Protein AF-A0AAD2HGT4-F1 (afdb_monomer_lite)

Sequence (750 aa):
MACNDKQGVFEPITLPCGRTVPNRLVALYEHLAHLFGGPPNRHHLSLYSQWAAFEWGMVITGNVNISPHHLTLARDLVLPSQHDAAGAEAFRALAKVMRGNGNRLAIMQLNHAGRQSPNVLGGRTPFAPPLGPSSIRVGSEHPATTDSQRMPTKGMLASLINWLMFQVPREMSLDDIDKVVDEFVRGAKLAVDTGFDGVELHAAHGYLLAQFMSSKSNQRTDDYSAQELKLLHRIADGIRMSVPSDFVLGIKINSADYSTSETTLVFEHFRTIASWGLFDFIEISGGDYENPGSTLFTYQRHLSQCSPRTDFITSRLSSRQATFATFSQSAMQIVEGLPKPPLILLTGGLNSPNLLHSVLSSHHAHLLGIGRSAVLRPDIPEILRACSDWESNELFARDPDLQAGTLRRVFDLLPPIKLIGAGVKMAWYTIGMRRLVGLPQEPKCGLRGFPPVDYSAGAVRSVIVMWAWFEPELGAIAPNIHRFWLRVIAMIATGIMLAAAVSLPRPPGLHHHSSLNTFLFLEMLSVHSLIAACLFLRTFAAPTPEPWKNAPTKCDLTAVEMNLPANQTALLAPMRPPHFVALGLGFQNYTCNPSTSTYSSIGAVALLFDISCMDKAPASTSIQQSAFDAWSRAAPTITLQAVLASVGTNALLGSHYFVPSPTGTGISPEWDFSVPSHNTSAIVIGTKVGNIPAPNNSTANVDWLAVNGVQGSLASQVFRIDTVGGQPPTSCAAGSANISVKYTAKYFLY

Radius of gyration: 29.89 Å; chains: 1; bounding box: 78×67×79 Å

pLDDT: mean 72.38, std 22.73, range [25.17, 98.81]

Foldseek 3Di:
DDLPVQPQQQPWDAFLLGQIQRGQAEEDAAQAADQLAEAADLLLLLLLLLLLVARGREYEYHEAELDSQFDQARRHHYQDDPPCPVSLQSLLSNQPSNNHPDSHAYAYEYFGQAQNQWQPRRNHPRQDAGEAQDQDHQPDDDPPPPPVPDDPPPPPQLVVVSVNTGHRHDRDDPVNLVVVLVSLLVVLLSCQVSNGLAYEYELEQCGRNVLLLDPNNHPDPPCSHNQNSVSVVSNLVSNCVRDDSSRAYEYEYELQPHAPVCNVSRLVVLLVVQQVLSHREYEYDYAHLSCRDPPQPPPVPPPPPDDPPPPPVQVPDRSSVVSLQVSLVSSQVSQVPYPSRHFYEYDDPPQASVSVSCCVVVNSGSHYYDYLQCLQCSHLNVCSVVVPCNVPSPSSPDQAPLPDDPCVVLVVLRPDNSNLVVVLSVLLSNVSSSLSSPDDSDDDDDDPDDDHRPSVCHSVNSNCCSVLDDDVVVCVVCVPVSVVVVVVVVVVVVVVSVVSVVPDDDDPDDDDDDDPVVVVVVVVVVVVVVVVVVVVPPDDDDDDDDPPPDPDPDDPQLPPDDDDDPPDDFDDDDPGGFPFKWKWWWWFKWDQDQVPQFTDTQKIKTWIFGCSNVCPDPVNLCLFVQLLVLVVPDDPPDDSQNSVVVSPTNGTQFMWIWDQDPVDGGIWIKTDRCVVVVNRLLMFTWDWRGWDQQPVDNQFWPIWTKTAGPGGDNARIKTWHPKGGHHDPGGHHRPDDMDIIIMMTMMGGD

InterPro domains:
  IPR001155 NADH:flavin oxidoreductase/NADH oxidase, N-terminal [PF00724] (9-259)
  IPR013785 Aldolase-type TIM barrel [G3DSA:3.20.20.70] (8-398)
  IPR021851 Protein of unknown function DUF3455 [PF11937] (579-750)
  IPR051799 NADH-dependent flavin oxidoreductase [PTHR43656] (9-386)

Secondary structure (DSSP, 8-state):
--GGGGGGGTS-EE-TTSPEESSSEEE-----SPTT-BS--HHHHHHHHHHHTS--SEEE-S-EES-TTS-SSS--EEPPPTT-HHHHHHHHHHHHHHHTTTT-EEEEEEE--GGGS-TTTSSSSTTPPPEESSS--TTPPPTT---TT------HHHHHHHHHH-PPPEEPPHHHHHHHHHHHHHHHHHHHHHT-SEEEEEE-TTSHHHHHH-TTT----STTSTTT-HHHHHHHHHHHTTS-TTSEEEEEEESS-S-TTTHHHHHHHHHHHHHT---SEEEEE---SS-TT-S-SSGGGTSTTS-TTSHHHHTTS-HHHHHHHHHHHHHHHHHHTSSSPPEEEEES---SHHHHHHHHHTTS-SEEEE-HHHHH-TTHHHHHHH-TTTT-TTTT-PPP-TT--TTHHHHTTS---HHHHHHHHHHHHHHHHHHHHTS-SS--TT---PPPP-TT--HHHHHHHHHS---HHHHHH-HHHHHHHHHHHHHHHHHHHHHHHHTSPPPS------TTHHHHHHHHHHHHHHHHHHHTTS---S-PPPTTS--------TT----PPTT--S----SSPPSEEEEEEEEEEEEEETTTTEEEEEEEEEEEEE-TTTTTSGGGGGHHHHHHHHHHHS-TTS-HHHHHHTTT---EEEEEEEEE-TTSSSEEEEEE-HHHH--TT-EEEEEEEEEE--SS-TTTBPPEEEEEEEE-SS-SEEEEEEEEEBPPPS---TTPPPEEEEEEEEEEE-

Structure (mmCIF, N/CA/C/O backbone):
data_AF-A0AAD2HGT4-F1
#
_entry.id   AF-A0AAD2HGT4-F1
#
loop_
_atom_site.group_PDB
_atom_site.id
_atom_site.type_symbol
_atom_site.label_atom_id
_atom_site.label_alt_id
_atom_site.label_comp_id
_atom_site.label_asym_id
_atom_site.label_entity_id
_atom_site.label_seq_id
_atom_site.pdbx_PDB_ins_code
_atom_site.Cartn_x
_atom_site.Cartn_y
_atom_site.Cartn_z
_atom_site.occupancy
_atom_site.B_iso_or_equiv
_atom_site.auth_seq_id
_atom_site.auth_comp_id
_atom_site.auth_asym_id
_atom_site.auth_atom_id
_atom_site.pdbx_PDB_model_num
ATOM 1 N N . MET A 1 1 ? 5.251 -12.029 31.081 1.00 35.75 1 MET A N 1
ATOM 2 C CA . MET A 1 1 ? 3.782 -11.849 30.988 1.00 35.75 1 MET A CA 1
ATOM 3 C C . MET A 1 1 ? 3.301 -12.657 29.794 1.00 35.75 1 MET A C 1
ATOM 5 O O . MET A 1 1 ? 3.944 -12.603 28.756 1.00 35.75 1 MET A O 1
ATOM 9 N N . ALA A 1 2 ? 2.306 -13.517 30.002 1.00 41.50 2 ALA A N 1
ATOM 10 C CA . ALA A 1 2 ? 2.041 -14.703 29.186 1.00 41.50 2 ALA A CA 1
ATOM 11 C C . ALA A 1 2 ? 1.297 -14.407 27.869 1.00 41.50 2 ALA A C 1
ATOM 13 O O . ALA A 1 2 ? 0.527 -13.456 27.790 1.00 41.50 2 ALA A O 1
ATOM 14 N N . CYS A 1 3 ? 1.464 -15.283 26.870 1.00 52.44 3 CYS A N 1
ATOM 15 C CA . CYS A 1 3 ? 0.751 -15.296 25.579 1.00 52.44 3 CYS A CA 1
ATOM 16 C C . CYS A 1 3 ? -0.768 -15.087 25.636 1.00 52.44 3 CYS A C 1
ATOM 18 O O . CYS A 1 3 ? -1.367 -14.707 24.633 1.00 52.44 3 CYS A O 1
ATOM 20 N N . ASN A 1 4 ? -1.390 -15.351 26.785 1.00 46.84 4 ASN A N 1
ATOM 21 C CA . ASN A 1 4 ? -2.838 -15.315 26.954 1.00 46.84 4 ASN A CA 1
ATOM 22 C C . ASN A 1 4 ? -3.447 -13.910 26.833 1.00 46.84 4 ASN A C 1
ATOM 24 O O . ASN A 1 4 ? -4.605 -13.816 26.448 1.00 46.84 4 ASN A O 1
ATOM 28 N N . ASP A 1 5 ? -2.689 -12.833 27.066 1.00 48.47 5 ASP A N 1
ATOM 29 C CA . ASP A 1 5 ? -3.211 -11.454 26.997 1.00 48.47 5 ASP A CA 1
ATOM 30 C C . ASP A 1 5 ? -3.342 -10.898 25.562 1.00 48.47 5 ASP A C 1
ATOM 32 O O . ASP A 1 5 ? -3.615 -9.715 25.389 1.00 48.47 5 ASP A O 1
ATOM 36 N N . LYS A 1 6 ? -3.118 -11.712 24.515 1.00 58.00 6 LYS A N 1
ATOM 37 C CA . LYS A 1 6 ? -3.002 -11.242 23.116 1.00 58.00 6 LYS A CA 1
ATOM 38 C C . LYS A 1 6 ? -3.920 -11.968 22.107 1.00 58.00 6 LYS A C 1
ATOM 40 O O . LYS A 1 6 ? -3.625 -11.994 20.912 1.00 58.00 6 LYS A O 1
ATOM 45 N N . GLN A 1 7 ? -5.044 -12.529 22.574 1.00 58.97 7 GLN A N 1
ATOM 46 C CA . GLN A 1 7 ? -5.996 -13.369 21.812 1.00 58.97 7 GLN A CA 1
ATOM 47 C C . GLN A 1 7 ? -6.648 -12.693 20.583 1.00 58.97 7 GLN A C 1
ATOM 49 O O . GLN A 1 7 ? -6.924 -13.372 19.594 1.00 58.97 7 GLN A O 1
ATOM 54 N N . GLY A 1 8 ? -6.786 -11.362 20.566 1.00 77.19 8 GLY A N 1
ATOM 55 C CA . GLY A 1 8 ? -7.566 -10.647 19.543 1.00 77.19 8 GLY A CA 1
ATOM 56 C C . GLY A 1 8 ? -7.089 -10.774 18.087 1.00 77.19 8 GLY A C 1
ATOM 57 O O . GLY A 1 8 ? -7.880 -10.576 17.169 1.00 77.19 8 GLY A O 1
ATOM 58 N N . VAL A 1 9 ? -5.818 -11.118 17.830 1.00 87.25 9 VAL A N 1
ATOM 59 C CA . VAL A 1 9 ? -5.289 -11.245 16.452 1.00 87.25 9 VAL A CA 1
ATOM 60 C C . VAL A 1 9 ? -5.842 -12.479 15.732 1.00 87.25 9 VAL A C 1
ATOM 62 O O . VAL A 1 9 ? -6.076 -12.423 14.524 1.00 87.25 9 VAL A O 1
ATOM 65 N N . PHE A 1 10 ? -6.059 -13.584 16.449 1.00 90.69 10 PHE A N 1
ATOM 66 C CA . PHE A 1 10 ? -6.544 -14.847 15.874 1.00 90.69 10 PHE A CA 1
ATOM 67 C C . PHE A 1 10 ? -8.044 -15.065 16.048 1.00 90.69 10 PHE A C 1
ATOM 69 O O . PHE A 1 10 ? -8.566 -16.090 15.618 1.00 90.69 10 PHE A O 1
ATOM 76 N N . GLU A 1 11 ? -8.742 -14.098 16.634 1.00 91.44 11 GLU A N 1
ATOM 77 C CA . GLU A 1 11 ? -10.193 -14.136 16.713 1.00 91.44 11 GLU A CA 1
ATOM 78 C C . GLU A 1 11 ? -10.813 -13.923 15.327 1.00 91.44 11 GLU A C 1
ATOM 80 O O . GLU A 1 11 ? -10.464 -12.952 14.636 1.00 91.44 11 GLU A O 1
ATOM 85 N N . PRO A 1 12 ? -11.755 -14.790 14.920 1.00 94.75 12 PRO A N 1
ATOM 86 C CA . PRO A 1 12 ? -12.486 -14.594 13.684 1.00 94.75 12 PRO A CA 1
ATOM 87 C C . PRO A 1 12 ? -13.343 -13.327 13.759 1.00 94.75 12 PRO A C 1
ATOM 89 O O . PRO A 1 12 ? -13.769 -12.898 14.832 1.00 94.75 12 PRO A O 1
ATOM 92 N N . ILE A 1 13 ? -13.616 -12.727 12.604 1.00 95.69 13 ILE A N 1
ATOM 93 C CA . ILE A 1 13 ? -14.497 -11.563 12.491 1.00 95.69 13 ILE A CA 1
ATOM 94 C C . ILE A 1 13 ? -15.371 -11.674 11.247 1.00 95.69 13 ILE A C 1
ATOM 96 O O . ILE A 1 13 ? -14.907 -12.080 10.182 1.00 95.69 13 ILE A O 1
ATOM 100 N N . THR A 1 14 ? -16.650 -11.336 11.386 1.00 97.12 14 THR A N 1
ATOM 101 C CA . THR A 1 14 ? -17.634 -11.444 10.305 1.00 97.12 14 THR A CA 1
ATOM 102 C C . THR A 1 14 ? -17.794 -10.108 9.593 1.00 97.12 14 THR A C 1
ATOM 104 O O . THR A 1 14 ? -17.975 -9.071 10.226 1.00 97.12 14 THR A O 1
ATOM 107 N N . LEU A 1 15 ? -17.709 -10.147 8.266 1.00 97.44 15 LEU A N 1
ATOM 108 C CA . LEU A 1 15 ? -17.946 -9.017 7.378 1.00 97.44 15 LEU A CA 1
ATOM 109 C C . LEU A 1 15 ? -19.456 -8.743 7.242 1.00 97.44 15 LEU A C 1
ATOM 111 O O . LEU A 1 15 ? -20.258 -9.667 7.395 1.00 97.44 15 LEU A O 1
ATOM 115 N N . PRO A 1 16 ? -19.868 -7.517 6.878 1.00 96.56 16 PRO A N 1
ATOM 116 C CA . PRO A 1 16 ? -21.279 -7.167 6.692 1.00 96.56 16 PRO A CA 1
ATOM 117 C C . PRO A 1 16 ? -22.046 -8.008 5.657 1.00 96.56 16 PRO A C 1
ATOM 119 O O . PRO A 1 16 ? -23.269 -8.109 5.744 1.00 96.56 16 PRO A O 1
ATOM 122 N N . CYS A 1 17 ? -21.364 -8.612 4.682 1.00 96.25 17 CYS A N 1
ATOM 123 C CA . CYS A 1 17 ? -21.937 -9.564 3.725 1.00 96.25 17 CYS A CA 1
ATOM 124 C C . CYS A 1 17 ? -22.144 -10.983 4.293 1.00 96.25 17 CYS A C 1
ATOM 126 O O . CYS A 1 17 ? -22.703 -11.839 3.616 1.00 96.25 17 CYS A O 1
ATOM 128 N N . GLY A 1 18 ? -21.714 -11.250 5.531 1.00 96.25 18 GLY A N 1
ATOM 129 C CA . GLY A 1 18 ? -21.896 -12.528 6.227 1.00 96.25 18 GLY A CA 1
ATOM 130 C C . GLY A 1 18 ? -20.717 -13.499 6.124 1.00 96.25 18 GLY A C 1
ATOM 131 O O . GLY A 1 18 ? -20.712 -14.515 6.817 1.00 96.25 18 GLY A O 1
ATOM 132 N N . ARG A 1 19 ? -19.689 -13.201 5.316 1.00 96.12 19 ARG A N 1
ATOM 133 C CA . ARG A 1 19 ? -18.454 -14.006 5.268 1.00 96.12 19 ARG A CA 1
ATOM 134 C C . ARG A 1 19 ? -17.612 -13.772 6.519 1.00 96.12 19 ARG A C 1
ATOM 136 O O . ARG A 1 19 ? -17.468 -12.641 6.979 1.00 96.12 19 ARG A O 1
ATOM 143 N N . THR A 1 20 ? -17.004 -14.828 7.045 1.00 96.69 20 THR A N 1
ATOM 144 C CA . THR A 1 20 ? -16.132 -14.747 8.224 1.00 96.69 20 THR A CA 1
ATOM 145 C C . THR A 1 20 ? -14.668 -14.820 7.814 1.00 96.69 20 THR A C 1
ATOM 147 O O . THR A 1 20 ? -14.247 -15.768 7.157 1.00 96.69 20 THR A O 1
ATOM 150 N N . VAL A 1 21 ? -13.881 -13.837 8.248 1.00 96.69 21 VAL A N 1
ATOM 151 C CA . VAL A 1 21 ? -12.420 -13.877 8.186 1.00 96.69 21 VAL A CA 1
ATOM 152 C C . VAL A 1 21 ? -11.930 -14.685 9.395 1.00 96.69 21 VAL A C 1
ATOM 154 O O . VAL A 1 21 ? -12.266 -14.323 10.523 1.00 96.69 21 VAL A O 1
ATOM 157 N N . PRO A 1 22 ? -11.152 -15.769 9.223 1.00 94.44 22 PRO A N 1
ATOM 158 C CA . PRO A 1 22 ? -10.814 -16.677 10.322 1.00 94.44 22 PRO A CA 1
ATOM 159 C C . PRO A 1 22 ? -9.798 -16.102 11.321 1.00 94.44 22 PRO A C 1
ATOM 161 O O . PRO A 1 22 ? -9.601 -16.685 12.379 1.00 94.44 22 PRO A O 1
ATOM 164 N N . ASN A 1 23 ? -9.136 -14.990 10.991 1.00 93.88 23 ASN A N 1
ATOM 165 C CA . ASN A 1 23 ? -8.310 -14.189 11.897 1.00 93.88 23 ASN A CA 1
ATOM 166 C C . ASN A 1 23 ? -8.087 -12.786 11.314 1.00 93.88 23 ASN A C 1
ATOM 168 O O . ASN A 1 23 ? -8.443 -12.518 10.168 1.00 93.88 23 ASN A O 1
ATOM 172 N N . ARG A 1 24 ? -7.475 -11.881 12.082 1.00 94.50 24 ARG A N 1
ATOM 173 C CA . ARG A 1 24 ? -7.336 -10.465 11.712 1.00 94.50 24 ARG A CA 1
ATOM 174 C C . ARG A 1 24 ? -6.174 -10.163 10.758 1.00 94.50 24 ARG A C 1
ATOM 176 O O . ARG A 1 24 ? -5.982 -8.996 10.428 1.00 94.50 24 ARG A O 1
ATOM 183 N N . LEU A 1 25 ? -5.379 -11.151 10.333 1.00 94.19 25 LEU A N 1
ATOM 184 C CA . LEU A 1 25 ? -4.176 -10.930 9.519 1.00 94.19 25 LEU A CA 1
ATOM 185 C C . LEU A 1 25 ? -4.484 -10.969 8.019 1.00 94.19 25 LEU A C 1
ATOM 187 O O . LEU A 1 25 ? -5.065 -11.934 7.516 1.00 94.19 25 LEU A O 1
ATOM 191 N N . VAL A 1 26 ? -4.015 -9.950 7.296 1.00 95.25 26 VAL A N 1
ATOM 192 C CA . VAL A 1 26 ? -4.207 -9.803 5.849 1.00 95.25 26 VAL A CA 1
ATOM 193 C C . VAL A 1 26 ? -2.857 -9.649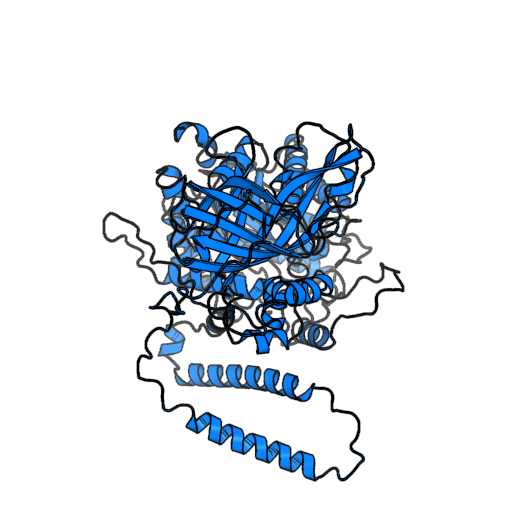 5.141 1.00 95.25 26 VAL A C 1
ATOM 195 O O . VAL A 1 26 ? -2.101 -8.742 5.482 1.00 95.25 26 VAL A O 1
ATOM 198 N N . ALA A 1 27 ? -2.545 -10.504 4.160 1.00 90.06 27 ALA A N 1
ATOM 199 C CA . ALA A 1 27 ? -1.324 -10.404 3.339 1.00 90.06 27 ALA A CA 1
ATOM 200 C C . ALA A 1 27 ? -1.596 -9.753 1.971 1.00 90.06 27 ALA A C 1
ATOM 202 O O . ALA A 1 27 ? -2.684 -9.926 1.415 1.00 90.06 27 ALA A O 1
ATOM 203 N N . LEU A 1 28 ? -0.612 -9.018 1.423 1.00 83.12 28 LEU A N 1
ATOM 204 C CA . LEU A 1 28 ? -0.769 -8.257 0.169 1.00 83.12 28 LEU A CA 1
ATOM 205 C C . LEU A 1 28 ? 0.533 -7.953 -0.616 1.00 83.12 28 LEU A C 1
ATOM 207 O O . LEU A 1 28 ? 1.614 -7.894 -0.024 1.00 83.12 28 LEU A O 1
ATOM 211 N N . TYR A 1 29 ? 0.316 -7.591 -1.901 1.00 67.50 29 TYR A N 1
ATOM 212 C CA . TYR A 1 29 ? 1.185 -7.046 -2.985 1.00 67.50 29 TYR A CA 1
ATOM 213 C C . TYR A 1 29 ? 1.703 -8.060 -4.025 1.00 67.50 29 TYR A C 1
ATOM 215 O O . TYR A 1 29 ? 2.059 -9.154 -3.628 1.00 67.50 29 TYR A O 1
ATOM 223 N N . GLU A 1 30 ? 1.765 -7.701 -5.331 1.00 69.38 30 GLU A N 1
ATOM 224 C CA . GLU A 1 30 ? 2.607 -8.427 -6.311 1.00 69.38 30 GLU A CA 1
ATOM 225 C C . GLU A 1 30 ? 2.924 -7.721 -7.662 1.00 69.38 30 GLU A C 1
ATOM 227 O O . GLU A 1 30 ? 2.150 -6.879 -8.113 1.00 69.38 30 GLU A O 1
ATOM 232 N N . HIS A 1 31 ? 4.044 -8.103 -8.321 1.00 81.38 31 HIS A N 1
ATOM 233 C CA . HIS A 1 31 ? 4.570 -7.615 -9.625 1.00 81.38 31 HIS A CA 1
ATOM 234 C C . HIS A 1 31 ? 5.276 -8.742 -10.436 1.00 81.38 31 HIS A C 1
ATOM 236 O O . HIS A 1 31 ? 6.480 -8.688 -10.721 1.00 81.38 31 HIS A O 1
ATOM 242 N N . LEU A 1 32 ? 4.543 -9.813 -10.782 1.00 85.81 32 LEU A N 1
ATOM 243 C CA . LEU A 1 32 ? 5.088 -11.037 -11.424 1.00 85.81 32 LEU A CA 1
ATOM 244 C C . LEU A 1 32 ? 4.506 -11.352 -12.801 1.00 85.81 32 LEU A C 1
ATOM 246 O O . LEU A 1 32 ? 4.821 -12.405 -13.370 1.00 85.81 32 LEU A O 1
ATOM 250 N N . ALA A 1 33 ? 3.664 -10.483 -13.362 1.00 86.56 33 ALA A N 1
ATOM 251 C CA . ALA A 1 33 ? 3.155 -10.719 -14.704 1.00 86.56 33 ALA A CA 1
ATOM 252 C C . ALA A 1 33 ? 4.264 -10.582 -15.755 1.00 86.56 33 ALA A C 1
ATOM 254 O O . ALA A 1 33 ? 5.391 -10.115 -15.503 1.00 86.56 33 ALA A O 1
ATOM 255 N N . HIS A 1 34 ? 3.936 -11.018 -16.966 1.00 81.12 34 HIS A N 1
ATOM 256 C CA . HIS A 1 34 ? 4.787 -10.782 -18.121 1.00 81.12 34 HIS A CA 1
ATOM 257 C C . HIS A 1 34 ? 4.970 -9.273 -18.335 1.00 81.12 34 HIS A C 1
ATOM 259 O O . HIS A 1 34 ? 4.211 -8.447 -17.823 1.00 81.12 34 HIS A O 1
ATOM 265 N N . LEU A 1 35 ? 6.032 -8.901 -19.050 1.00 79.94 35 LEU A N 1
ATOM 266 C CA . LEU A 1 35 ? 6.219 -7.506 -19.430 1.00 79.94 35 LEU A CA 1
ATOM 267 C C . LEU A 1 35 ? 5.050 -7.087 -20.334 1.00 79.94 35 LEU A C 1
ATOM 269 O O . LEU A 1 35 ? 4.741 -7.803 -21.280 1.00 79.94 35 LEU A O 1
ATOM 273 N N . PHE A 1 36 ? 4.453 -5.933 -20.039 1.00 81.12 36 PHE A N 1
ATOM 274 C CA . PHE A 1 36 ? 3.181 -5.439 -20.590 1.00 81.12 36 PHE A CA 1
ATOM 275 C C . PHE A 1 36 ? 1.915 -6.142 -20.073 1.00 81.12 36 PHE A C 1
ATOM 277 O O . PHE A 1 36 ? 0.846 -6.007 -20.661 1.00 81.12 36 PHE A O 1
ATOM 284 N N . GLY A 1 37 ? 2.019 -6.804 -18.922 1.00 85.69 37 GLY A N 1
ATOM 285 C CA . GLY A 1 37 ? 0.908 -7.391 -18.190 1.00 85.69 37 GLY A CA 1
ATOM 286 C C . GLY A 1 37 ? 0.442 -8.728 -18.758 1.00 85.69 37 GLY A C 1
ATOM 287 O O . GLY A 1 37 ? 0.963 -9.231 -19.752 1.00 85.69 37 GLY A O 1
ATOM 288 N N . GLY A 1 38 ? -0.526 -9.342 -18.082 1.00 89.31 38 GLY A N 1
ATOM 289 C CA . GLY A 1 38 ? -1.126 -10.601 -18.522 1.00 89.31 38 GLY A CA 1
ATOM 290 C C . GLY A 1 38 ? -1.942 -11.294 -17.430 1.00 89.31 38 GLY A C 1
ATOM 291 O O . GLY A 1 38 ? -2.068 -10.756 -16.328 1.00 89.31 38 GLY A O 1
ATOM 292 N N . PRO A 1 39 ? -2.499 -12.482 -17.718 1.00 91.50 39 PRO A N 1
ATOM 293 C CA . PRO A 1 39 ? -3.188 -13.284 -16.715 1.00 91.50 39 PRO A CA 1
ATOM 294 C C . PRO A 1 39 ? -2.203 -13.852 -15.671 1.00 91.50 39 PRO A C 1
ATOM 296 O O . PRO A 1 39 ? -0.981 -13.786 -15.858 1.00 91.50 39 PRO A O 1
ATOM 299 N N . PRO A 1 40 ? -2.709 -14.438 -14.569 1.00 92.25 40 PRO A N 1
ATOM 300 C CA . PRO A 1 40 ? -1.882 -15.154 -13.610 1.00 92.25 40 PRO A CA 1
ATOM 301 C C . PRO A 1 40 ? -1.036 -16.240 -14.278 1.00 92.25 40 PRO A C 1
ATOM 303 O O . PRO A 1 40 ? -1.458 -16.910 -15.215 1.00 92.25 40 PRO A O 1
ATOM 306 N N . ASN A 1 41 ? 0.172 -16.431 -13.762 1.00 86.12 41 ASN A N 1
ATOM 307 C CA . ASN A 1 41 ? 1.121 -17.437 -14.239 1.00 86.12 41 ASN A CA 1
ATOM 308 C C . ASN A 1 41 ? 1.650 -18.262 -13.056 1.00 86.12 41 ASN A C 1
ATOM 310 O O . ASN A 1 41 ? 1.343 -17.977 -11.894 1.00 86.12 41 ASN A O 1
ATOM 314 N N . ARG A 1 42 ? 2.496 -19.260 -13.333 1.00 84.19 42 ARG A N 1
ATOM 315 C CA . ARG A 1 42 ? 3.089 -20.131 -12.301 1.00 84.19 42 ARG A CA 1
ATOM 316 C C . ARG A 1 42 ? 3.768 -19.379 -11.151 1.00 84.19 42 ARG A C 1
ATOM 318 O O . ARG A 1 42 ? 3.796 -19.893 -10.041 1.00 84.19 42 ARG A O 1
ATOM 325 N N . HIS A 1 43 ? 4.319 -18.187 -11.396 1.00 84.81 43 HIS A N 1
ATOM 326 C CA . HIS A 1 43 ? 5.021 -17.416 -10.374 1.00 84.81 43 HIS A CA 1
ATOM 327 C C . HIS A 1 43 ? 4.032 -16.820 -9.376 1.00 84.81 43 HIS A C 1
ATOM 329 O O . HIS A 1 43 ? 4.289 -16.857 -8.178 1.00 84.81 43 HIS A O 1
ATOM 335 N N . HIS A 1 44 ? 2.866 -16.378 -9.850 1.00 89.81 44 HIS A N 1
ATOM 336 C CA . HIS A 1 44 ? 1.768 -15.996 -8.966 1.00 89.81 44 HIS A CA 1
ATOM 337 C C . HIS A 1 44 ? 1.316 -17.203 -8.147 1.00 89.81 44 HIS A C 1
ATOM 339 O O . HIS A 1 44 ? 1.307 -17.130 -6.924 1.00 89.81 44 HIS A O 1
ATOM 345 N N . LEU A 1 45 ? 1.021 -18.335 -8.798 1.00 88.69 45 LEU A N 1
ATOM 346 C CA . LEU A 1 45 ? 0.578 -19.542 -8.091 1.00 88.69 45 LEU A CA 1
ATOM 347 C C . LEU A 1 45 ? 1.586 -19.959 -7.011 1.00 88.69 45 LEU A C 1
ATOM 349 O O . LEU A 1 45 ? 1.206 -20.202 -5.875 1.00 88.69 45 LEU A O 1
ATOM 353 N N . SER A 1 46 ? 2.876 -19.959 -7.336 1.00 84.81 46 SER A N 1
ATOM 354 C CA . SER A 1 46 ? 3.936 -20.324 -6.398 1.00 84.81 46 SER A CA 1
ATOM 355 C C . SER A 1 46 ? 4.141 -19.326 -5.260 1.00 84.81 46 SER A C 1
ATOM 357 O O . SER A 1 46 ? 4.667 -19.716 -4.225 1.00 84.81 46 SER A O 1
ATOM 359 N N . LEU A 1 47 ? 3.826 -18.045 -5.442 1.00 87.31 47 LEU A N 1
ATOM 360 C CA . LEU A 1 47 ? 3.896 -17.068 -4.360 1.00 87.31 47 LEU A CA 1
ATOM 361 C C . LEU A 1 47 ? 2.677 -17.193 -3.449 1.00 87.31 47 LEU A C 1
ATOM 363 O O . LEU A 1 47 ? 2.813 -17.294 -2.231 1.00 87.31 47 LEU A O 1
ATOM 367 N N . TYR A 1 48 ? 1.483 -17.185 -4.040 1.00 89.56 48 TYR A N 1
ATOM 368 C CA . TYR A 1 48 ? 0.245 -17.252 -3.278 1.00 89.56 48 TYR A CA 1
ATOM 369 C C . TYR A 1 48 ? 0.115 -18.586 -2.545 1.00 89.56 48 TYR A C 1
ATOM 371 O O . TYR A 1 48 ? -0.470 -18.600 -1.469 1.00 89.56 48 TYR A O 1
ATOM 379 N N . SER A 1 49 ? 0.715 -19.675 -3.042 1.00 85.88 49 SER A N 1
ATOM 380 C CA . SER A 1 49 ? 0.813 -20.936 -2.301 1.00 85.88 49 SER A CA 1
ATOM 381 C C . SER A 1 49 ? 1.669 -20.807 -1.040 1.00 85.88 49 SER A C 1
ATOM 383 O O . SER A 1 49 ? 1.320 -21.392 -0.018 1.00 85.88 49 SER A O 1
ATOM 385 N N . GLN A 1 50 ? 2.730 -19.990 -1.064 1.00 84.38 50 GLN A N 1
ATOM 386 C CA . GLN A 1 50 ? 3.576 -19.751 0.108 1.00 84.38 50 GLN A CA 1
ATOM 387 C C . GLN A 1 50 ? 2.821 -19.002 1.194 1.00 84.38 50 GLN A C 1
ATOM 389 O O . GLN A 1 50 ? 2.933 -19.366 2.357 1.00 84.38 50 GLN A O 1
ATOM 394 N N . TRP A 1 51 ? 2.009 -18.004 0.843 1.00 86.69 51 TRP A N 1
ATOM 395 C CA . TRP A 1 51 ? 1.098 -17.394 1.815 1.00 86.69 51 TRP A CA 1
ATOM 396 C C . TRP A 1 51 ? -0.021 -18.355 2.214 1.00 86.69 51 TRP A C 1
ATOM 398 O O . TRP A 1 51 ? -0.347 -18.466 3.392 1.00 86.69 51 TRP A O 1
ATOM 408 N N . ALA A 1 52 ? -0.568 -19.121 1.271 1.00 86.12 52 ALA A N 1
ATOM 409 C CA . ALA A 1 52 ? -1.646 -20.059 1.552 1.00 86.12 52 ALA A CA 1
ATOM 410 C C . ALA A 1 52 ? -1.234 -21.245 2.440 1.00 86.12 52 ALA A C 1
ATOM 412 O O . ALA A 1 52 ? -2.102 -21.861 3.062 1.00 86.12 52 ALA A O 1
ATOM 413 N N . ALA A 1 53 ? 0.064 -21.536 2.543 1.00 83.94 53 ALA A N 1
ATOM 414 C CA . ALA A 1 53 ? 0.629 -22.535 3.447 1.00 83.94 53 ALA A CA 1
ATOM 415 C C . ALA A 1 53 ? 0.567 -22.132 4.933 1.00 83.94 53 ALA A C 1
ATOM 417 O O . ALA A 1 53 ? 0.885 -22.953 5.798 1.00 83.94 53 ALA A O 1
ATOM 418 N N . PHE A 1 54 ? 0.173 -20.889 5.233 1.00 86.38 54 PHE A N 1
ATOM 419 C CA . PHE A 1 54 ? 0.047 -20.355 6.587 1.00 86.38 54 PHE A CA 1
ATOM 420 C C . PHE A 1 54 ? -1.348 -19.796 6.851 1.00 86.38 54 PHE A C 1
ATOM 422 O O . PHE A 1 54 ? -2.149 -19.541 5.949 1.00 86.38 54 PHE A O 1
ATOM 429 N N . GLU A 1 55 ? -1.654 -19.589 8.124 1.00 87.50 55 GLU A N 1
ATOM 430 C CA . GLU A 1 55 ? -2.998 -19.266 8.598 1.00 87.50 55 GLU A CA 1
ATOM 431 C C . GLU A 1 55 ? -3.328 -17.774 8.479 1.00 87.50 55 GLU A C 1
ATOM 433 O O . GLU A 1 55 ? -3.774 -17.148 9.433 1.00 87.50 55 GLU A O 1
ATOM 438 N N . TRP A 1 56 ? -3.116 -17.184 7.304 1.00 92.56 56 TRP A N 1
ATOM 439 C CA . TRP A 1 56 ? -3.627 -15.849 6.987 1.00 92.56 56 TRP A CA 1
ATOM 440 C C . TRP A 1 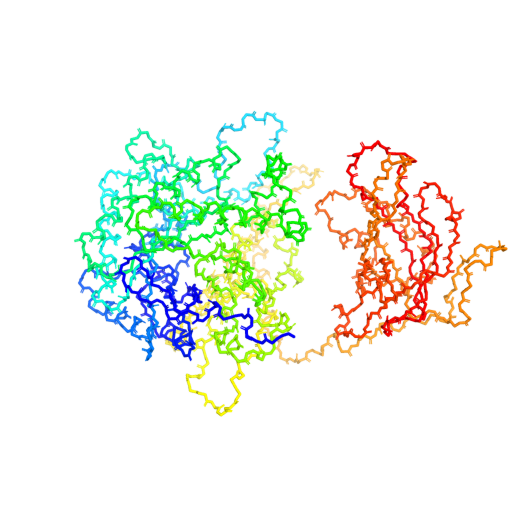56 ? -5.157 -15.850 6.958 1.00 92.56 56 TRP A C 1
ATOM 442 O O . TRP A 1 56 ? -5.758 -16.804 6.459 1.00 92.56 56 TRP A O 1
ATOM 452 N N . GLY A 1 57 ? -5.772 -14.783 7.468 1.00 95.06 57 GLY A N 1
ATOM 453 C CA . GLY A 1 57 ? -7.221 -14.599 7.476 1.00 95.06 57 GLY A CA 1
ATOM 454 C C . GLY A 1 57 ? -7.763 -14.225 6.103 1.00 95.06 57 GLY A C 1
ATOM 455 O O . GLY A 1 57 ? -8.746 -14.791 5.622 1.00 95.06 57 GLY A O 1
ATOM 456 N N . MET A 1 58 ? -7.064 -13.315 5.435 1.00 96.12 58 MET A N 1
ATOM 457 C CA . MET A 1 58 ? -7.390 -12.859 4.090 1.00 96.12 58 MET A CA 1
ATOM 458 C C . MET A 1 58 ? -6.107 -12.640 3.287 1.00 96.12 58 MET A C 1
ATOM 460 O O . MET A 1 58 ? -5.077 -12.245 3.835 1.00 96.12 58 MET A O 1
ATOM 464 N N . VAL A 1 59 ? -6.152 -12.905 1.985 1.00 95.31 59 VAL A N 1
ATOM 465 C CA . VAL A 1 59 ? -5.054 -12.590 1.062 1.00 95.31 59 VAL A CA 1
ATOM 466 C C . VAL A 1 59 ? -5.625 -11.777 -0.086 1.00 95.31 59 VAL A C 1
ATOM 468 O O . VAL A 1 59 ? -6.590 -12.193 -0.729 1.00 95.31 59 VAL A O 1
ATOM 471 N N . ILE A 1 60 ? -5.021 -10.616 -0.326 1.00 96.81 60 ILE A N 1
ATOM 472 C CA . ILE A 1 60 ? -5.416 -9.691 -1.385 1.00 96.81 60 ILE A CA 1
ATOM 473 C C . ILE A 1 60 ? -4.377 -9.758 -2.506 1.00 96.81 60 ILE A C 1
ATOM 475 O O . ILE A 1 60 ? -3.168 -9.789 -2.246 1.00 96.81 60 ILE A O 1
ATOM 479 N N . THR A 1 61 ? -4.825 -9.799 -3.762 1.00 96.12 61 THR A N 1
ATOM 480 C CA . THR A 1 61 ? -3.897 -9.770 -4.899 1.00 96.12 61 THR A CA 1
ATOM 481 C C . THR A 1 61 ? -3.107 -8.455 -4.971 1.00 96.12 61 THR A C 1
ATOM 483 O O . THR A 1 61 ? -3.483 -7.448 -4.374 1.00 96.12 61 THR A O 1
ATOM 486 N N . GLY A 1 62 ? -2.024 -8.430 -5.756 1.00 92.00 62 GLY A N 1
ATOM 487 C CA . GLY A 1 62 ? -1.522 -7.165 -6.305 1.00 92.00 62 GLY A CA 1
ATOM 488 C C . GLY A 1 62 ? -2.531 -6.518 -7.267 1.00 92.00 62 GLY A C 1
ATOM 489 O O . GLY A 1 62 ? -3.645 -7.020 -7.447 1.00 92.00 62 GLY A O 1
ATOM 490 N N . ASN A 1 63 ? -2.116 -5.434 -7.928 1.00 93.44 63 ASN A N 1
ATOM 491 C CA . ASN A 1 63 ? -2.950 -4.722 -8.899 1.00 93.44 63 ASN A CA 1
ATOM 492 C C . ASN A 1 63 ? -3.413 -5.657 -10.030 1.00 93.44 63 ASN A C 1
ATOM 494 O O . ASN A 1 63 ? -2.597 -6.112 -10.837 1.00 93.44 63 ASN A O 1
ATOM 498 N N . VAL A 1 64 ? -4.726 -5.876 -10.128 1.00 96.44 64 VAL A N 1
ATOM 499 C CA . VAL A 1 64 ? -5.379 -6.447 -11.310 1.00 96.44 64 VAL A CA 1
ATOM 500 C C . VAL A 1 64 ? -5.981 -5.302 -12.109 1.00 96.44 64 VAL A C 1
ATOM 502 O O . VAL A 1 64 ? -7.017 -4.745 -11.747 1.00 96.44 64 VAL A O 1
ATOM 505 N N . ASN A 1 65 ? -5.313 -4.910 -13.192 1.00 96.00 65 ASN A N 1
ATOM 506 C CA . ASN A 1 65 ? -5.809 -3.829 -14.026 1.00 96.00 65 ASN A CA 1
ATOM 507 C C . ASN A 1 65 ? -7.032 -4.271 -14.820 1.00 96.00 65 ASN A C 1
ATOM 509 O O . ASN A 1 65 ? -7.018 -5.291 -15.516 1.00 96.00 65 ASN A O 1
ATOM 513 N N . ILE A 1 66 ? -8.067 -3.439 -14.764 1.00 95.62 66 ILE A N 1
ATOM 514 C CA . ILE A 1 66 ? -9.314 -3.664 -15.496 1.00 95.62 66 ILE A CA 1
ATOM 515 C C . ILE A 1 66 ? -9.151 -3.528 -17.017 1.00 95.62 66 ILE A C 1
ATOM 517 O O . ILE A 1 66 ? -9.948 -4.076 -17.780 1.00 95.62 66 ILE A O 1
ATOM 521 N N . SER A 1 67 ? -8.080 -2.841 -17.432 1.00 90.88 67 SER A N 1
ATOM 522 C CA . SER A 1 67 ? -7.740 -2.528 -18.813 1.00 90.88 67 SER A CA 1
ATOM 523 C C . SER A 1 67 ? -6.255 -2.813 -19.086 1.00 90.88 67 SER A C 1
ATOM 525 O O . SER A 1 67 ? -5.402 -2.390 -18.294 1.00 90.88 67 SER A O 1
ATOM 527 N N . PRO A 1 68 ? -5.903 -3.446 -20.224 1.00 90.75 68 PRO A N 1
ATOM 528 C CA . PRO A 1 68 ? -4.507 -3.629 -20.635 1.00 90.75 68 PRO A CA 1
ATOM 529 C C . PRO A 1 68 ? -3.814 -2.305 -20.981 1.00 90.75 68 PRO A C 1
ATOM 531 O O . PRO A 1 68 ? -2.595 -2.255 -21.082 1.00 90.75 68 PRO A O 1
ATOM 534 N N . HIS A 1 69 ? -4.580 -1.230 -21.175 1.00 90.62 69 HIS A N 1
ATOM 535 C CA . HIS A 1 69 ? -4.093 0.060 -21.653 1.00 90.62 69 HIS A CA 1
ATOM 536 C C . HIS A 1 69 ? -3.784 1.051 -20.531 1.00 90.62 69 HIS A C 1
ATOM 538 O O . HIS A 1 69 ? -3.466 2.204 -20.804 1.00 90.62 69 HIS A O 1
ATOM 544 N N . HIS A 1 70 ? -3.911 0.661 -19.266 1.00 90.69 70 HIS A N 1
ATOM 545 C CA . HIS A 1 70 ? -3.664 1.566 -18.145 1.00 90.69 70 HIS A CA 1
ATOM 546 C C . HIS A 1 70 ? -2.918 0.866 -17.016 1.00 90.69 70 HIS A C 1
ATOM 548 O O . HIS A 1 70 ? -3.314 0.938 -15.853 1.00 90.69 70 HIS A O 1
ATOM 554 N N . LEU A 1 71 ? -1.811 0.212 -17.375 1.00 89.56 71 LEU A N 1
ATOM 555 C CA . LEU A 1 71 ? -0.933 -0.464 -16.422 1.00 89.56 71 LEU A CA 1
ATOM 556 C C . LEU A 1 71 ? -0.190 0.545 -15.540 1.00 89.56 71 LEU A C 1
ATOM 558 O O . LEU A 1 71 ? 0.103 1.667 -15.970 1.00 89.56 71 LEU A O 1
ATOM 562 N N . THR A 1 72 ? 0.153 0.115 -14.328 1.00 84.81 72 THR A N 1
ATOM 563 C CA . THR A 1 72 ? 0.931 0.870 -13.341 1.00 84.81 72 THR A CA 1
ATOM 564 C C . THR A 1 72 ? 2.429 0.728 -13.607 1.00 84.81 72 THR A C 1
ATOM 566 O O . THR A 1 72 ? 3.099 1.722 -13.879 1.00 84.81 72 THR A O 1
ATOM 569 N N . LEU A 1 73 ? 2.966 -0.500 -13.595 1.00 76.44 73 LEU A N 1
ATOM 570 C CA . LEU A 1 73 ? 4.405 -0.774 -13.713 1.00 76.44 73 LEU A CA 1
ATOM 571 C C . LEU A 1 73 ? 4.719 -1.943 -14.665 1.00 76.44 73 LEU A C 1
ATOM 573 O O . LEU A 1 73 ? 5.646 -2.711 -14.425 1.00 76.44 73 LEU A O 1
ATOM 577 N N . ALA A 1 74 ? 3.989 -2.073 -15.773 1.00 79.25 74 ALA A N 1
ATOM 578 C CA . ALA A 1 74 ? 4.204 -3.061 -16.844 1.00 79.25 74 ALA A CA 1
ATOM 579 C C . ALA A 1 74 ? 4.023 -4.547 -16.497 1.00 79.25 74 ALA A C 1
ATOM 581 O O . ALA A 1 74 ? 3.865 -5.321 -17.426 1.00 79.25 74 ALA A O 1
ATOM 582 N N . ARG A 1 75 ? 4.105 -4.986 -15.237 1.00 87.00 75 ARG A N 1
ATOM 583 C CA . ARG A 1 75 ? 4.011 -6.413 -14.850 1.00 87.00 75 ARG A CA 1
ATOM 584 C C . ARG A 1 75 ? 2.835 -6.681 -13.931 1.00 87.00 75 ARG A C 1
ATOM 586 O O . ARG A 1 75 ? 2.912 -7.483 -13.000 1.00 87.00 75 ARG A O 1
ATOM 593 N N . ASP A 1 76 ? 1.754 -5.989 -14.227 1.00 88.62 76 ASP A N 1
ATOM 594 C CA . ASP A 1 76 ? 0.520 -6.108 -13.483 1.00 88.62 76 ASP A CA 1
ATOM 595 C C . ASP A 1 76 ? -0.327 -7.234 -14.065 1.00 88.62 76 ASP A C 1
ATOM 597 O O . ASP A 1 76 ? -0.263 -7.527 -15.265 1.00 88.62 76 ASP A O 1
ATOM 601 N N . LEU A 1 77 ? -1.168 -7.825 -13.224 1.00 94.56 77 LEU A N 1
ATOM 602 C CA . LEU A 1 77 ? -2.223 -8.691 -13.718 1.00 94.56 77 LEU A CA 1
ATOM 603 C C . LEU A 1 77 ? -3.207 -7.859 -14.541 1.00 94.56 77 LEU A C 1
ATOM 605 O O . LEU A 1 77 ? -3.456 -6.690 -14.242 1.00 94.56 77 LEU A O 1
ATOM 609 N N . VAL A 1 78 ? -3.766 -8.458 -15.585 1.00 94.81 78 VAL A N 1
ATOM 610 C CA . VAL A 1 78 ? -4.759 -7.815 -16.447 1.00 94.81 78 VAL A CA 1
ATOM 611 C C . VAL A 1 78 ? -5.955 -8.735 -16.576 1.00 94.81 78 VAL A C 1
ATOM 613 O O . VAL A 1 78 ? -5.794 -9.943 -16.761 1.00 94.81 78 VAL A O 1
ATOM 616 N N . LEU A 1 79 ? -7.156 -8.166 -16.481 1.00 94.00 79 LEU A N 1
ATOM 617 C CA . LEU A 1 79 ? -8.372 -8.928 -16.719 1.00 94.00 79 LEU A CA 1
ATOM 618 C C . LEU A 1 79 ? -8.369 -9.516 -18.146 1.00 94.00 79 LEU A C 1
ATOM 620 O O . LEU A 1 79 ? -8.144 -8.768 -19.101 1.00 94.00 79 LEU A O 1
ATOM 624 N N . PRO A 1 80 ? -8.684 -10.812 -18.321 1.00 92.06 80 PRO A N 1
ATOM 625 C CA . PRO A 1 80 ? -8.842 -11.420 -19.635 1.00 92.06 80 PRO A CA 1
ATOM 626 C C . PRO A 1 80 ? -9.940 -10.715 -20.430 1.00 92.06 80 PRO A C 1
ATOM 628 O O . PRO A 1 80 ? -10.877 -10.147 -19.861 1.00 92.06 80 PRO A O 1
ATOM 631 N N . SER A 1 81 ? -9.851 -10.765 -21.758 1.00 87.38 81 SER A N 1
ATOM 632 C CA . SER A 1 81 ? -10.977 -10.366 -22.611 1.00 87.38 81 SER A CA 1
ATOM 633 C C . SER A 1 81 ? -12.176 -11.301 -22.385 1.00 87.38 81 SER A C 1
ATOM 635 O O . SER A 1 81 ? -12.001 -12.423 -21.916 1.00 87.38 81 SER A O 1
ATOM 637 N N . GLN A 1 82 ? -13.399 -10.875 -22.725 1.00 80.12 82 GLN A N 1
ATOM 638 C CA . GLN A 1 82 ? -14.615 -11.664 -22.447 1.00 80.12 82 GLN A CA 1
ATOM 639 C C . GLN A 1 82 ? -14.591 -13.091 -23.029 1.00 80.12 82 GLN A C 1
ATOM 641 O O . GLN A 1 82 ? -15.236 -13.981 -22.487 1.00 80.12 82 GLN A O 1
ATOM 646 N N . HIS A 1 83 ? -13.841 -13.317 -24.111 1.00 80.12 83 HIS A N 1
ATOM 647 C CA . HIS A 1 83 ? -13.748 -14.614 -24.790 1.00 80.12 83 HIS A CA 1
ATOM 648 C C . HIS A 1 83 ? -12.444 -15.373 -24.495 1.00 80.12 83 HIS A C 1
ATOM 650 O O . HIS A 1 83 ? -12.189 -16.416 -25.095 1.00 80.12 83 HIS A O 1
ATOM 656 N N . ASP A 1 84 ? -11.612 -14.877 -23.578 1.00 88.12 84 ASP A N 1
ATOM 657 C CA . ASP A 1 84 ? -10.351 -15.519 -23.212 1.00 88.12 84 ASP A CA 1
ATOM 658 C C . ASP A 1 84 ? -10.554 -16.540 -22.079 1.00 88.12 84 ASP A C 1
ATOM 660 O O . ASP A 1 84 ? -10.345 -16.271 -20.892 1.00 88.12 84 ASP A O 1
ATOM 664 N N . ALA A 1 85 ? -10.975 -17.744 -22.474 1.00 89.12 85 ALA A N 1
ATOM 665 C CA . ALA A 1 85 ? -11.192 -18.863 -21.559 1.00 89.12 85 ALA A CA 1
ATOM 666 C C . ALA A 1 85 ? -9.907 -19.293 -20.827 1.00 89.12 85 ALA A C 1
ATOM 668 O O . ALA A 1 85 ? -9.968 -19.692 -19.665 1.00 89.12 85 ALA A O 1
ATOM 669 N N . ALA A 1 86 ? -8.746 -19.191 -21.484 1.00 85.81 86 ALA A N 1
ATOM 670 C CA . ALA A 1 86 ? -7.463 -19.556 -20.889 1.00 85.81 86 ALA A CA 1
ATOM 671 C C . ALA A 1 86 ? -7.069 -18.575 -19.777 1.00 85.81 86 ALA A C 1
ATOM 673 O O . ALA A 1 86 ? -6.660 -18.996 -18.694 1.00 85.81 86 ALA A O 1
ATOM 674 N N . GLY A 1 87 ? -7.255 -17.273 -20.007 1.00 89.56 87 GLY A N 1
ATOM 675 C CA . GLY A 1 87 ? -7.063 -16.258 -18.981 1.00 89.56 87 GLY A CA 1
ATOM 676 C C . GLY A 1 87 ? -8.024 -16.436 -17.803 1.00 89.56 87 GLY A C 1
ATOM 677 O O . GLY A 1 87 ? -7.588 -16.394 -16.654 1.00 89.56 87 GLY A O 1
ATOM 678 N N . ALA A 1 88 ? -9.306 -16.723 -18.055 1.00 93.06 88 ALA A N 1
ATOM 679 C CA . ALA A 1 88 ? -10.263 -17.022 -16.986 1.00 93.06 88 ALA A CA 1
ATOM 680 C C . ALA A 1 88 ? -9.849 -18.254 -16.154 1.00 93.06 88 ALA A C 1
ATOM 682 O O . ALA A 1 88 ? -9.927 -18.225 -14.925 1.00 93.06 88 ALA A O 1
ATOM 683 N N . GLU A 1 89 ? -9.344 -19.314 -16.793 1.00 93.38 89 GLU A N 1
ATOM 684 C CA . GLU A 1 89 ? -8.835 -20.496 -16.086 1.00 93.38 89 GLU A CA 1
ATOM 685 C C . GLU A 1 89 ? -7.594 -20.181 -15.238 1.00 93.38 89 GLU A C 1
ATOM 687 O O . GLU A 1 89 ? -7.466 -20.667 -14.116 1.00 93.38 89 GLU A O 1
ATOM 692 N N . ALA A 1 90 ? -6.709 -19.299 -15.708 1.00 93.50 90 ALA A N 1
ATOM 693 C CA . ALA A 1 90 ? -5.568 -18.844 -14.918 1.00 93.50 90 ALA A CA 1
ATOM 694 C C . ALA A 1 90 ? -5.998 -18.097 -13.640 1.00 93.50 90 ALA A C 1
ATOM 696 O O . ALA A 1 90 ? -5.422 -18.311 -12.569 1.00 93.50 90 ALA A O 1
ATOM 697 N N . PHE A 1 91 ? -7.041 -17.265 -13.719 1.00 96.62 91 PHE A N 1
ATOM 698 C CA . PHE A 1 91 ? -7.644 -16.627 -12.542 1.00 96.62 91 PHE A CA 1
ATOM 699 C C . PHE A 1 91 ? -8.320 -17.642 -11.613 1.00 96.62 91 PHE A C 1
ATOM 701 O O . PHE A 1 91 ? -8.176 -17.532 -10.395 1.00 96.62 91 PHE A O 1
ATOM 708 N N . ARG A 1 92 ? -8.966 -18.678 -12.160 1.00 96.56 92 ARG A N 1
ATOM 709 C CA . ARG A 1 92 ? -9.543 -19.777 -11.370 1.00 96.56 92 ARG A CA 1
ATOM 710 C C . ARG A 1 92 ? -8.479 -20.558 -10.602 1.00 96.56 92 ARG A C 1
ATOM 712 O O . ARG A 1 92 ? -8.645 -20.840 -9.413 1.00 96.56 92 ARG A O 1
ATOM 719 N N . ALA A 1 93 ? -7.356 -20.858 -11.250 1.00 94.75 93 ALA A N 1
ATOM 720 C CA . ALA A 1 93 ? -6.210 -21.488 -10.605 1.00 94.75 93 ALA A CA 1
ATOM 721 C C . ALA A 1 93 ? -5.642 -20.608 -9.480 1.00 94.75 93 ALA A C 1
ATOM 723 O O . ALA A 1 93 ? -5.346 -21.111 -8.394 1.00 94.75 93 ALA A O 1
ATOM 724 N N . LEU A 1 94 ? -5.539 -19.295 -9.711 1.00 95.06 94 LEU A N 1
ATOM 725 C CA . LEU A 1 94 ? -5.068 -18.342 -8.710 1.00 95.06 94 LEU A CA 1
ATOM 726 C C . LEU A 1 94 ? -5.989 -18.290 -7.481 1.00 95.06 94 LEU A C 1
ATOM 728 O O . LEU A 1 94 ? -5.500 -18.447 -6.362 1.00 95.06 94 LEU A O 1
ATOM 732 N N . ALA A 1 95 ? -7.302 -18.144 -7.676 1.00 95.50 95 ALA A N 1
ATOM 733 C CA . ALA A 1 95 ? -8.281 -18.127 -6.588 1.00 95.50 95 ALA A CA 1
ATOM 734 C C . ALA A 1 95 ? -8.199 -19.398 -5.730 1.00 95.50 95 ALA A C 1
ATOM 736 O O . ALA A 1 95 ? -8.133 -19.337 -4.500 1.00 95.50 95 ALA A O 1
ATOM 737 N N . LYS A 1 96 ? -8.125 -20.564 -6.390 1.00 94.19 96 LYS A N 1
ATOM 738 C CA . LYS A 1 96 ? -7.985 -21.866 -5.729 1.00 94.19 96 LYS A CA 1
ATOM 739 C C . LYS A 1 96 ? -6.732 -21.928 -4.854 1.00 94.19 96 LYS A C 1
ATOM 741 O O . LYS A 1 96 ? -6.810 -22.384 -3.714 1.00 94.19 96 LYS A O 1
ATOM 746 N N . VAL A 1 97 ? -5.592 -21.463 -5.365 1.00 92.06 97 VAL A N 1
ATOM 747 C CA . VAL A 1 97 ? -4.334 -21.435 -4.607 1.00 92.06 97 VAL A CA 1
ATOM 748 C C . VAL A 1 97 ? -4.415 -20.472 -3.423 1.00 92.06 97 VAL A C 1
ATOM 750 O O . VAL A 1 97 ? -4.031 -20.850 -2.320 1.00 92.06 97 VAL A O 1
ATOM 753 N N . MET A 1 98 ? -4.944 -19.262 -3.621 1.00 93.12 98 MET A N 1
ATOM 754 C CA . MET A 1 98 ? -5.067 -18.255 -2.560 1.00 93.12 98 MET A CA 1
ATOM 755 C C . MET A 1 98 ? -5.940 -18.726 -1.395 1.00 93.12 98 MET A C 1
ATOM 757 O O . MET A 1 98 ? -5.614 -18.460 -0.236 1.00 93.12 98 MET A O 1
ATOM 761 N N . ARG A 1 99 ? -7.027 -19.450 -1.679 1.00 90.31 99 ARG A N 1
ATOM 762 C CA . ARG A 1 99 ? -7.876 -20.062 -0.646 1.00 90.31 99 ARG A CA 1
ATOM 763 C C . ARG A 1 99 ? -7.152 -21.192 0.091 1.00 90.31 99 ARG A C 1
ATOM 765 O O . ARG A 1 99 ? -7.229 -21.290 1.316 1.00 90.31 99 ARG A O 1
ATOM 772 N N . GLY A 1 100 ? -6.375 -22.004 -0.626 1.00 84.81 100 GLY A N 1
ATOM 773 C CA . GLY A 1 100 ? -5.742 -23.197 -0.062 1.00 84.81 100 GLY A CA 1
ATOM 774 C C . GLY A 1 100 ? -6.781 -24.167 0.519 1.00 84.81 100 GLY A C 1
ATOM 775 O O . GLY A 1 100 ? -7.918 -24.216 0.059 1.00 84.81 100 GLY A O 1
ATOM 776 N N . ASN A 1 101 ? -6.402 -24.930 1.548 1.00 75.75 101 ASN A N 1
ATOM 777 C CA . ASN A 1 101 ? -7.280 -25.927 2.185 1.00 75.75 101 ASN A CA 1
ATOM 778 C C . ASN A 1 101 ? -8.093 -25.379 3.379 1.00 75.75 101 ASN A C 1
ATOM 780 O O . ASN A 1 101 ? -8.762 -26.152 4.059 1.00 75.75 101 ASN A O 1
ATOM 784 N N . GLY A 1 102 ? -8.001 -24.078 3.678 1.00 69.69 102 GLY A N 1
ATOM 785 C CA . GLY A 1 102 ? -8.625 -23.456 4.852 1.00 69.69 102 GLY A CA 1
ATOM 786 C C . GLY A 1 102 ? -9.765 -22.493 4.509 1.00 69.69 102 GLY A C 1
ATOM 787 O O . GLY A 1 102 ? -10.076 -22.256 3.346 1.00 69.69 102 GLY A O 1
ATOM 788 N N . ASN A 1 103 ? -10.348 -21.873 5.539 1.00 81.94 103 ASN A N 1
ATOM 789 C CA . ASN A 1 103 ? -11.434 -20.884 5.418 1.00 81.94 103 ASN A CA 1
ATOM 790 C C . ASN A 1 103 ? -10.929 -19.456 5.118 1.00 81.94 103 ASN A C 1
ATOM 792 O O . ASN A 1 103 ? -11.540 -18.476 5.534 1.00 81.94 103 ASN A O 1
ATOM 796 N N . ARG A 1 104 ? -9.775 -19.324 4.459 1.00 93.25 104 ARG A N 1
ATOM 797 C CA . ARG A 1 104 ? -9.182 -18.026 4.116 1.00 93.25 104 ARG A CA 1
ATOM 798 C C . ARG A 1 104 ? -9.954 -17.371 2.980 1.00 93.25 104 ARG A C 1
ATOM 800 O O . ARG A 1 104 ? -10.303 -18.053 2.020 1.00 93.25 104 ARG A O 1
ATOM 807 N N . LEU A 1 105 ? -10.123 -16.052 3.055 1.00 97.00 105 LEU A N 1
ATOM 808 C CA . LEU A 1 105 ? -10.736 -15.283 1.974 1.00 97.00 105 LEU A CA 1
ATOM 809 C C . LEU A 1 105 ? -9.695 -14.856 0.929 1.00 97.00 105 LEU A C 1
ATOM 811 O O . LEU A 1 105 ? -8.659 -14.279 1.275 1.00 97.00 105 LEU A O 1
ATOM 815 N N . ALA A 1 106 ? -9.985 -15.119 -0.345 1.00 97.19 106 ALA A N 1
ATOM 816 C CA . ALA A 1 106 ? -9.196 -14.662 -1.486 1.00 97.19 106 ALA A CA 1
ATOM 817 C C . ALA A 1 106 ? -9.863 -13.447 -2.146 1.00 97.19 106 ALA A C 1
ATOM 819 O O . ALA A 1 106 ? -10.944 -13.571 -2.724 1.00 97.19 106 ALA A O 1
ATOM 820 N N . ILE A 1 107 ? -9.209 -12.283 -2.086 1.00 98.12 107 ILE A N 1
ATOM 821 C CA . ILE A 1 107 ? -9.748 -11.015 -2.597 1.00 98.12 107 ILE A CA 1
ATOM 822 C C . ILE A 1 107 ? -8.929 -10.524 -3.791 1.00 98.12 107 ILE A C 1
ATOM 824 O O . ILE A 1 107 ? -7.701 -10.449 -3.729 1.00 98.12 107 ILE A O 1
ATOM 828 N N . MET A 1 108 ? -9.611 -10.153 -4.873 1.00 98.12 108 MET A N 1
ATOM 829 C CA . MET A 1 108 ? -8.987 -9.572 -6.063 1.00 98.12 108 MET A CA 1
ATOM 830 C C . MET A 1 108 ? -8.994 -8.038 -6.000 1.00 98.12 108 MET A C 1
ATOM 832 O O . MET A 1 108 ? -10.058 -7.425 -5.989 1.00 98.12 108 MET A O 1
ATOM 836 N N . GLN A 1 109 ? -7.825 -7.398 -6.003 1.00 97.94 109 GLN A N 1
ATOM 837 C CA . GLN A 1 109 ? -7.722 -5.934 -6.024 1.00 97.94 109 GLN A CA 1
ATOM 838 C C . GLN A 1 109 ? -7.815 -5.399 -7.460 1.00 97.94 109 GLN A C 1
ATOM 840 O O . GLN A 1 109 ? -6.871 -5.524 -8.243 1.00 97.94 109 GLN A O 1
ATOM 845 N N . LEU A 1 110 ? -8.948 -4.783 -7.800 1.00 98.12 110 LEU A N 1
ATOM 846 C CA . LEU A 1 110 ? -9.189 -4.167 -9.103 1.00 98.12 110 LEU A CA 1
ATOM 847 C C . LEU A 1 110 ? -8.596 -2.757 -9.151 1.00 98.12 110 LEU A C 1
ATOM 849 O O . LEU A 1 110 ? -8.837 -1.929 -8.268 1.00 98.12 110 LEU A O 1
ATOM 853 N N . ASN A 1 111 ? -7.850 -2.469 -10.216 1.00 96.56 111 ASN A N 1
ATOM 854 C CA . ASN A 1 111 ? -7.114 -1.221 -10.367 1.00 96.56 111 ASN A CA 1
ATOM 855 C C . ASN A 1 111 ? -7.213 -0.622 -11.780 1.00 96.56 111 ASN A C 1
ATOM 857 O O . ASN A 1 111 ? -7.467 -1.311 -12.766 1.00 96.56 111 ASN A O 1
ATOM 861 N N . HIS A 1 112 ? -6.951 0.682 -11.873 1.00 96.38 112 HIS A N 1
ATOM 862 C CA . HIS A 1 112 ? -6.710 1.388 -13.126 1.00 96.38 112 HIS A CA 1
ATOM 863 C C . HIS A 1 112 ? -5.745 2.551 -12.868 1.00 96.38 112 HIS A C 1
ATOM 865 O O . HIS A 1 112 ? -6.072 3.474 -12.124 1.00 96.38 112 HIS A O 1
ATOM 871 N N . ALA A 1 113 ? -4.567 2.570 -13.499 1.00 92.06 113 ALA A N 1
ATOM 872 C CA . ALA A 1 113 ? -3.522 3.545 -13.154 1.00 92.06 113 ALA A CA 1
ATOM 873 C C . ALA A 1 113 ? -3.876 5.009 -13.502 1.00 92.06 113 ALA A C 1
ATOM 875 O O . ALA A 1 113 ? -3.333 5.951 -12.917 1.00 92.06 113 ALA A O 1
ATOM 876 N N . GLY A 1 114 ? -4.787 5.224 -14.457 1.00 93.75 114 GLY A N 1
ATOM 877 C CA . GLY A 1 114 ? -5.191 6.561 -14.906 1.00 93.75 114 GLY A CA 1
ATOM 878 C C . GLY A 1 114 ? -3.985 7.383 -15.369 1.00 93.75 114 GLY A C 1
ATOM 879 O O . GLY A 1 114 ? -3.105 6.862 -16.063 1.00 93.75 114 GLY A O 1
ATOM 880 N N . ARG A 1 115 ? -3.883 8.640 -14.916 1.00 90.94 115 ARG A N 1
ATOM 881 C CA . ARG A 1 115 ? -2.780 9.543 -15.292 1.00 90.94 115 ARG A CA 1
ATOM 882 C C . ARG A 1 115 ? -1.380 9.068 -14.878 1.00 90.94 115 ARG A C 1
ATOM 884 O O . ARG A 1 115 ? -0.399 9.553 -15.432 1.00 90.94 115 ARG A O 1
ATOM 891 N N . GLN A 1 116 ? -1.274 8.145 -13.917 1.00 87.69 116 GLN A N 1
ATOM 892 C CA . GLN A 1 116 ? -0.001 7.551 -13.488 1.00 87.69 116 GLN A CA 1
ATOM 893 C C . GLN A 1 116 ? 0.434 6.361 -14.355 1.00 87.69 116 GLN A C 1
ATOM 895 O O . GLN A 1 116 ? 1.438 5.717 -14.067 1.00 87.69 116 GLN A O 1
ATOM 900 N N . SER A 1 117 ? -0.300 6.044 -15.420 1.00 89.12 117 SER A N 1
ATOM 901 C CA . SER A 1 117 ? 0.104 4.996 -16.346 1.00 89.12 117 SER A CA 1
ATOM 902 C C . SER A 1 117 ? 1.260 5.473 -17.247 1.00 89.12 117 SER A C 1
ATOM 904 O O . SER A 1 117 ? 1.060 6.439 -17.993 1.00 89.12 117 SER A O 1
ATOM 906 N N . PRO A 1 118 ? 2.446 4.832 -17.233 1.00 85.00 118 PRO A N 1
ATOM 907 C CA . PRO A 1 118 ? 3.626 5.344 -17.932 1.00 85.00 118 PRO A CA 1
ATOM 908 C C . PRO A 1 118 ? 3.517 5.290 -19.463 1.00 85.00 118 PRO A C 1
ATOM 910 O O . PRO A 1 118 ? 2.903 4.385 -20.023 1.00 85.00 118 PRO A O 1
ATOM 913 N N . ASN A 1 119 ? 4.211 6.195 -20.155 1.00 79.88 119 ASN A N 1
ATOM 914 C CA . ASN A 1 119 ? 4.138 6.354 -21.615 1.00 79.88 119 ASN A CA 1
ATOM 915 C C . ASN A 1 119 ? 4.508 5.103 -22.412 1.00 79.88 119 ASN A C 1
ATOM 917 O O . ASN A 1 119 ? 3.881 4.838 -23.427 1.00 79.88 119 ASN A O 1
ATOM 921 N N . VAL A 1 120 ? 5.538 4.370 -21.986 1.00 78.56 120 VAL A N 1
ATOM 922 C CA . VAL A 1 120 ? 6.043 3.186 -22.707 1.00 78.56 120 VAL A CA 1
ATOM 923 C C . VAL A 1 120 ? 5.535 1.892 -22.075 1.00 78.56 120 VAL A C 1
ATOM 925 O O . VAL A 1 120 ? 5.289 0.912 -22.762 1.00 78.56 120 VAL A O 1
ATOM 928 N N . LEU A 1 121 ? 5.374 1.890 -20.754 1.00 81.06 121 LEU A N 1
ATOM 929 C CA . LEU A 1 121 ? 5.116 0.694 -19.953 1.00 81.06 121 LEU A CA 1
ATOM 930 C C . LEU A 1 121 ? 3.644 0.527 -19.550 1.00 81.06 121 LEU A C 1
ATOM 932 O O . LEU A 1 121 ? 3.282 -0.486 -18.960 1.00 81.06 121 LEU A O 1
ATOM 936 N N . GLY A 1 122 ? 2.799 1.509 -19.867 1.00 81.69 122 GLY A N 1
ATOM 937 C CA . GLY A 1 122 ? 1.384 1.543 -19.505 1.00 81.69 122 GLY A CA 1
ATOM 938 C C . GLY A 1 122 ? 0.470 0.663 -20.359 1.00 81.69 122 GLY A C 1
ATOM 939 O O . GLY A 1 122 ? -0.735 0.681 -20.133 1.00 81.69 122 GLY A O 1
ATOM 940 N N . GLY A 1 123 ? 1.012 -0.067 -21.343 1.00 84.19 123 GLY A N 1
ATOM 941 C CA . GLY A 1 123 ? 0.246 -0.933 -22.254 1.00 84.19 123 GLY A CA 1
ATOM 942 C C . GLY A 1 123 ? -0.537 -0.192 -23.352 1.00 84.19 123 GLY A C 1
ATOM 943 O O . GLY A 1 123 ? -1.348 -0.788 -24.063 1.00 84.19 123 GLY A O 1
ATOM 944 N N . ARG A 1 124 ? -0.294 1.116 -23.517 1.00 89.75 124 ARG A N 1
ATOM 945 C CA . ARG A 1 124 ? -0.775 1.920 -24.656 1.00 89.75 124 ARG A CA 1
ATOM 946 C C . ARG A 1 124 ? 0.280 2.006 -25.746 1.00 89.75 124 ARG A C 1
ATOM 948 O O . ARG A 1 124 ? 1.451 1.702 -25.518 1.00 89.75 124 ARG A O 1
ATOM 955 N N . THR A 1 125 ? -0.129 2.505 -26.910 1.00 86.88 125 THR A N 1
ATOM 956 C CA . THR A 1 125 ? 0.828 3.025 -27.887 1.00 86.88 125 THR A CA 1
ATOM 957 C C . THR A 1 125 ? 1.744 4.048 -27.202 1.00 86.88 125 THR A C 1
ATOM 959 O O . THR A 1 125 ? 1.256 4.874 -26.419 1.00 86.88 125 THR A O 1
ATOM 962 N N . PRO A 1 126 ? 3.070 3.989 -27.439 1.00 86.12 126 PRO A N 1
ATOM 963 C CA . PRO A 1 126 ? 4.008 4.870 -26.766 1.00 86.12 126 PRO A CA 1
ATOM 964 C C . PRO A 1 126 ? 3.593 6.335 -26.874 1.00 86.12 126 PRO A C 1
ATOM 966 O O . PRO A 1 126 ? 3.310 6.821 -27.967 1.00 86.12 126 PRO A O 1
ATOM 969 N N . PHE A 1 127 ? 3.576 7.029 -25.736 1.00 83.19 127 PHE A N 1
ATOM 970 C CA . PHE A 1 127 ? 3.197 8.445 -25.628 1.00 83.19 127 PHE A CA 1
ATOM 971 C C . PHE A 1 127 ? 1.729 8.768 -25.957 1.00 83.19 127 PHE A C 1
ATOM 973 O O . PHE A 1 127 ? 1.379 9.944 -26.034 1.00 83.19 127 PHE A O 1
ATOM 980 N N . ALA A 1 128 ? 0.845 7.776 -26.085 1.00 88.19 128 ALA A N 1
ATOM 981 C CA . ALA A 1 128 ? -0.584 8.053 -26.117 1.00 88.19 128 ALA A CA 1
ATOM 982 C C . ALA A 1 128 ? -1.079 8.552 -24.744 1.00 88.19 128 ALA A C 1
ATOM 984 O O . ALA A 1 128 ? -0.720 7.960 -23.711 1.00 88.19 128 ALA A O 1
ATOM 985 N N . PRO A 1 129 ? -1.915 9.610 -24.713 1.00 91.56 129 PRO A N 1
ATOM 986 C CA . PRO A 1 129 ? -2.472 10.143 -23.475 1.00 91.56 129 PRO A CA 1
ATOM 987 C C . PRO A 1 129 ? -3.206 9.065 -22.655 1.00 91.56 129 PRO A C 1
ATOM 989 O O . PRO A 1 129 ? -4.074 8.385 -23.207 1.00 91.56 129 PRO A O 1
ATOM 992 N N . PRO A 1 130 ? -2.890 8.889 -21.355 1.00 94.06 130 PRO A N 1
ATOM 993 C CA . PRO A 1 130 ? -3.727 8.102 -20.449 1.00 94.06 130 PRO A CA 1
ATOM 994 C C . PRO A 1 130 ? -5.099 8.745 -20.257 1.00 94.06 130 PRO A C 1
ATOM 996 O O . PRO A 1 130 ? -5.267 9.934 -20.506 1.00 94.06 130 PRO A O 1
ATOM 999 N N . LEU A 1 131 ? -6.050 7.992 -19.716 1.00 95.62 131 LEU A N 1
ATOM 1000 C CA . LEU A 1 131 ? -7.293 8.555 -19.191 1.00 95.62 131 LEU A CA 1
ATOM 1001 C C . LEU A 1 131 ? -7.093 9.184 -17.805 1.00 95.62 131 LEU A C 1
ATOM 1003 O O . LEU A 1 131 ? -6.330 8.675 -16.978 1.00 95.62 131 LEU A O 1
ATOM 1007 N N . GLY A 1 132 ? -7.812 10.272 -17.543 1.00 96.06 132 GLY A N 1
ATOM 1008 C CA . GLY A 1 132 ? -7.919 10.892 -16.225 1.00 96.06 132 GLY A CA 1
ATOM 1009 C C . GLY A 1 132 ? -9.153 11.796 -16.115 1.00 96.06 132 GLY A C 1
ATOM 1010 O O . GLY A 1 132 ? -9.769 12.115 -17.132 1.00 96.06 132 GLY A O 1
ATOM 1011 N N . PRO A 1 133 ? -9.520 12.232 -14.899 1.00 96.06 133 PRO A N 1
ATOM 1012 C CA . PRO A 1 133 ? -10.689 13.092 -14.690 1.00 96.06 133 PRO A CA 1
ATOM 1013 C C . PRO A 1 133 ? -10.521 14.489 -15.296 1.00 96.06 133 PRO A C 1
ATOM 1015 O O . PRO A 1 133 ? -11.492 15.111 -15.704 1.00 96.06 133 PRO A O 1
ATOM 1018 N N . SER A 1 134 ? -9.291 14.993 -15.375 1.00 95.25 134 SER A N 1
ATOM 1019 C CA . SER A 1 134 ? -8.969 16.281 -15.990 1.00 95.25 134 SER A CA 1
ATOM 1020 C C . SER A 1 134 ? -7.594 16.216 -16.639 1.00 95.25 134 SER A C 1
ATOM 1022 O O . SER A 1 134 ? -6.772 15.367 -16.283 1.00 95.25 134 SER A O 1
ATOM 1024 N N . SER A 1 135 ? -7.319 17.136 -17.565 1.00 94.88 135 SER A N 1
ATOM 1025 C CA . SER A 1 135 ? -6.073 17.186 -18.346 1.00 94.88 135 SER A CA 1
ATOM 1026 C C . SER A 1 135 ? -4.873 17.723 -17.541 1.00 94.88 135 SER A C 1
ATOM 1028 O O . SER A 1 135 ? -4.219 18.692 -17.923 1.00 94.88 135 SER A O 1
ATOM 1030 N N . ILE A 1 136 ? -4.583 17.098 -16.394 1.00 88.06 136 ILE A N 1
ATOM 1031 C CA . ILE A 1 136 ? -3.568 17.517 -15.416 1.00 88.06 136 ILE A CA 1
ATOM 1032 C C . ILE A 1 136 ? -2.511 16.424 -15.276 1.00 88.06 136 ILE A C 1
ATOM 1034 O O . ILE A 1 136 ? -2.792 15.325 -14.792 1.00 88.06 136 ILE A O 1
ATOM 1038 N N . ARG A 1 137 ? -1.271 16.725 -15.677 1.00 83.50 137 ARG A N 1
ATOM 1039 C CA . ARG A 1 137 ? -0.143 15.784 -15.595 1.00 83.50 137 ARG A CA 1
ATOM 1040 C C . ARG A 1 137 ? 0.232 15.475 -14.139 1.00 83.50 137 ARG A C 1
ATOM 1042 O O . ARG A 1 137 ? 0.145 16.323 -13.257 1.00 83.50 137 ARG A O 1
ATOM 1049 N N . VAL A 1 138 ? 0.751 14.272 -13.910 1.00 78.81 138 VAL A N 1
ATOM 1050 C CA . VAL A 1 138 ? 1.463 13.900 -12.676 1.00 78.81 138 VAL A CA 1
ATOM 1051 C C . VAL A 1 138 ? 2.548 14.938 -12.340 1.00 78.81 138 VAL A C 1
ATOM 1053 O O . VAL A 1 138 ? 3.407 15.250 -13.167 1.00 78.81 138 VAL A O 1
ATOM 1056 N N . GLY A 1 139 ? 2.526 15.473 -11.117 1.00 67.69 139 GLY A N 1
ATOM 1057 C CA . GLY A 1 139 ? 3.564 16.379 -10.609 1.00 67.69 139 GLY A CA 1
ATOM 1058 C C . GLY A 1 139 ? 3.485 17.857 -11.035 1.00 67.69 139 GLY A C 1
ATOM 1059 O O . GLY A 1 139 ? 4.386 18.624 -10.663 1.00 67.69 139 GLY A O 1
ATOM 1060 N N . SER A 1 140 ? 2.444 18.288 -11.764 1.00 63.78 140 SER A N 1
ATOM 1061 C CA . SER A 1 140 ? 2.168 19.719 -11.989 1.00 63.78 140 SER A CA 1
ATOM 1062 C C . SER A 1 140 ? 1.787 20.417 -10.674 1.00 63.78 140 SER A C 1
ATOM 1064 O O . SER A 1 140 ? 1.026 19.860 -9.884 1.00 63.78 140 SER A O 1
ATOM 1066 N N . GLU A 1 141 ? 2.323 21.616 -10.412 1.00 52.38 141 GLU A N 1
ATOM 1067 C CA . GLU A 1 141 ? 1.908 22.421 -9.247 1.00 52.38 141 GLU A CA 1
ATOM 1068 C C . GLU A 1 141 ? 0.528 23.026 -9.486 1.00 52.38 141 GLU A C 1
ATOM 1070 O O . GLU A 1 141 ? 0.194 23.403 -10.608 1.00 52.38 141 GLU A O 1
ATOM 1075 N N . HIS A 1 142 ? -0.275 23.093 -8.426 1.00 38.00 142 HIS A N 1
ATOM 1076 C CA . HIS A 1 142 ? -1.567 23.759 -8.461 1.00 38.00 142 HIS A CA 1
ATOM 1077 C C . HIS A 1 142 ? -1.355 25.285 -8.466 1.00 38.00 142 HIS A C 1
ATOM 1079 O O . HIS A 1 142 ? -0.548 25.764 -7.668 1.00 38.00 142 HIS A O 1
ATOM 1085 N N . PRO A 1 143 ? -2.086 26.071 -9.281 1.00 31.48 143 PRO A N 1
ATOM 1086 C CA . PRO A 1 143 ? -1.957 27.534 -9.306 1.00 31.48 143 PRO A CA 1
ATOM 1087 C C . PRO A 1 143 ? -2.415 28.241 -8.016 1.00 31.48 143 PRO A C 1
ATOM 1089 O O . PRO A 1 143 ? -2.270 29.452 -7.901 1.00 31.48 143 PRO A O 1
ATOM 1092 N N . ALA A 1 144 ? -2.987 27.515 -7.050 1.00 33.66 144 ALA A N 1
ATOM 1093 C CA . ALA A 1 144 ? -3.645 28.091 -5.877 1.00 33.66 144 ALA A CA 1
ATOM 1094 C C . ALA A 1 144 ? -2.697 28.559 -4.754 1.00 33.66 144 ALA A C 1
ATOM 1096 O O . ALA A 1 144 ? -3.164 29.115 -3.764 1.00 33.66 144 ALA A O 1
ATOM 1097 N N . THR A 1 145 ? -1.377 28.378 -4.874 1.00 33.31 145 THR A N 1
ATOM 1098 C CA . THR A 1 145 ? -0.416 28.984 -3.937 1.00 33.31 145 THR A CA 1
ATOM 1099 C C . THR A 1 145 ? 0.203 30.227 -4.560 1.00 33.31 145 THR A C 1
ATOM 1101 O O . THR A 1 145 ? 1.315 30.194 -5.088 1.00 33.31 145 THR A O 1
ATOM 1104 N N . THR A 1 146 ? -0.522 31.342 -4.490 1.00 28.64 146 THR A N 1
ATOM 1105 C CA . THR A 1 146 ? 0.038 32.692 -4.601 1.00 28.64 146 THR A CA 1
ATOM 1106 C C . THR A 1 146 ? 0.935 32.960 -3.393 1.00 28.64 146 THR A C 1
ATOM 1108 O O . THR A 1 146 ? 0.546 33.654 -2.461 1.00 28.64 146 THR A O 1
ATOM 1111 N N . ASP A 1 147 ? 2.129 32.376 -3.381 1.00 29.89 147 ASP A N 1
ATOM 1112 C CA . ASP A 1 147 ? 3.223 32.866 -2.549 1.00 29.89 147 ASP A CA 1
ATOM 1113 C C . ASP A 1 147 ? 4.374 33.253 -3.477 1.00 29.89 147 ASP A C 1
ATOM 1115 O O . ASP A 1 147 ? 5.177 32.433 -3.929 1.00 29.89 147 ASP A O 1
ATOM 1119 N N . SER A 1 148 ? 4.388 34.535 -3.833 1.00 30.48 148 SER A N 1
ATOM 1120 C CA . SER A 1 148 ? 5.282 35.173 -4.800 1.00 30.48 148 SER A CA 1
ATOM 1121 C C . SER A 1 148 ? 6.749 35.256 -4.346 1.00 30.48 148 SER A C 1
ATOM 1123 O O . SER A 1 148 ? 7.509 36.051 -4.893 1.00 30.48 148 SER A O 1
ATOM 1125 N N . GLN A 1 149 ? 7.177 34.454 -3.363 1.00 30.94 149 GLN A N 1
ATOM 1126 C CA . GLN A 1 149 ? 8.553 34.453 -2.843 1.00 30.94 149 GLN A CA 1
ATOM 1127 C C . GLN A 1 149 ? 9.288 33.106 -2.916 1.00 30.94 149 GLN A C 1
ATOM 1129 O O . GLN A 1 149 ? 10.444 33.016 -2.497 1.00 30.94 149 GLN A O 1
ATOM 1134 N N . ARG A 1 150 ? 8.701 32.059 -3.509 1.00 31.30 150 ARG A N 1
ATOM 1135 C CA . ARG A 1 150 ? 9.400 30.778 -3.706 1.00 31.30 150 ARG A CA 1
ATOM 1136 C C . ARG A 1 150 ? 9.942 30.667 -5.132 1.00 31.30 150 ARG A C 1
ATOM 1138 O O . ARG A 1 150 ? 9.203 30.350 -6.057 1.00 31.30 150 ARG A O 1
ATOM 1145 N N . MET A 1 151 ? 11.244 30.911 -5.323 1.00 25.17 151 MET A N 1
ATOM 1146 C CA . MET A 1 151 ? 11.905 30.614 -6.603 1.00 25.17 151 MET A CA 1
ATOM 1147 C C . MET A 1 151 ? 11.690 29.134 -6.985 1.00 25.17 151 MET A C 1
ATOM 1149 O O . MET A 1 151 ? 11.846 28.261 -6.122 1.00 25.17 151 MET A O 1
ATOM 1153 N N . PRO A 1 152 ? 11.368 28.819 -8.254 1.00 32.31 152 PRO A N 1
ATOM 1154 C CA . PRO A 1 152 ? 11.056 27.464 -8.684 1.00 32.31 152 PRO A CA 1
ATOM 1155 C C . PRO A 1 152 ? 12.346 26.642 -8.775 1.00 32.31 152 PRO A C 1
ATOM 1157 O O . PRO A 1 152 ? 12.996 26.569 -9.811 1.00 32.31 152 PRO A O 1
ATOM 1160 N N . THR A 1 153 ? 12.726 25.976 -7.689 1.00 36.41 153 THR A N 1
ATOM 1161 C CA . THR A 1 153 ? 13.828 24.999 -7.674 1.00 36.41 153 THR A CA 1
ATOM 1162 C C . THR A 1 153 ? 13.362 23.592 -8.069 1.00 36.41 153 THR A C 1
ATOM 1164 O O . THR A 1 153 ? 13.911 22.590 -7.613 1.00 36.41 153 THR A O 1
ATOM 1167 N N . LYS A 1 154 ? 12.362 23.464 -8.954 1.00 47.97 154 LYS A N 1
ATOM 1168 C CA . LYS A 1 154 ? 12.124 22.197 -9.662 1.00 47.97 154 LYS A CA 1
ATOM 1169 C C . LYS A 1 154 ? 13.152 22.095 -10.785 1.00 47.97 154 LYS A C 1
ATOM 1171 O O . LYS A 1 154 ? 12.975 22.670 -11.853 1.00 47.97 154 LYS A O 1
ATOM 1176 N N . GLY A 1 155 ? 14.258 21.398 -10.516 1.00 55.28 155 GLY A N 1
ATOM 1177 C CA . GLY A 1 155 ? 15.338 21.207 -11.484 1.00 55.28 155 GLY A CA 1
ATOM 1178 C C . GLY A 1 155 ? 14.806 20.711 -12.833 1.00 55.28 155 GLY A C 1
ATOM 1179 O O . GLY A 1 155 ? 14.045 19.746 -12.883 1.00 55.28 155 GLY A O 1
ATOM 1180 N N . MET A 1 156 ? 15.219 21.366 -13.921 1.00 54.94 156 MET A N 1
ATOM 1181 C CA . MET A 1 156 ? 14.794 21.112 -15.308 1.00 54.94 156 MET A CA 1
ATOM 1182 C C . MET A 1 156 ? 14.777 19.619 -15.685 1.00 54.94 156 MET A C 1
ATOM 1184 O O . MET A 1 156 ? 13.885 19.153 -16.390 1.00 54.94 156 MET A O 1
ATOM 1188 N N . LEU A 1 157 ? 15.723 18.848 -15.150 1.00 51.34 157 LEU A N 1
ATOM 1189 C CA . LEU A 1 157 ? 15.859 17.416 -15.396 1.00 51.34 157 LEU A CA 1
ATOM 1190 C C . LEU A 1 157 ? 14.773 16.557 -14.701 1.00 51.34 157 LEU A C 1
ATOM 1192 O O . LEU A 1 157 ? 14.352 15.554 -15.270 1.00 51.34 157 LEU A O 1
ATOM 1196 N N . ALA A 1 158 ? 14.224 16.964 -13.549 1.00 55.56 158 ALA A N 1
ATOM 1197 C CA . ALA A 1 158 ? 13.072 16.278 -12.942 1.00 55.56 158 ALA A CA 1
ATOM 1198 C C . ALA A 1 158 ? 11.794 16.492 -13.767 1.00 55.56 158 ALA A C 1
ATOM 1200 O O . ALA A 1 158 ? 11.015 15.561 -13.974 1.00 55.56 158 ALA A O 1
ATOM 1201 N N . SER A 1 159 ? 11.604 17.710 -14.282 1.00 62.25 159 SER A N 1
ATOM 1202 C CA . SER A 1 159 ? 10.499 18.040 -15.187 1.00 62.25 159 SER A CA 1
ATOM 1203 C C . SER A 1 159 ? 10.610 17.284 -16.515 1.00 62.25 159 SER A C 1
ATOM 1205 O O . SER A 1 159 ? 9.607 16.762 -16.998 1.00 62.25 159 SER A O 1
ATOM 1207 N N . LEU A 1 160 ? 11.823 17.155 -17.066 1.00 66.00 160 LEU A N 1
ATOM 1208 C CA . LEU A 1 160 ? 12.092 16.369 -18.273 1.00 66.00 160 LEU A CA 1
ATOM 1209 C C . LEU A 1 160 ? 11.796 14.877 -18.069 1.00 66.00 160 LEU A C 1
ATOM 1211 O O . LEU A 1 160 ? 11.162 14.258 -18.920 1.00 66.00 160 LEU A O 1
ATOM 1215 N N . ILE A 1 161 ? 12.210 14.297 -16.939 1.00 63.94 161 ILE A N 1
ATOM 1216 C CA . ILE A 1 161 ? 11.972 12.875 -16.664 1.00 63.94 161 ILE A CA 1
ATOM 1217 C C . ILE A 1 161 ? 10.486 12.604 -16.409 1.00 63.94 161 ILE A C 1
ATOM 1219 O O . ILE A 1 161 ? 9.946 11.657 -16.976 1.00 63.94 161 ILE A O 1
ATOM 1223 N N . ASN A 1 162 ? 9.783 13.465 -15.666 1.00 66.56 162 ASN A N 1
ATOM 1224 C CA . ASN A 1 162 ? 8.327 13.353 -15.526 1.00 66.56 162 ASN A CA 1
ATOM 1225 C C . ASN A 1 162 ? 7.605 13.464 -16.876 1.00 66.56 162 ASN A C 1
ATOM 1227 O O . ASN A 1 162 ? 6.668 12.712 -17.117 1.00 66.56 162 ASN A O 1
ATOM 1231 N N . TRP A 1 163 ? 8.047 14.357 -17.767 1.00 73.12 163 TRP A N 1
ATOM 1232 C CA . TRP A 1 163 ? 7.502 14.474 -19.125 1.00 73.12 163 TRP A CA 1
ATOM 1233 C C . TRP A 1 163 ? 7.748 13.210 -19.964 1.00 73.12 163 TRP A C 1
ATOM 1235 O O . TRP A 1 163 ? 6.838 12.727 -20.639 1.00 73.12 163 TRP A O 1
ATOM 1245 N N . LEU A 1 164 ? 8.954 12.637 -19.886 1.00 72.44 164 LEU A N 1
ATOM 1246 C CA . LEU A 1 164 ? 9.299 11.405 -20.597 1.00 72.44 164 LEU A CA 1
ATOM 1247 C C . LEU A 1 164 ? 8.486 10.209 -20.080 1.00 72.44 164 LEU A C 1
ATOM 1249 O O . LEU A 1 164 ? 8.047 9.369 -20.867 1.00 72.44 164 LEU A O 1
ATOM 1253 N N . MET A 1 165 ? 8.263 10.141 -18.765 1.00 72.06 165 MET A N 1
ATOM 1254 C CA . MET A 1 165 ? 7.552 9.040 -18.116 1.00 72.06 165 MET A CA 1
ATOM 1255 C C . MET A 1 165 ? 6.029 9.149 -18.236 1.00 72.06 165 MET A C 1
ATOM 1257 O O . MET A 1 165 ? 5.387 8.117 -18.426 1.00 72.06 165 MET A O 1
ATOM 1261 N N . PHE A 1 166 ? 5.454 10.354 -18.164 1.00 82.81 166 PHE A N 1
ATOM 1262 C CA . PHE A 1 166 ? 4.005 10.562 -18.092 1.00 82.81 166 PHE A CA 1
ATOM 1263 C C . PHE A 1 166 ? 3.510 11.653 -19.047 1.00 82.81 166 PHE A C 1
ATOM 1265 O O . PHE A 1 166 ? 3.923 12.815 -18.993 1.00 82.81 166 PHE A O 1
ATOM 1272 N N . GLN A 1 167 ? 2.554 11.292 -19.899 1.00 87.00 167 GLN A N 1
ATOM 1273 C CA . GLN A 1 167 ? 1.800 12.240 -20.710 1.00 87.00 167 GLN A CA 1
ATOM 1274 C C . GLN A 1 167 ? 0.796 13.044 -19.878 1.00 87.00 167 GLN A C 1
ATOM 1276 O O . GLN A 1 167 ? 0.449 12.689 -18.751 1.00 87.00 167 GLN A O 1
ATOM 1281 N N . VAL A 1 168 ? 0.331 14.158 -20.451 1.00 89.88 168 VAL A N 1
ATOM 1282 C CA . VAL A 1 168 ? -0.894 14.800 -19.955 1.00 89.88 168 VAL A CA 1
ATOM 1283 C C . VAL A 1 168 ? -2.043 13.821 -20.221 1.00 89.88 168 VAL A C 1
ATOM 1285 O O . VAL A 1 168 ? -2.157 13.360 -21.360 1.00 89.88 168 VAL A O 1
ATOM 1288 N N . PRO A 1 169 ? -2.849 13.449 -19.213 1.00 94.00 169 PRO A N 1
ATOM 1289 C CA . PRO A 1 169 ? -4.002 12.597 -19.452 1.00 94.00 169 PRO A CA 1
ATOM 1290 C C . PRO A 1 169 ? -5.020 13.319 -20.337 1.00 94.00 169 PRO A C 1
ATOM 1292 O O . PRO A 1 169 ? -5.179 14.535 -20.247 1.00 94.00 169 PRO A O 1
ATOM 1295 N N . ARG A 1 170 ? -5.729 12.565 -21.171 1.00 95.88 170 ARG A N 1
ATOM 1296 C CA . ARG A 1 170 ? -6.948 13.031 -21.816 1.00 95.88 170 ARG A CA 1
ATOM 1297 C C . ARG A 1 170 ? -8.071 12.976 -20.788 1.00 95.88 170 ARG A C 1
ATOM 1299 O O . ARG A 1 170 ? -8.287 11.939 -20.159 1.00 95.88 170 ARG A O 1
ATOM 1306 N N . GLU A 1 171 ? -8.777 14.088 -20.645 1.00 97.06 171 GLU A N 1
ATOM 1307 C CA . GLU A 1 171 ? -9.998 14.134 -19.853 1.00 97.06 171 GLU A CA 1
ATOM 1308 C C . GLU A 1 171 ? -11.031 13.126 -20.381 1.00 97.06 171 GLU A C 1
ATOM 1310 O O . GLU A 1 171 ? -11.283 13.041 -21.588 1.00 97.06 171 GLU A O 1
ATOM 1315 N N . MET A 1 172 ? -11.582 12.325 -19.470 1.00 97.75 172 MET A N 1
ATOM 1316 C CA . MET A 1 172 ? -12.567 11.296 -19.790 1.00 97.75 172 MET A CA 1
ATOM 1317 C C . MET A 1 172 ? -13.903 11.920 -20.211 1.00 97.75 172 MET A C 1
ATOM 1319 O O . MET A 1 172 ? -14.423 12.822 -19.545 1.00 97.75 172 MET A O 1
ATOM 1323 N N . SER A 1 173 ? -14.470 11.414 -21.309 1.00 97.81 173 SER A N 1
ATOM 1324 C CA . SER A 1 173 ? -15.865 11.674 -21.673 1.00 97.81 173 SER A CA 1
ATOM 1325 C C . SER A 1 173 ? -16.817 10.837 -20.810 1.00 97.81 173 SER A C 1
ATOM 1327 O O . SER A 1 173 ? -16.387 9.937 -20.087 1.00 97.81 173 SER A O 1
ATOM 1329 N N . LEU A 1 174 ? -18.123 11.098 -20.913 1.00 97.38 174 LEU A N 1
ATOM 1330 C CA . LEU A 1 174 ? -19.135 10.251 -20.273 1.00 97.38 174 LEU A CA 1
ATOM 1331 C C . LEU A 1 174 ? -19.056 8.797 -20.768 1.00 97.38 174 LEU A C 1
ATOM 1333 O O . LEU A 1 174 ? -19.079 7.886 -19.950 1.00 97.38 174 LEU A O 1
ATOM 1337 N N . ASP A 1 175 ? -18.823 8.580 -22.064 1.00 97.88 175 ASP A N 1
ATOM 1338 C CA . ASP A 1 175 ? -18.641 7.232 -22.620 1.00 97.88 175 ASP A CA 1
ATOM 1339 C C . ASP A 1 175 ? -17.389 6.529 -22.071 1.00 97.88 175 ASP A C 1
ATOM 1341 O O . ASP A 1 175 ? -17.390 5.315 -21.872 1.00 97.88 175 ASP A O 1
ATOM 1345 N N . ASP A 1 176 ? -16.290 7.264 -21.850 1.00 97.62 176 ASP A N 1
ATOM 1346 C CA . ASP A 1 176 ? -15.089 6.695 -21.225 1.00 97.62 176 ASP A CA 1
ATOM 1347 C C . ASP A 1 176 ? -15.376 6.288 -19.772 1.00 97.62 176 ASP A C 1
ATOM 1349 O O . ASP A 1 176 ? -14.914 5.244 -19.314 1.00 97.62 176 ASP A O 1
ATOM 1353 N N . ILE A 1 177 ? -16.141 7.112 -19.050 1.00 98.06 177 ILE A N 1
ATOM 1354 C CA . ILE A 1 177 ? -16.576 6.845 -17.677 1.00 98.06 177 ILE A CA 1
ATOM 1355 C C . ILE A 1 177 ? -17.463 5.598 -17.633 1.00 98.06 177 ILE A C 1
ATOM 1357 O O . ILE A 1 177 ? -17.215 4.719 -16.811 1.00 98.06 177 ILE A O 1
ATOM 1361 N N . ASP A 1 178 ? -18.442 5.489 -18.530 1.00 98.19 178 ASP A N 1
ATOM 1362 C CA . ASP A 1 178 ? -19.338 4.334 -18.622 1.00 98.19 178 ASP A CA 1
ATOM 1363 C C . ASP A 1 178 ? -18.562 3.044 -18.896 1.00 98.19 178 ASP A C 1
ATOM 1365 O O . ASP A 1 178 ? -18.738 2.053 -18.190 1.00 98.19 178 ASP A O 1
ATOM 1369 N N . LYS A 1 179 ? -17.603 3.081 -19.830 1.00 97.38 179 LYS A N 1
ATOM 1370 C CA . LYS A 1 179 ? -16.719 1.938 -20.103 1.00 97.38 179 LYS A CA 1
ATOM 1371 C C . LYS A 1 179 ? -15.896 1.535 -18.887 1.00 97.38 179 LYS A C 1
ATOM 1373 O O . LYS A 1 179 ? -15.765 0.347 -18.616 1.00 97.38 179 LYS A O 1
ATOM 1378 N N . VAL A 1 180 ? -15.345 2.499 -18.146 1.00 97.56 180 VAL A N 1
ATOM 1379 C CA . VAL A 1 180 ? -14.584 2.201 -16.925 1.00 97.56 180 VAL A CA 1
ATOM 1380 C C . VAL A 1 180 ? -15.482 1.561 -15.866 1.00 97.56 180 VAL A C 1
ATOM 1382 O O . VAL A 1 180 ? -15.063 0.592 -15.231 1.00 97.56 180 VAL A O 1
ATOM 1385 N N . VAL A 1 181 ? -16.715 2.050 -15.693 1.00 98.50 181 VAL A N 1
ATOM 1386 C CA . VAL A 1 181 ? -17.701 1.426 -14.796 1.00 98.50 181 VAL A CA 1
ATOM 1387 C C . VAL A 1 181 ? -17.938 -0.029 -15.207 1.00 98.50 181 VAL A C 1
ATOM 1389 O O . VAL A 1 181 ? -17.775 -0.929 -14.379 1.00 98.50 181 VAL A O 1
ATOM 1392 N N . ASP A 1 182 ? -18.230 -0.274 -16.484 1.00 98.00 182 ASP A N 1
ATOM 1393 C CA . ASP A 1 182 ? -18.471 -1.617 -17.017 1.00 98.00 182 ASP A CA 1
ATOM 1394 C C . ASP A 1 182 ? -17.259 -2.542 -16.845 1.00 98.00 182 ASP A C 1
ATOM 1396 O O . ASP A 1 182 ? -17.410 -3.719 -16.512 1.00 98.00 182 ASP A O 1
ATOM 1400 N N . GLU A 1 183 ? -16.043 -2.028 -17.028 1.00 97.75 183 GLU A N 1
ATOM 1401 C CA . GLU A 1 183 ? -14.802 -2.783 -16.859 1.00 97.75 183 GLU A CA 1
ATOM 1402 C C . GLU A 1 183 ? -14.556 -3.198 -15.397 1.00 97.75 183 GLU A C 1
ATOM 1404 O O . GLU A 1 183 ? -14.158 -4.343 -15.156 1.00 97.75 183 GLU A O 1
ATOM 1409 N N . PHE A 1 184 ? -14.840 -2.328 -14.419 1.00 98.62 184 PHE A N 1
ATOM 1410 C CA . PHE A 1 184 ? -14.791 -2.695 -12.997 1.00 98.62 184 PHE A CA 1
ATOM 1411 C C . PHE A 1 184 ? -15.858 -3.739 -12.643 1.00 98.62 184 PHE A C 1
ATOM 1413 O O . PHE A 1 184 ? -15.545 -4.744 -11.998 1.00 98.62 184 PHE A O 1
ATOM 1420 N N . VAL A 1 185 ? -17.101 -3.549 -13.099 1.00 98.62 185 VAL A N 1
ATOM 1421 C CA . VAL A 1 185 ? -18.203 -4.498 -12.863 1.00 98.62 185 VAL A CA 1
ATOM 1422 C C . VAL A 1 185 ? -17.889 -5.862 -13.479 1.00 98.62 185 VAL A C 1
ATOM 1424 O O . VAL A 1 185 ? -18.080 -6.901 -12.845 1.00 98.62 185 VAL A O 1
ATOM 1427 N N . ARG A 1 186 ? -17.342 -5.878 -14.696 1.00 97.81 186 ARG A N 1
ATOM 1428 C CA . ARG A 1 186 ? -16.871 -7.092 -15.369 1.00 97.81 186 ARG A CA 1
ATOM 1429 C C . ARG A 1 186 ? -15.760 -7.786 -14.583 1.00 97.81 186 ARG A C 1
ATOM 1431 O O . ARG A 1 186 ? -15.767 -9.011 -14.503 1.00 97.81 186 ARG A O 1
ATOM 1438 N N . GLY A 1 187 ? -14.828 -7.032 -14.001 1.00 98.00 187 GLY A N 1
ATOM 1439 C CA . GLY A 1 187 ? -13.795 -7.580 -13.120 1.00 98.00 187 GLY A CA 1
ATOM 1440 C C . GLY A 1 187 ? -14.378 -8.307 -11.911 1.00 98.00 187 GLY A C 1
ATOM 1441 O O . GLY A 1 187 ? -13.956 -9.420 -11.607 1.00 98.00 187 GLY A O 1
ATOM 1442 N N . ALA A 1 188 ? -15.400 -7.730 -11.274 1.00 98.62 188 ALA A N 1
ATOM 1443 C CA . ALA A 1 188 ? -16.091 -8.375 -10.160 1.00 98.62 188 ALA A CA 1
ATOM 1444 C C . ALA A 1 188 ? -16.850 -9.643 -10.586 1.00 98.62 188 ALA A C 1
ATOM 1446 O O . ALA A 1 188 ? -16.760 -10.660 -9.902 1.00 98.62 188 ALA A O 1
ATOM 1447 N N . LYS A 1 189 ? -17.527 -9.627 -11.744 1.00 98.31 189 LYS A N 1
ATOM 1448 C CA . LYS A 1 189 ? -18.169 -10.827 -12.315 1.00 98.31 189 LYS A CA 1
ATOM 1449 C C . LYS A 1 189 ? -17.156 -11.940 -12.582 1.00 98.31 189 LYS A C 1
ATOM 1451 O O . LYS A 1 189 ? -17.362 -13.068 -12.156 1.00 98.31 189 LYS A O 1
ATOM 1456 N N . LEU A 1 190 ? -16.016 -11.608 -13.191 1.00 97.88 190 LEU A N 1
ATOM 1457 C CA . LEU A 1 190 ? -14.939 -12.575 -13.397 1.00 97.88 190 LEU A CA 1
ATOM 1458 C C . LEU A 1 190 ? -14.437 -13.153 -12.068 1.00 97.88 190 LEU A C 1
ATOM 1460 O O . LEU A 1 190 ? -14.192 -14.354 -11.980 1.00 97.88 190 LEU A O 1
ATOM 1464 N N . ALA A 1 191 ? -14.265 -12.319 -11.041 1.00 98.19 191 ALA A N 1
ATOM 1465 C CA . ALA A 1 191 ? -13.835 -12.771 -9.722 1.00 98.19 191 ALA A CA 1
ATOM 1466 C C . ALA A 1 191 ? -14.825 -13.794 -9.128 1.00 98.19 191 ALA A C 1
ATOM 1468 O O . ALA A 1 191 ? -14.388 -14.839 -8.646 1.00 98.19 191 ALA A O 1
ATOM 1469 N N . VAL A 1 192 ? -16.136 -13.559 -9.263 1.00 98.38 192 VAL A N 1
ATOM 1470 C CA . VAL A 1 192 ? -17.180 -14.542 -8.917 1.00 98.38 192 VAL A CA 1
ATOM 1471 C C . VAL A 1 192 ? -17.017 -15.831 -9.735 1.00 98.38 192 VAL A C 1
ATOM 1473 O O . VAL A 1 192 ? -16.865 -16.908 -9.159 1.00 98.38 192 VAL A O 1
ATOM 1476 N N . ASP A 1 193 ? -16.965 -15.734 -11.066 1.00 97.19 193 ASP A N 1
ATOM 1477 C CA . ASP A 1 193 ? -16.922 -16.884 -11.989 1.00 97.19 193 ASP A CA 1
ATOM 1478 C C . ASP A 1 193 ? -15.656 -17.753 -11.842 1.00 97.19 193 ASP A C 1
ATOM 1480 O O . ASP A 1 193 ? -15.614 -18.931 -12.229 1.00 97.19 193 ASP A O 1
ATOM 1484 N N . THR A 1 194 ? -14.590 -17.165 -11.301 1.00 96.56 194 THR A N 1
ATOM 1485 C CA . THR A 1 194 ? -13.295 -17.816 -11.068 1.00 96.56 194 THR A CA 1
ATOM 1486 C C . THR A 1 194 ? -13.090 -18.248 -9.615 1.00 96.56 194 THR A C 1
ATOM 1488 O O . THR A 1 194 ? -12.117 -18.938 -9.322 1.00 96.56 194 THR A O 1
ATOM 1491 N N . GLY A 1 195 ? -14.043 -17.958 -8.724 1.00 96.25 195 GLY A N 1
ATOM 1492 C CA . GLY A 1 195 ? -14.074 -18.488 -7.360 1.00 96.25 195 GLY A CA 1
ATOM 1493 C C . GLY A 1 195 ? -13.288 -17.680 -6.326 1.00 96.25 195 GLY A C 1
ATOM 1494 O O . GLY A 1 195 ? -12.877 -18.250 -5.312 1.00 96.25 195 GLY A O 1
ATOM 1495 N N . PHE A 1 196 ? -13.062 -16.386 -6.566 1.00 98.06 196 PHE A N 1
ATOM 1496 C CA . PHE A 1 196 ? -12.644 -15.454 -5.515 1.00 98.06 196 PHE A CA 1
ATOM 1497 C C . PHE A 1 196 ? -13.803 -15.199 -4.545 1.00 98.06 196 PHE A C 1
ATOM 1499 O O . PHE A 1 196 ? -14.972 -15.262 -4.920 1.00 98.06 196 PHE A O 1
ATOM 1506 N N . ASP A 1 197 ? -13.479 -14.871 -3.296 1.00 98.12 197 ASP A N 1
ATOM 1507 C CA . ASP A 1 197 ? -14.474 -14.542 -2.269 1.00 98.12 197 ASP A CA 1
ATOM 1508 C C . ASP A 1 197 ? -14.948 -13.086 -2.354 1.00 98.12 197 ASP A C 1
ATOM 1510 O O . ASP A 1 197 ? -15.974 -12.729 -1.772 1.00 98.12 197 ASP A O 1
ATOM 1514 N N . GLY A 1 198 ? -14.196 -12.239 -3.058 1.00 98.50 198 GLY A N 1
ATOM 1515 C CA . GLY A 1 198 ? -14.501 -10.825 -3.182 1.00 98.50 198 GLY A CA 1
ATOM 1516 C C . GLY A 1 198 ? -13.550 -10.038 -4.066 1.00 98.50 198 GLY A C 1
ATOM 1517 O O . GLY A 1 198 ? -12.554 -10.560 -4.578 1.00 98.50 198 GLY A O 1
ATOM 1518 N N . VAL A 1 199 ? -13.834 -8.743 -4.176 1.00 98.81 199 VAL A N 1
ATOM 1519 C CA . VAL A 1 199 ? -12.949 -7.752 -4.793 1.00 98.81 199 VAL A CA 1
ATOM 1520 C C . VAL A 1 199 ? -12.680 -6.574 -3.867 1.00 98.81 199 VAL A C 1
ATOM 1522 O O . VAL A 1 199 ? -13.494 -6.238 -3.011 1.00 98.81 199 VAL A O 1
ATOM 1525 N N . GLU A 1 200 ? -11.548 -5.912 -4.073 1.00 98.69 200 GLU A N 1
ATOM 1526 C CA . GLU A 1 200 ? -11.223 -4.623 -3.469 1.00 98.69 200 GLU A CA 1
ATOM 1527 C C . GLU A 1 200 ? -11.037 -3.570 -4.565 1.00 98.69 200 GLU A C 1
ATOM 1529 O O . GLU A 1 200 ? -10.286 -3.784 -5.518 1.00 98.69 200 GLU A O 1
ATOM 1534 N N . LEU A 1 201 ? -11.703 -2.422 -4.437 1.00 98.56 201 LEU A N 1
ATOM 1535 C CA . LEU A 1 201 ? -11.512 -1.284 -5.335 1.00 98.56 201 LEU A CA 1
ATOM 1536 C C . LEU A 1 201 ? -10.308 -0.449 -4.895 1.00 98.56 201 LEU A C 1
ATOM 1538 O O . LEU A 1 201 ? -10.289 0.092 -3.788 1.00 98.56 201 LEU A O 1
ATOM 1542 N N . HIS A 1 202 ? -9.317 -0.282 -5.772 1.00 96.00 202 HIS A N 1
ATOM 1543 C CA . HIS A 1 202 ? -8.146 0.527 -5.454 1.00 96.00 202 HIS A CA 1
ATOM 1544 C C . HIS A 1 202 ? -8.403 2.032 -5.695 1.00 96.00 202 HIS A C 1
ATOM 1546 O O . HIS A 1 202 ? -8.144 2.572 -6.771 1.00 96.00 202 HIS A O 1
ATOM 1552 N N . ALA A 1 203 ? -8.841 2.745 -4.654 1.00 94.44 203 ALA A N 1
ATOM 1553 C CA . ALA A 1 203 ? -9.078 4.197 -4.630 1.00 94.44 203 ALA A CA 1
ATOM 1554 C C . ALA A 1 203 ? -8.019 4.962 -3.814 1.00 94.44 203 ALA A C 1
ATOM 1556 O O . ALA A 1 203 ? -8.301 5.890 -3.057 1.00 94.44 203 ALA A O 1
ATOM 1557 N N . ALA A 1 204 ? -6.760 4.567 -3.999 1.00 88.38 204 ALA A N 1
ATOM 1558 C CA . ALA A 1 204 ? -5.605 5.080 -3.273 1.00 88.38 204 ALA A CA 1
ATOM 1559 C C . ALA A 1 204 ? -4.407 5.250 -4.222 1.00 88.38 204 ALA A C 1
ATOM 1561 O O . ALA A 1 204 ? -4.493 4.977 -5.419 1.00 88.38 204 ALA A O 1
ATOM 1562 N N . HIS A 1 205 ? -3.290 5.717 -3.674 1.00 82.06 205 HIS A N 1
ATOM 1563 C CA . HIS A 1 205 ? -1.996 5.918 -4.326 1.00 82.06 205 HIS A CA 1
ATOM 1564 C C . HIS A 1 205 ? -2.031 6.822 -5.575 1.00 82.06 205 HIS A C 1
ATOM 1566 O O . HIS A 1 205 ? -1.125 6.796 -6.405 1.00 82.06 205 HIS A O 1
ATOM 1572 N N . GLY A 1 206 ? -3.070 7.646 -5.725 1.00 83.69 206 GLY A N 1
ATOM 1573 C CA . GLY A 1 206 ? -3.241 8.513 -6.889 1.00 83.69 206 GLY A CA 1
ATOM 1574 C C . GLY A 1 206 ? -3.526 7.770 -8.202 1.00 83.69 206 GLY A C 1
ATOM 1575 O O . GLY A 1 206 ? -3.287 8.342 -9.266 1.00 83.69 206 GLY A O 1
ATOM 1576 N N . TYR A 1 207 ? -4.037 6.533 -8.160 1.00 91.38 207 TYR A N 1
ATOM 1577 C CA . TYR A 1 207 ? -4.627 5.840 -9.318 1.00 91.38 207 TYR A CA 1
ATOM 1578 C C . TYR A 1 207 ? -6.005 6.405 -9.685 1.00 91.38 207 TYR A C 1
ATOM 1580 O O . TYR A 1 207 ? -6.467 7.345 -9.048 1.00 91.38 207 TYR A O 1
ATOM 1588 N N . LEU A 1 208 ? -6.655 5.900 -10.740 1.00 95.81 208 LEU A N 1
ATOM 1589 C CA . LEU A 1 208 ? -7.809 6.558 -11.368 1.00 95.81 208 LEU A CA 1
ATOM 1590 C C . LEU A 1 208 ? -8.914 6.930 -10.372 1.00 95.81 208 LEU A C 1
ATOM 1592 O O . LEU A 1 208 ? -9.347 8.077 -10.357 1.00 95.81 208 LEU A O 1
ATOM 1596 N N . LEU A 1 209 ? -9.339 6.002 -9.513 1.00 96.06 209 LEU A N 1
ATOM 1597 C CA . LEU A 1 209 ? -10.397 6.289 -8.541 1.00 96.06 209 LEU A CA 1
ATOM 1598 C C . LEU A 1 209 ? -9.959 7.364 -7.533 1.00 96.06 209 LEU A C 1
ATOM 1600 O O . LEU A 1 209 ? -10.697 8.316 -7.307 1.00 96.06 209 LEU A O 1
ATOM 1604 N N . ALA A 1 210 ? -8.721 7.299 -7.028 1.00 91.81 210 ALA A N 1
ATOM 1605 C CA . ALA A 1 210 ? -8.158 8.366 -6.194 1.00 91.81 210 ALA A CA 1
ATOM 1606 C C . ALA A 1 210 ? -8.049 9.704 -6.946 1.00 91.81 210 ALA A C 1
ATOM 1608 O O . ALA A 1 210 ? -8.234 10.762 -6.349 1.00 91.81 210 ALA A O 1
ATOM 1609 N N . GLN A 1 211 ? -7.777 9.673 -8.257 1.00 92.12 211 GLN A N 1
ATOM 1610 C CA . GLN A 1 211 ? -7.709 10.879 -9.079 1.00 92.12 211 GLN A CA 1
ATOM 1611 C C . GLN A 1 211 ? -9.071 11.567 -9.150 1.00 92.12 211 GLN A C 1
ATOM 1613 O O . GLN A 1 211 ? -9.120 12.789 -9.044 1.00 92.12 211 GLN A O 1
ATOM 1618 N N . PHE A 1 212 ? -10.157 10.802 -9.309 1.00 94.50 212 PHE A N 1
ATOM 1619 C CA . PHE A 1 212 ? -11.517 11.342 -9.288 1.00 94.50 212 PHE A CA 1
ATOM 1620 C C . PHE A 1 212 ? -11.895 11.902 -7.917 1.00 94.50 212 PHE A C 1
ATOM 1622 O O . PHE A 1 212 ? -12.602 12.895 -7.876 1.00 94.50 212 PHE A O 1
ATOM 1629 N N . MET A 1 213 ? -11.395 11.333 -6.818 1.00 91.44 213 MET A N 1
ATOM 1630 C CA . MET A 1 213 ? -11.688 11.799 -5.453 1.00 91.44 213 MET A CA 1
ATOM 1631 C C . MET A 1 213 ? -10.869 13.022 -5.014 1.00 91.44 213 MET A C 1
ATOM 1633 O O . MET A 1 213 ? -11.173 13.631 -3.994 1.00 91.44 213 MET A O 1
ATOM 1637 N N . SER A 1 214 ? -9.800 13.376 -5.730 1.00 86.75 214 SER A N 1
ATOM 1638 C CA . SER A 1 214 ? -8.886 14.442 -5.313 1.00 86.75 214 SER A CA 1
ATOM 1639 C C . SER A 1 214 ? -9.051 15.698 -6.161 1.00 86.75 214 SER A C 1
ATOM 1641 O O . SER A 1 214 ? -8.832 15.671 -7.373 1.00 86.75 214 SER A O 1
ATOM 1643 N N . SER A 1 215 ? -9.312 16.835 -5.511 1.00 85.94 215 SER A N 1
ATOM 1644 C CA . SER A 1 215 ? -9.326 18.169 -6.133 1.00 85.94 215 SER A CA 1
ATOM 1645 C C . SER A 1 215 ? -8.002 18.516 -6.821 1.00 85.94 215 SER A C 1
ATOM 1647 O O . SER A 1 215 ? -7.987 19.230 -7.819 1.00 85.94 215 SER A O 1
ATOM 1649 N N . LYS A 1 216 ? -6.873 17.948 -6.384 1.00 82.19 216 LYS A N 1
ATOM 1650 C CA . LYS A 1 216 ? -5.568 18.131 -7.044 1.00 82.19 216 LYS A CA 1
ATOM 1651 C C . LYS A 1 216 ? -5.552 17.617 -8.491 1.00 82.19 216 LYS A C 1
ATOM 1653 O O . LYS A 1 216 ? -4.789 18.120 -9.319 1.00 82.19 216 LYS A O 1
ATOM 1658 N N . SER A 1 217 ? -6.325 16.579 -8.791 1.00 86.31 217 SER A N 1
ATOM 1659 C CA . SER A 1 217 ? -6.342 15.900 -10.094 1.00 86.31 217 SER A CA 1
ATOM 1660 C C . SER A 1 217 ? -7.652 16.041 -10.851 1.00 86.31 217 SER A C 1
ATOM 1662 O O . SER A 1 217 ? -7.624 15.932 -12.075 1.00 86.31 217 SER A O 1
ATOM 1664 N N . ASN A 1 218 ? -8.758 16.282 -10.152 1.00 92.19 218 ASN A N 1
ATOM 1665 C CA . ASN A 1 218 ? -10.090 16.424 -10.712 1.00 92.19 218 ASN A CA 1
ATOM 1666 C C . ASN A 1 218 ? -10.579 17.870 -10.559 1.00 92.19 218 ASN A C 1
ATOM 1668 O O . ASN A 1 218 ? -10.832 18.337 -9.452 1.00 92.19 218 ASN A O 1
ATOM 1672 N N . GLN A 1 219 ? -10.683 18.568 -11.687 1.00 91.56 219 GLN A N 1
ATOM 1673 C CA . GLN A 1 219 ? -11.175 19.944 -11.819 1.00 91.56 219 GLN A CA 1
ATOM 1674 C C . GLN A 1 219 ? -12.511 19.993 -12.572 1.00 91.56 219 GLN A C 1
ATOM 1676 O O . GLN A 1 219 ? -12.892 21.035 -13.105 1.00 91.56 219 GLN A O 1
ATOM 1681 N N . ARG A 1 220 ? -13.208 18.856 -12.665 1.00 93.75 220 ARG A N 1
ATOM 1682 C CA . ARG A 1 220 ? -14.522 18.792 -13.296 1.00 93.75 220 ARG A CA 1
ATOM 1683 C C . ARG A 1 220 ? -15.552 19.543 -12.463 1.00 93.75 220 ARG A C 1
ATOM 1685 O O . ARG A 1 220 ? -15.505 19.533 -11.235 1.00 93.75 220 ARG A O 1
ATOM 1692 N N . THR A 1 221 ? -16.506 20.148 -13.157 1.00 94.12 221 THR A N 1
ATOM 1693 C CA . THR A 1 221 ? -17.641 20.879 -12.574 1.00 94.12 221 THR A CA 1
ATOM 1694 C C . THR A 1 221 ? -18.981 20.190 -12.829 1.00 94.12 221 THR A C 1
ATOM 1696 O O . THR A 1 221 ? -20.024 20.745 -12.497 1.00 94.12 221 THR A O 1
ATOM 1699 N N . ASP A 1 222 ? -18.960 19.011 -13.450 1.00 94.69 222 ASP A N 1
ATOM 1700 C CA . ASP A 1 222 ? -20.134 18.167 -13.647 1.00 94.69 222 ASP A CA 1
ATOM 1701 C C . ASP A 1 222 ? -20.328 17.202 -12.466 1.00 94.69 222 ASP A C 1
ATOM 1703 O O . ASP A 1 222 ? -19.611 17.256 -11.464 1.00 94.69 222 ASP A O 1
ATOM 1707 N N . ASP A 1 223 ? -21.279 16.276 -12.597 1.00 93.88 223 ASP A N 1
ATOM 1708 C CA . ASP A 1 223 ? -21.599 15.293 -11.557 1.00 93.88 223 ASP A CA 1
ATOM 1709 C C . ASP A 1 223 ? -20.436 14.341 -11.203 1.00 93.88 223 ASP A C 1
ATOM 1711 O O . ASP A 1 223 ? -20.574 13.504 -10.313 1.00 93.88 223 ASP A O 1
ATOM 1715 N N . TYR A 1 224 ? -19.306 14.408 -11.915 1.00 96.06 224 TYR A N 1
ATOM 1716 C CA . TYR A 1 224 ? -18.096 13.636 -11.634 1.00 96.06 224 TYR A CA 1
ATOM 1717 C C . TYR A 1 224 ? -16.992 14.490 -11.005 1.00 96.06 224 TYR A C 1
ATOM 1719 O O . TYR A 1 224 ? -15.819 14.114 -11.072 1.00 96.06 224 TYR A O 1
ATOM 1727 N N . SER A 1 225 ? -17.346 15.626 -10.398 1.00 92.44 225 SER A N 1
ATOM 1728 C CA . SER A 1 225 ? -16.447 16.427 -9.564 1.00 92.44 225 SER A CA 1
ATOM 1729 C C . SER A 1 225 ? -15.907 15.632 -8.365 1.00 92.44 225 SER A C 1
ATOM 1731 O O . SER A 1 225 ? -16.383 14.540 -8.035 1.00 92.44 225 SER A O 1
ATOM 1733 N N . ALA A 1 226 ? -14.874 16.170 -7.710 1.00 88.88 226 ALA A N 1
ATOM 1734 C CA . ALA A 1 226 ? -14.195 15.476 -6.619 1.00 88.88 226 ALA A CA 1
ATOM 1735 C C . ALA A 1 226 ? -15.097 15.210 -5.408 1.00 88.88 226 ALA A C 1
ATOM 1737 O O . ALA A 1 226 ? -14.906 14.203 -4.736 1.00 88.88 226 ALA A O 1
ATOM 1738 N N . GLN A 1 227 ? -16.073 16.085 -5.173 1.00 86.69 227 GLN A N 1
ATOM 1739 C CA . GLN A 1 227 ? -16.974 16.066 -4.024 1.00 86.69 227 GLN A CA 1
ATOM 1740 C C . GLN A 1 227 ? -18.088 15.018 -4.161 1.00 86.69 227 GLN A C 1
ATOM 1742 O O . GLN A 1 227 ? -18.490 14.408 -3.175 1.00 86.69 227 GLN A O 1
ATOM 1747 N N . GLU A 1 228 ? -18.579 14.792 -5.382 1.00 89.06 228 GLU A N 1
ATOM 1748 C CA . GLU A 1 228 ? -19.786 13.987 -5.627 1.00 89.06 228 GLU A CA 1
ATOM 1749 C C . GLU A 1 228 ? -19.538 12.474 -5.544 1.00 89.06 228 GLU A C 1
ATOM 1751 O O . GLU A 1 228 ? -20.469 11.691 -5.363 1.00 89.06 228 GLU A O 1
ATOM 1756 N N . LEU A 1 229 ? -18.288 12.023 -5.715 1.00 94.62 229 LEU A N 1
ATOM 1757 C CA . LEU A 1 229 ? -17.894 10.603 -5.697 1.00 94.62 229 LEU A CA 1
ATOM 1758 C C . LEU A 1 229 ? -18.706 9.689 -6.645 1.00 94.62 229 LEU A C 1
ATOM 1760 O O . LEU A 1 229 ? -18.680 8.461 -6.511 1.00 94.62 229 LEU A O 1
ATOM 1764 N N . LYS A 1 230 ? -19.397 10.261 -7.640 1.00 96.94 230 LYS A N 1
ATOM 1765 C CA . LYS A 1 230 ? -20.378 9.560 -8.480 1.00 96.94 230 LYS A CA 1
ATOM 1766 C C . LYS A 1 230 ? -19.796 8.376 -9.239 1.00 96.94 230 LYS A C 1
ATOM 1768 O O . LYS A 1 230 ? -20.440 7.334 -9.317 1.00 96.94 230 LYS A O 1
ATOM 1773 N N . LEU A 1 231 ? -18.576 8.501 -9.771 1.00 97.94 231 LEU A N 1
ATOM 1774 C CA . LEU A 1 231 ? -17.888 7.386 -10.434 1.00 97.94 231 LEU A CA 1
ATOM 1775 C C . LEU A 1 231 ? -17.755 6.183 -9.488 1.00 97.94 231 LEU A C 1
ATOM 1777 O O . LEU A 1 231 ? -18.099 5.063 -9.859 1.00 97.94 231 LEU A O 1
ATOM 1781 N N . LEU A 1 232 ? -17.275 6.422 -8.265 1.00 98.06 232 LEU A N 1
ATOM 1782 C CA . LEU A 1 232 ? -17.051 5.370 -7.280 1.00 98.06 232 LEU A CA 1
ATOM 1783 C C . LEU A 1 232 ? -18.372 4.722 -6.851 1.00 98.06 232 LEU A C 1
ATOM 1785 O O . LEU A 1 232 ? -18.451 3.496 -6.799 1.00 98.06 232 LEU A O 1
ATOM 1789 N N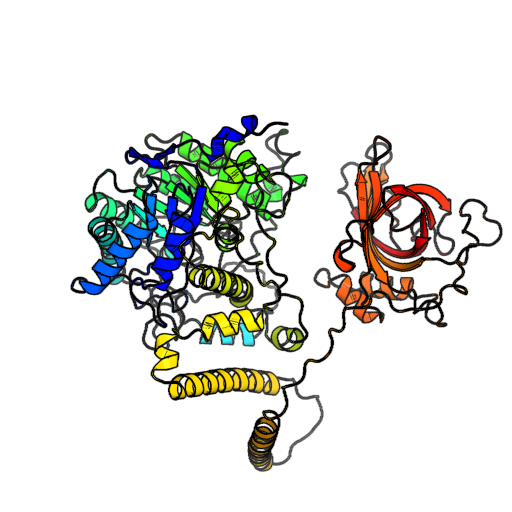 . HIS A 1 233 ? -19.408 5.530 -6.605 1.00 98.44 233 HIS A N 1
ATOM 1790 C CA . HIS A 1 233 ? -20.737 5.022 -6.271 1.00 98.44 233 HIS A CA 1
ATOM 1791 C C . HIS A 1 233 ? -21.301 4.148 -7.398 1.00 98.44 233 HIS A C 1
ATOM 1793 O O . HIS A 1 233 ? -21.740 3.033 -7.139 1.00 98.44 233 HIS A O 1
ATOM 1799 N N . ARG A 1 234 ? -21.235 4.605 -8.660 1.00 98.56 234 ARG A N 1
ATOM 1800 C CA . ARG A 1 234 ? -21.699 3.830 -9.827 1.00 98.56 234 ARG A CA 1
ATOM 1801 C C . ARG A 1 234 ? -20.983 2.487 -9.960 1.00 98.56 234 ARG A C 1
ATOM 1803 O O . ARG A 1 234 ? -21.627 1.493 -10.277 1.00 98.56 234 ARG A O 1
ATOM 1810 N N . ILE A 1 235 ? -19.673 2.446 -9.707 1.00 98.81 235 ILE A N 1
ATOM 1811 C CA . ILE A 1 235 ? -18.905 1.194 -9.711 1.00 98.81 235 ILE A CA 1
ATOM 1812 C C . ILE A 1 235 ? -19.373 0.270 -8.582 1.00 98.81 235 ILE A C 1
ATOM 1814 O O . ILE A 1 235 ? -19.670 -0.894 -8.834 1.00 98.81 235 ILE A O 1
ATOM 1818 N N . ALA A 1 236 ? -19.440 0.773 -7.347 1.00 98.69 236 ALA A N 1
ATOM 1819 C CA . ALA A 1 236 ? -19.814 -0.031 -6.185 1.00 98.69 236 ALA A CA 1
ATOM 1820 C C . ALA A 1 236 ? -21.238 -0.596 -6.312 1.00 98.69 236 ALA A C 1
ATOM 1822 O O . ALA A 1 236 ? -21.452 -1.789 -6.094 1.00 98.69 236 ALA A O 1
ATOM 1823 N N . ASP A 1 237 ? -22.187 0.240 -6.728 1.00 98.56 237 ASP A N 1
ATOM 1824 C CA . ASP A 1 237 ? -23.579 -0.132 -6.972 1.00 98.56 237 ASP A CA 1
ATOM 1825 C C . ASP A 1 237 ? -23.700 -1.142 -8.126 1.00 98.56 237 ASP A C 1
ATOM 1827 O O . ASP A 1 237 ? -24.288 -2.213 -7.970 1.00 98.56 237 ASP A O 1
ATOM 1831 N N . GLY A 1 238 ? -23.031 -0.876 -9.255 1.00 98.75 238 GLY A N 1
ATOM 1832 C CA . GLY A 1 238 ? -22.978 -1.790 -10.399 1.00 98.75 238 GLY A CA 1
ATOM 1833 C C . GLY A 1 238 ? -22.422 -3.171 -10.046 1.00 98.75 238 GLY A C 1
ATOM 1834 O O . GLY A 1 238 ? -22.931 -4.187 -10.531 1.00 98.75 238 GLY A O 1
ATOM 1835 N N . ILE A 1 239 ? -21.412 -3.226 -9.168 1.00 98.81 239 ILE A N 1
ATOM 1836 C CA . ILE A 1 239 ? -20.874 -4.481 -8.635 1.00 98.81 239 ILE A CA 1
ATOM 1837 C C . ILE A 1 239 ? -21.921 -5.166 -7.761 1.00 98.81 239 ILE A C 1
ATOM 1839 O O . ILE A 1 239 ? -22.209 -6.335 -8.000 1.00 98.81 239 ILE A O 1
ATOM 1843 N N . ARG A 1 240 ? -22.532 -4.463 -6.798 1.00 98.31 240 ARG A N 1
ATOM 1844 C CA . ARG A 1 240 ? -23.533 -5.047 -5.888 1.00 98.31 240 ARG A CA 1
ATOM 1845 C C . ARG A 1 240 ? -24.762 -5.601 -6.603 1.00 98.31 240 ARG A C 1
ATOM 1847 O O . ARG A 1 240 ? -25.263 -6.638 -6.186 1.00 98.31 240 ARG A O 1
ATOM 1854 N N . MET A 1 241 ? -25.195 -4.984 -7.699 1.00 98.19 241 MET A N 1
ATOM 1855 C CA . MET A 1 241 ? -26.278 -5.512 -8.541 1.00 98.19 241 MET A CA 1
ATOM 1856 C C . MET A 1 241 ? -25.880 -6.751 -9.362 1.00 98.19 241 MET A C 1
ATOM 1858 O O . MET A 1 241 ? -26.745 -7.442 -9.896 1.00 98.19 241 MET A O 1
ATOM 1862 N N . SER A 1 242 ? -24.581 -7.016 -9.506 1.00 97.94 242 SER A N 1
ATOM 1863 C CA . SER A 1 242 ? -24.034 -8.009 -10.437 1.00 97.94 242 SER A CA 1
ATOM 1864 C C . SER A 1 242 ? -23.452 -9.258 -9.774 1.00 97.94 242 SER A C 1
ATOM 1866 O O . SER A 1 242 ? -23.079 -10.188 -10.489 1.00 97.94 242 SER A O 1
ATOM 1868 N N . VAL A 1 243 ? -23.322 -9.275 -8.447 1.00 98.38 243 VAL A N 1
ATOM 1869 C CA . VAL A 1 243 ? -22.643 -10.336 -7.686 1.00 98.38 243 VAL A CA 1
ATOM 1870 C C . VAL A 1 243 ? -23.545 -10.879 -6.569 1.00 98.38 243 VAL A C 1
ATOM 1872 O O . VAL A 1 243 ? -24.485 -10.195 -6.160 1.00 98.38 243 VAL A O 1
ATOM 1875 N N . PRO A 1 244 ? -23.284 -12.092 -6.046 1.00 98.19 244 PRO A N 1
ATOM 1876 C CA . PRO A 1 244 ? -24.007 -12.628 -4.892 1.00 98.19 244 PRO A CA 1
ATOM 1877 C C . PRO A 1 244 ? -23.932 -11.713 -3.660 1.00 98.19 244 PRO A C 1
ATOM 1879 O O . PRO A 1 244 ? -22.944 -11.012 -3.446 1.00 98.19 244 PRO A O 1
ATOM 1882 N N . SER A 1 245 ? -24.956 -11.748 -2.803 1.00 96.69 245 SER A N 1
ATOM 1883 C CA . SER A 1 245 ? -25.034 -10.881 -1.615 1.00 96.69 245 SER A CA 1
ATOM 1884 C C . SER A 1 245 ? -23.953 -11.156 -0.566 1.00 96.69 245 SER A C 1
ATOM 1886 O O . SER A 1 245 ? -23.641 -10.266 0.223 1.00 96.69 245 SER A O 1
ATOM 1888 N N . ASP A 1 246 ? -23.398 -12.371 -0.546 1.00 96.81 246 ASP A N 1
ATOM 1889 C CA . ASP A 1 246 ? -22.302 -12.776 0.338 1.00 96.81 246 ASP A CA 1
ATOM 1890 C C . ASP A 1 246 ? -20.909 -12.536 -0.274 1.00 96.81 246 ASP A C 1
ATOM 1892 O O . ASP A 1 246 ? -19.898 -12.857 0.347 1.00 96.81 246 ASP A O 1
ATOM 1896 N N . PHE A 1 247 ? -20.831 -11.954 -1.474 1.00 98.56 247 PHE A N 1
ATOM 1897 C CA . PHE A 1 247 ? -19.566 -11.587 -2.102 1.00 98.56 247 PHE A CA 1
ATOM 1898 C C . PHE A 1 247 ? -18.951 -10.366 -1.408 1.00 98.56 247 PHE A C 1
ATOM 1900 O O . PHE A 1 247 ? -19.623 -9.351 -1.198 1.00 98.56 247 PHE A O 1
ATOM 1907 N N . VAL A 1 248 ? -17.666 -10.447 -1.057 1.00 98.69 248 VAL A N 1
ATOM 1908 C CA . VAL A 1 248 ? -16.977 -9.375 -0.326 1.00 98.69 248 VAL A CA 1
ATOM 1909 C C . VAL A 1 248 ? -16.641 -8.217 -1.271 1.00 98.69 248 VAL A C 1
ATOM 1911 O O . VAL A 1 248 ? -15.993 -8.416 -2.297 1.00 98.69 248 VAL A O 1
ATOM 1914 N N . LEU A 1 249 ? -17.032 -6.993 -0.914 1.00 98.81 249 LEU A N 1
ATOM 1915 C CA . LEU A 1 249 ? -16.629 -5.769 -1.612 1.00 98.81 249 LEU A CA 1
ATOM 1916 C C . LEU A 1 249 ? -15.861 -4.847 -0.664 1.00 98.81 249 LEU A C 1
ATOM 1918 O O . LEU A 1 249 ? -16.440 -4.252 0.242 1.00 98.81 249 LEU A O 1
ATOM 1922 N N . GLY A 1 250 ? -14.559 -4.713 -0.888 1.00 98.56 250 GLY A N 1
ATOM 1923 C CA . GLY A 1 250 ? -13.688 -3.782 -0.179 1.00 98.56 250 GLY A CA 1
ATOM 1924 C C . GLY A 1 250 ? -13.360 -2.531 -0.988 1.00 98.56 250 GLY A C 1
ATOM 1925 O O . GLY A 1 250 ? -13.528 -2.490 -2.209 1.00 98.56 250 GLY A O 1
ATOM 1926 N N . ILE A 1 251 ? -12.829 -1.516 -0.315 1.00 98.06 251 ILE A N 1
ATOM 1927 C CA . ILE A 1 251 ? -12.216 -0.348 -0.957 1.00 98.06 251 ILE A CA 1
ATOM 1928 C C . ILE A 1 251 ? -10.960 0.074 -0.210 1.00 98.06 251 ILE A C 1
ATOM 1930 O O . ILE A 1 251 ? -10.964 0.168 1.013 1.00 98.06 251 ILE A O 1
ATOM 1934 N N . LYS A 1 252 ? -9.903 0.393 -0.954 1.00 95.19 252 LYS A N 1
ATOM 1935 C CA . LYS A 1 252 ? -8.678 0.984 -0.419 1.00 95.19 252 LYS A CA 1
ATOM 1936 C C . LYS A 1 252 ? -8.657 2.483 -0.654 1.00 95.19 252 LYS A C 1
ATOM 1938 O O . LYS A 1 252 ? -8.738 2.911 -1.801 1.00 95.19 252 LYS A O 1
ATOM 1943 N N . ILE A 1 253 ? -8.466 3.266 0.401 1.00 89.50 253 ILE A N 1
ATOM 1944 C CA . ILE A 1 253 ? -8.383 4.731 0.353 1.00 89.50 253 ILE A CA 1
ATOM 1945 C C . ILE A 1 253 ? -7.106 5.248 1.025 1.00 89.50 253 ILE A C 1
ATOM 1947 O O . ILE A 1 253 ? -6.493 4.570 1.854 1.00 89.50 253 ILE A O 1
ATOM 1951 N N . ASN A 1 254 ? -6.714 6.476 0.689 1.00 79.75 254 ASN A N 1
ATOM 1952 C CA . ASN A 1 254 ? -5.535 7.120 1.261 1.00 79.75 254 ASN A CA 1
ATOM 1953 C C . ASN A 1 254 ? -5.862 8.072 2.414 1.00 79.75 254 ASN A C 1
ATOM 1955 O O . ASN A 1 254 ? -6.768 8.895 2.322 1.00 79.75 254 ASN A O 1
ATOM 1959 N N . SER A 1 255 ? -5.047 8.011 3.469 1.00 66.12 255 SER A N 1
ATOM 1960 C CA . SER A 1 255 ? -5.170 8.846 4.668 1.00 66.12 255 SER A CA 1
ATOM 1961 C C . SER A 1 255 ? -4.391 10.168 4.595 1.00 66.12 255 SER A C 1
ATOM 1963 O O . SER A 1 255 ? -4.506 10.980 5.506 1.00 66.12 255 SER A O 1
ATOM 1965 N N . ALA A 1 256 ? -3.515 10.353 3.596 1.00 54.22 256 ALA A N 1
ATOM 1966 C CA . ALA A 1 256 ? -2.449 11.369 3.635 1.00 54.22 256 ALA A CA 1
ATOM 1967 C C . ALA A 1 256 ? -2.271 12.199 2.348 1.00 54.22 256 ALA A C 1
ATOM 1969 O O . ALA A 1 256 ? -1.352 13.016 2.293 1.00 54.22 256 ALA A O 1
ATOM 1970 N N . ASP A 1 257 ? -3.112 12.001 1.332 1.00 49.62 257 ASP A N 1
ATOM 1971 C CA . ASP A 1 257 ? -2.925 12.583 -0.014 1.00 49.62 257 ASP A CA 1
ATOM 1972 C C . ASP A 1 257 ? -3.427 14.022 -0.156 1.00 49.62 257 ASP A C 1
ATOM 1974 O O . ASP A 1 257 ? -3.234 14.659 -1.191 1.00 49.62 257 ASP A O 1
ATOM 1978 N N . TYR A 1 258 ? -4.056 14.538 0.890 1.00 45.44 258 TYR A N 1
ATOM 1979 C CA . TYR A 1 258 ? -4.790 15.785 0.853 1.00 45.44 258 TYR A CA 1
ATOM 1980 C C . TYR A 1 258 ? -3.984 16.879 1.551 1.00 45.44 258 TYR A C 1
ATOM 1982 O O . TYR A 1 258 ? -3.399 16.679 2.620 1.00 45.44 258 TYR A O 1
ATOM 1990 N N . SER A 1 259 ? -3.890 18.034 0.900 1.00 40.44 259 SER A N 1
ATOM 1991 C CA . SER A 1 259 ? -3.244 19.223 1.462 1.00 40.44 259 SER A CA 1
ATOM 1992 C C . SER A 1 259 ? -3.959 19.677 2.747 1.00 40.44 259 SER A C 1
ATOM 1994 O O . SER A 1 259 ? -5.070 19.246 3.041 1.00 40.44 259 SER A O 1
ATOM 1996 N N . THR A 1 260 ? -3.355 20.566 3.542 1.00 39.84 260 THR A N 1
ATOM 1997 C CA . THR A 1 260 ? -3.938 21.033 4.820 1.00 39.84 260 THR A CA 1
ATOM 1998 C C . THR A 1 260 ? -5.352 21.619 4.696 1.00 39.84 260 THR A C 1
ATOM 2000 O O . THR A 1 260 ? -6.085 21.606 5.679 1.00 39.84 260 THR A O 1
ATOM 2003 N N . SER A 1 261 ? -5.739 22.112 3.515 1.00 43.16 261 SER A N 1
ATOM 2004 C CA . SER A 1 261 ? -7.087 22.613 3.205 1.00 43.16 261 SER A CA 1
ATOM 2005 C C . SER A 1 261 ? -8.110 21.518 2.876 1.00 43.16 261 SER A C 1
ATOM 2007 O O . SER A 1 261 ? -9.301 21.797 2.836 1.00 43.16 261 SER A O 1
ATOM 2009 N N . GLU A 1 262 ? -7.672 20.282 2.642 1.00 53.81 262 GLU A N 1
ATOM 2010 C CA . GLU A 1 262 ? -8.496 19.179 2.134 1.00 53.81 262 GLU A CA 1
ATOM 2011 C C . GLU A 1 262 ? -8.709 18.056 3.169 1.00 53.81 262 GLU A C 1
ATOM 2013 O O . GLU A 1 262 ? -9.454 17.116 2.911 1.00 53.81 262 GLU A O 1
ATOM 2018 N N . THR A 1 263 ? -8.116 18.141 4.366 1.00 58.06 263 THR A N 1
ATOM 2019 C CA . THR A 1 263 ? -8.295 17.142 5.442 1.00 58.06 263 THR A CA 1
ATOM 2020 C C . THR A 1 263 ? -9.771 16.921 5.805 1.00 58.06 263 THR A C 1
ATOM 2022 O O . THR A 1 263 ? -10.173 15.799 6.107 1.00 58.06 263 THR A O 1
ATOM 2025 N N . THR A 1 264 ? -10.593 17.974 5.741 1.00 63.28 264 THR A N 1
ATOM 2026 C CA . THR A 1 264 ? -12.046 17.895 5.964 1.00 63.28 264 THR A CA 1
ATOM 2027 C C . THR A 1 264 ? -12.732 17.038 4.900 1.00 63.28 264 THR A C 1
ATOM 2029 O O . THR A 1 264 ? -13.556 16.191 5.239 1.00 63.28 264 THR A O 1
ATOM 2032 N N . LEU A 1 265 ? -12.321 17.189 3.636 1.00 73.88 265 LEU A N 1
ATOM 2033 C CA . LEU A 1 265 ? -12.883 16.454 2.503 1.00 73.88 265 LEU A CA 1
ATOM 2034 C C . LEU A 1 265 ? -12.597 14.948 2.606 1.00 73.88 265 LEU A C 1
ATOM 2036 O O . LEU A 1 265 ? -13.429 14.137 2.226 1.00 73.88 265 LEU A O 1
ATOM 2040 N N . VAL A 1 266 ? -11.460 14.542 3.184 1.00 77.38 266 VAL A N 1
ATOM 2041 C CA . VAL A 1 266 ? -11.129 13.112 3.370 1.00 77.38 266 VAL A CA 1
ATOM 2042 C C . VAL A 1 266 ? -12.095 12.423 4.321 1.00 77.38 266 VAL A C 1
ATOM 2044 O O . VAL A 1 266 ? -12.570 11.327 4.033 1.00 77.38 266 VAL A O 1
ATOM 2047 N N . PHE A 1 267 ? -12.379 13.049 5.465 1.00 80.62 267 PHE A N 1
ATOM 2048 C CA . PHE A 1 267 ? -13.324 12.496 6.434 1.00 80.62 267 PHE A CA 1
ATOM 2049 C C . PHE A 1 267 ? -14.761 12.557 5.924 1.00 80.62 267 PHE A C 1
ATOM 2051 O O . PHE A 1 267 ? -15.553 11.674 6.248 1.00 80.62 267 PHE A O 1
ATOM 2058 N N . GLU A 1 268 ? -15.096 13.566 5.120 1.00 85.75 268 GLU A N 1
ATOM 2059 C CA . GLU A 1 268 ? -16.376 13.644 4.423 1.00 85.75 268 GLU A CA 1
ATOM 2060 C C . GLU A 1 268 ? -16.519 12.507 3.410 1.00 85.75 268 GLU A C 1
ATOM 2062 O O . GLU A 1 268 ? -17.460 11.728 3.514 1.00 85.75 268 GLU A O 1
ATOM 2067 N N . HIS A 1 269 ? -15.538 12.312 2.525 1.00 90.06 269 HIS A N 1
ATOM 2068 C CA . HIS A 1 269 ? -15.515 11.188 1.590 1.00 90.06 269 HIS A CA 1
ATOM 2069 C C . HIS A 1 269 ? -15.577 9.846 2.312 1.00 90.06 269 HIS A C 1
ATOM 2071 O O . HIS A 1 269 ? -16.361 8.986 1.927 1.00 90.06 269 HIS A O 1
ATOM 2077 N N . PHE A 1 270 ? -14.802 9.669 3.385 1.00 91.31 270 PHE A N 1
ATOM 2078 C CA . PHE A 1 270 ? -14.852 8.459 4.200 1.00 91.31 270 PHE A CA 1
ATOM 2079 C C . PHE A 1 270 ? -16.256 8.213 4.760 1.00 91.31 270 PHE A C 1
ATOM 2081 O O . PHE A 1 270 ? -16.791 7.115 4.618 1.00 91.31 270 PHE A O 1
ATOM 2088 N N . ARG A 1 271 ? -16.868 9.237 5.371 1.00 91.06 271 ARG A N 1
ATOM 2089 C CA . ARG A 1 271 ? -18.223 9.154 5.928 1.00 91.06 271 ARG A CA 1
ATOM 2090 C C . ARG A 1 271 ? -19.247 8.827 4.844 1.00 91.06 271 ARG A C 1
ATOM 2092 O O . ARG A 1 271 ? -20.086 7.965 5.079 1.00 91.06 271 ARG A O 1
ATOM 2099 N N . THR A 1 272 ? -19.169 9.476 3.687 1.00 93.62 272 THR A N 1
ATOM 2100 C CA . THR A 1 272 ? -20.065 9.244 2.548 1.00 93.62 272 THR A CA 1
ATOM 2101 C C . THR A 1 272 ? -19.917 7.824 2.003 1.00 93.62 272 THR A C 1
ATOM 2103 O O . THR A 1 272 ? -20.904 7.117 1.854 1.00 93.62 272 THR A O 1
ATOM 2106 N N . ILE A 1 273 ? -18.686 7.354 1.789 1.00 95.50 273 ILE A N 1
ATOM 2107 C CA . ILE A 1 273 ? -18.414 5.991 1.308 1.00 95.50 273 ILE A CA 1
ATOM 2108 C C . ILE A 1 273 ? -18.923 4.942 2.302 1.00 95.50 273 ILE A C 1
ATOM 2110 O O . ILE A 1 273 ? -19.540 3.954 1.904 1.00 95.50 273 ILE A O 1
ATOM 2114 N N . ALA A 1 274 ? -18.677 5.150 3.598 1.00 95.25 274 ALA A N 1
ATOM 2115 C CA . ALA A 1 274 ? -19.134 4.238 4.636 1.00 95.25 274 ALA A CA 1
ATOM 2116 C C . ALA A 1 274 ? -20.669 4.234 4.760 1.00 95.25 274 ALA A C 1
ATOM 2118 O O . ALA A 1 274 ? -21.264 3.169 4.930 1.00 95.25 274 ALA A O 1
ATOM 2119 N N . SER A 1 275 ? -21.326 5.396 4.634 1.00 95.38 275 SER A N 1
ATOM 2120 C CA . SER A 1 275 ? -22.781 5.523 4.790 1.00 95.38 275 SER A CA 1
ATOM 2121 C C . SER A 1 275 ? -23.585 4.878 3.662 1.00 95.38 275 SER A C 1
ATOM 2123 O O . SER A 1 275 ? -24.740 4.519 3.887 1.00 95.38 275 SER A O 1
ATOM 2125 N N . TRP A 1 276 ? -22.987 4.655 2.487 1.00 96.50 276 TRP A N 1
ATOM 2126 C CA . TRP A 1 276 ? -23.636 3.914 1.403 1.00 96.50 276 TRP A CA 1
ATOM 2127 C C . TRP A 1 276 ? -23.990 2.470 1.793 1.00 96.50 276 TRP A C 1
ATOM 2129 O O . TRP A 1 276 ? -24.867 1.871 1.177 1.00 96.50 276 TRP A O 1
ATOM 2139 N N . GLY A 1 277 ? -23.305 1.876 2.781 1.00 95.75 277 GLY A N 1
ATOM 2140 C CA . GLY A 1 277 ? -23.543 0.485 3.200 1.00 95.75 277 GLY A CA 1
ATOM 2141 C C . GLY A 1 277 ? -23.212 -0.558 2.120 1.00 95.75 277 GLY A C 1
ATOM 2142 O O . GLY A 1 277 ? -23.607 -1.724 2.229 1.00 95.75 277 GLY A O 1
ATOM 2143 N N . LEU A 1 278 ? -22.496 -0.139 1.069 1.00 97.56 278 LEU A N 1
ATOM 2144 C CA . LEU A 1 278 ? -22.101 -0.975 -0.064 1.00 97.56 278 LEU A CA 1
ATOM 2145 C C . LEU A 1 278 ? -20.786 -1.713 0.185 1.00 97.56 278 LEU A C 1
ATOM 2147 O O . LEU A 1 278 ? -20.571 -2.746 -0.436 1.00 97.56 278 LEU A O 1
ATOM 2151 N N . PHE A 1 279 ? -19.910 -1.231 1.066 1.00 98.31 279 PHE A N 1
ATOM 2152 C CA . PHE A 1 279 ? -18.604 -1.846 1.324 1.00 98.31 279 PHE A CA 1
ATOM 2153 C C . PHE A 1 279 ? -18.629 -2.712 2.585 1.00 98.31 279 PHE A C 1
ATOM 2155 O O . PHE A 1 279 ? -19.250 -2.359 3.582 1.00 98.31 279 PHE A O 1
ATOM 2162 N N . ASP A 1 280 ? -17.940 -3.848 2.534 1.00 98.38 280 ASP A N 1
ATOM 2163 C CA . ASP A 1 280 ? -17.771 -4.767 3.662 1.00 98.38 280 ASP A CA 1
ATOM 2164 C C . ASP A 1 280 ? -16.551 -4.413 4.510 1.00 98.38 280 ASP A C 1
ATOM 2166 O O . ASP A 1 280 ? -16.539 -4.638 5.721 1.00 98.38 280 ASP A O 1
ATOM 2170 N N . PHE A 1 281 ? -15.525 -3.841 3.881 1.00 98.19 281 PHE A N 1
ATOM 2171 C CA . PHE A 1 281 ? -14.385 -3.277 4.581 1.00 98.19 281 PHE A CA 1
ATOM 2172 C C . PHE A 1 281 ? -13.794 -2.076 3.834 1.00 98.19 281 PHE A C 1
ATOM 2174 O O . PHE A 1 281 ? -13.888 -1.971 2.610 1.00 98.19 281 PHE A O 1
ATOM 2181 N N . ILE A 1 282 ? -13.164 -1.176 4.584 1.00 96.69 282 ILE A N 1
ATOM 2182 C CA . ILE A 1 282 ? -12.401 -0.040 4.071 1.00 96.69 282 ILE A CA 1
ATOM 2183 C C . ILE A 1 282 ? -10.951 -0.205 4.527 1.00 96.69 282 ILE A C 1
ATOM 2185 O O . ILE A 1 282 ? -10.661 -0.202 5.726 1.00 96.69 282 ILE A O 1
ATOM 2189 N N . GLU A 1 283 ? -10.037 -0.353 3.572 1.00 94.50 283 GLU A N 1
ATOM 2190 C CA . GLU A 1 283 ? -8.602 -0.326 3.818 1.00 94.50 283 GLU A CA 1
ATOM 2191 C C . GLU A 1 283 ? -8.091 1.118 3.853 1.00 94.50 283 GLU A C 1
ATOM 2193 O O . GLU A 1 283 ? -8.224 1.873 2.890 1.00 94.50 283 GLU A O 1
ATOM 2198 N N . ILE A 1 284 ? -7.440 1.486 4.954 1.00 88.12 284 ILE A N 1
ATOM 2199 C CA . ILE A 1 284 ? -6.782 2.778 5.134 1.00 88.12 284 ILE A CA 1
ATOM 2200 C C . ILE A 1 284 ? -5.283 2.595 4.882 1.00 88.12 284 ILE A C 1
ATOM 2202 O O . ILE A 1 284 ? -4.590 1.907 5.640 1.00 88.12 284 ILE A O 1
ATOM 2206 N N . SER A 1 285 ? -4.775 3.247 3.834 1.00 75.31 285 SER A N 1
ATOM 2207 C CA . SER A 1 285 ? -3.350 3.284 3.494 1.00 75.31 285 SER A CA 1
ATOM 2208 C C . SER A 1 285 ? -2.747 4.674 3.695 1.00 75.31 285 SER A C 1
ATOM 2210 O O . SER A 1 285 ? -3.433 5.689 3.596 1.00 75.31 285 SER A O 1
ATOM 2212 N N . GLY A 1 286 ? -1.445 4.740 3.981 1.00 58.94 286 GLY A N 1
ATOM 2213 C CA . GLY A 1 286 ? -0.725 6.004 4.138 1.00 58.94 286 GLY A CA 1
ATOM 2214 C C . GLY A 1 286 ? 0.366 6.180 3.085 1.00 58.94 286 GLY A C 1
ATOM 2215 O O . GLY A 1 286 ? 1.466 5.666 3.291 1.00 58.94 286 GLY A O 1
ATOM 2216 N N . GLY A 1 287 ? 0.121 6.951 2.018 1.00 48.44 287 GLY A N 1
ATOM 2217 C CA . GLY A 1 287 ? 1.157 7.446 1.096 1.00 48.44 287 GLY A CA 1
ATOM 2218 C C . GLY A 1 287 ? 0.666 7.812 -0.315 1.00 48.44 287 GLY A C 1
ATOM 2219 O O . GLY A 1 287 ? -0.212 7.151 -0.851 1.00 48.44 287 GLY A O 1
ATOM 2220 N N . ASP A 1 288 ? 1.310 8.806 -0.937 1.00 40.44 288 ASP A N 1
ATOM 2221 C CA . ASP A 1 288 ? 1.128 9.233 -2.340 1.00 40.44 288 ASP A CA 1
ATOM 2222 C C . ASP A 1 288 ? 2.404 8.897 -3.148 1.00 40.44 288 ASP A C 1
ATOM 2224 O O . ASP A 1 288 ? 3.509 9.182 -2.676 1.00 40.44 288 ASP A O 1
ATOM 2228 N N . TYR A 1 289 ? 2.294 8.347 -4.368 1.00 32.25 289 TYR A N 1
ATOM 2229 C CA . TYR A 1 289 ? 3.447 8.156 -5.273 1.00 32.25 289 TYR A CA 1
ATOM 2230 C C . TYR A 1 289 ? 4.105 9.488 -5.668 1.00 32.25 289 TYR A C 1
ATOM 2232 O O . TYR A 1 289 ? 5.315 9.540 -5.906 1.00 32.25 289 TYR A O 1
ATOM 2240 N N . GLU A 1 290 ? 3.335 10.578 -5.707 1.00 35.22 290 GLU A N 1
ATOM 2241 C CA . GLU A 1 290 ? 3.838 11.918 -6.012 1.00 35.22 290 GLU A CA 1
ATOM 2242 C C . GLU A 1 290 ? 4.459 12.603 -4.781 1.00 35.22 290 GLU A C 1
ATOM 2244 O O . GLU A 1 290 ? 5.315 13.478 -4.934 1.00 35.22 290 GLU A O 1
ATOM 2249 N N . ASN A 1 291 ? 4.085 12.184 -3.565 1.00 39.81 291 ASN A N 1
ATOM 2250 C CA . ASN A 1 291 ? 4.552 12.732 -2.289 1.00 39.81 291 ASN A CA 1
ATOM 2251 C C . ASN A 1 291 ? 4.761 11.639 -1.214 1.00 39.81 291 ASN A C 1
ATOM 2253 O O . ASN A 1 291 ? 4.121 11.676 -0.160 1.00 39.81 291 ASN A O 1
ATOM 2257 N N . PRO A 1 292 ? 5.730 10.717 -1.383 1.00 33.16 292 PRO A N 1
ATOM 2258 C CA . PRO A 1 292 ? 5.927 9.589 -0.461 1.00 33.16 292 PRO A CA 1
ATOM 2259 C C . PRO A 1 292 ? 6.394 9.988 0.957 1.00 33.16 292 PRO A C 1
ATOM 2261 O O . PRO A 1 292 ? 6.550 9.122 1.822 1.00 33.16 292 PRO A O 1
ATOM 2264 N N . GLY A 1 293 ? 6.615 11.286 1.218 1.00 34.16 293 GLY A N 1
ATOM 2265 C CA . GLY A 1 293 ? 7.094 11.801 2.503 1.00 34.16 293 GLY A CA 1
ATOM 2266 C C . GLY A 1 293 ? 6.656 13.220 2.894 1.00 34.16 293 GLY A C 1
ATOM 2267 O O . GLY A 1 293 ? 7.248 13.764 3.821 1.00 34.16 293 GLY A O 1
ATOM 2268 N N . SER A 1 294 ? 5.672 13.851 2.239 1.00 31.77 294 SER A N 1
ATOM 2269 C CA . SER A 1 294 ? 5.351 15.270 2.504 1.00 31.77 294 SER A CA 1
ATOM 2270 C C . SER A 1 294 ? 3.865 15.569 2.734 1.00 31.77 294 SER A C 1
ATOM 2272 O O . SER A 1 294 ? 3.251 16.267 1.938 1.00 31.77 294 SER A O 1
ATOM 2274 N N . THR A 1 295 ? 3.328 15.119 3.866 1.00 31.39 295 THR A N 1
ATOM 2275 C CA . THR A 1 295 ? 2.153 15.724 4.544 1.00 31.39 295 THR A CA 1
ATOM 2276 C C . THR A 1 295 ? 2.352 15.745 6.070 1.00 31.39 295 THR A C 1
ATOM 2278 O O . THR A 1 295 ? 1.426 15.694 6.866 1.00 31.39 295 THR A O 1
ATOM 2281 N N . LEU A 1 296 ? 3.615 15.826 6.496 1.00 31.86 296 LEU A N 1
ATOM 2282 C CA . LEU A 1 296 ? 4.078 15.423 7.825 1.00 31.86 296 LEU A CA 1
ATOM 2283 C C . LEU A 1 296 ? 4.265 16.566 8.845 1.00 31.86 296 LEU A C 1
ATOM 2285 O O . LEU A 1 296 ? 4.741 16.294 9.942 1.00 31.86 296 LEU A O 1
ATOM 2289 N N . PHE A 1 297 ? 3.921 17.820 8.515 1.00 28.00 297 PHE A N 1
ATOM 2290 C CA . PHE A 1 297 ? 4.367 18.979 9.312 1.00 28.00 297 PHE A CA 1
ATOM 2291 C C . PHE A 1 297 ? 3.302 19.902 9.929 1.00 28.00 297 PHE A C 1
ATOM 2293 O O . PHE A 1 297 ? 3.696 20.775 10.697 1.00 28.00 297 PHE A O 1
ATOM 2300 N N . THR A 1 298 ? 1.993 19.745 9.687 1.00 28.94 298 THR A N 1
ATOM 2301 C CA . THR A 1 298 ? 1.066 20.854 10.037 1.00 28.94 298 THR A CA 1
ATOM 2302 C C . THR A 1 298 ? -0.209 20.502 10.809 1.00 28.94 298 THR A C 1
ATOM 2304 O O . THR A 1 298 ? -0.848 21.412 11.329 1.00 28.94 298 THR A O 1
ATOM 2307 N N . TYR A 1 299 ? -0.569 19.227 10.994 1.00 28.84 299 TYR A N 1
ATOM 2308 C CA . TYR A 1 299 ? -1.781 18.869 11.761 1.00 28.84 299 TYR A CA 1
ATOM 2309 C C . TYR A 1 299 ? -1.592 18.934 13.292 1.00 28.84 299 TYR A C 1
ATOM 2311 O O . TYR A 1 299 ? -2.549 19.058 14.053 1.00 28.84 299 TYR A O 1
ATOM 2319 N N . GLN A 1 300 ? -0.340 18.949 13.761 1.00 28.23 300 GLN A N 1
ATOM 2320 C CA . GLN A 1 300 ? 0.008 18.908 15.187 1.00 28.23 300 GLN A CA 1
ATOM 2321 C C . GLN A 1 300 ? -0.347 20.195 15.965 1.00 28.23 300 GLN A C 1
ATOM 2323 O O . GLN A 1 300 ? -0.224 20.223 17.185 1.00 28.23 300 GLN A O 1
ATOM 2328 N N . ARG A 1 301 ? -0.812 21.261 15.292 1.00 28.81 301 ARG A N 1
ATOM 2329 C CA . ARG A 1 301 ? -1.114 22.560 15.921 1.00 28.81 301 ARG A CA 1
ATOM 2330 C C . ARG A 1 301 ? -2.593 22.766 16.297 1.00 28.81 301 ARG A C 1
ATOM 2332 O O . ARG A 1 301 ? -2.884 23.745 16.975 1.00 28.81 301 ARG A O 1
ATOM 2339 N N . HIS A 1 302 ? -3.523 21.893 15.888 1.00 27.69 302 HIS A N 1
ATOM 2340 C CA . HIS A 1 302 ? -4.966 22.126 16.112 1.00 27.69 302 HIS A CA 1
ATOM 2341 C C . HIS A 1 302 ? -5.650 21.209 17.139 1.00 27.69 302 HIS A C 1
ATOM 2343 O O . HIS A 1 302 ? -6.638 21.626 17.730 1.00 27.69 302 HIS A O 1
ATOM 2349 N N . LEU A 1 303 ? -5.126 20.011 17.426 1.00 30.83 303 LEU A N 1
ATOM 2350 C CA . LEU A 1 303 ? -5.769 19.078 18.371 1.00 30.83 303 LEU A CA 1
ATOM 2351 C C . LEU A 1 303 ? -5.207 19.099 19.800 1.00 30.83 303 LEU A C 1
ATOM 2353 O O . LEU A 1 303 ? -5.789 18.480 20.687 1.00 30.83 303 LEU A O 1
ATOM 2357 N N . SER A 1 304 ? -4.148 19.866 20.073 1.00 31.44 304 SER A N 1
ATOM 2358 C CA . SER A 1 304 ? -3.597 20.053 21.428 1.00 31.44 304 SER A CA 1
ATOM 2359 C C . SER A 1 304 ? -4.521 20.828 22.386 1.00 31.44 304 SER A C 1
ATOM 2361 O O . SER A 1 304 ? -4.113 21.177 23.489 1.00 31.44 304 SER A O 1
ATOM 2363 N N . GLN A 1 305 ? -5.771 21.091 21.990 1.00 30.39 305 GLN A N 1
ATOM 2364 C CA . GLN A 1 305 ? -6.781 21.763 22.810 1.00 30.39 305 GLN A CA 1
ATOM 2365 C C . GLN A 1 305 ? -7.923 20.841 23.275 1.00 30.39 305 GLN A C 1
ATOM 2367 O O . GLN A 1 305 ? -8.779 21.296 24.031 1.00 30.39 305 GLN A O 1
ATOM 2372 N N . CYS A 1 306 ? -7.961 19.555 22.896 1.00 28.14 306 CYS A N 1
ATOM 2373 C CA . CYS A 1 306 ? -9.082 18.670 23.247 1.00 28.14 306 CYS A CA 1
ATOM 2374 C C . CYS A 1 306 ? -8.642 17.231 23.598 1.00 28.14 306 CYS A C 1
ATOM 2376 O O . CYS A 1 306 ? -8.742 16.344 22.760 1.00 28.14 306 CYS A O 1
ATOM 2378 N N . SER A 1 307 ? -8.189 17.003 24.843 1.00 27.77 307 SER A N 1
ATOM 2379 C CA . SER A 1 307 ? -8.245 15.739 25.630 1.00 27.77 307 SER A CA 1
ATOM 2380 C C . SER A 1 307 ? -6.916 15.392 26.342 1.00 27.77 307 SER A C 1
ATOM 2382 O O . SER A 1 307 ? -5.953 15.014 25.678 1.00 27.77 307 SER A O 1
ATOM 2384 N N . PRO A 1 308 ? -6.854 15.405 27.692 1.00 27.98 308 PRO A N 1
ATOM 2385 C CA . PRO A 1 308 ? -5.630 15.134 28.468 1.00 27.98 308 PRO A CA 1
ATOM 2386 C C . PRO A 1 308 ? -5.143 13.669 28.485 1.00 27.98 308 PRO A C 1
ATOM 2388 O O . PRO A 1 308 ? -4.205 13.349 29.212 1.00 27.98 308 PRO A O 1
ATOM 2391 N N . ARG A 1 309 ? -5.792 12.740 27.765 1.00 26.55 309 ARG A N 1
ATOM 2392 C CA . ARG A 1 309 ? -5.459 11.296 27.807 1.00 26.55 309 ARG A CA 1
ATOM 2393 C C . ARG A 1 309 ? -4.607 10.799 26.632 1.00 26.55 309 ARG A C 1
ATOM 2395 O O . ARG A 1 309 ? -4.158 9.657 26.669 1.00 26.55 309 ARG A O 1
ATOM 2402 N N . THR A 1 310 ? -4.331 11.634 25.630 1.00 32.41 310 THR A N 1
ATOM 2403 C CA . THR A 1 310 ? -3.664 11.223 24.372 1.00 32.41 310 THR A CA 1
ATOM 2404 C C . THR A 1 310 ? -2.154 11.543 24.336 1.00 32.41 310 THR A C 1
ATOM 2406 O O . THR A 1 310 ? -1.447 11.136 23.410 1.00 32.41 310 THR A O 1
ATOM 2409 N N . ASP A 1 311 ? -1.623 12.213 25.364 1.00 32.56 311 ASP A N 1
ATOM 2410 C CA . ASP A 1 311 ? -0.269 12.799 25.348 1.00 32.56 311 ASP A CA 1
ATOM 2411 C C . ASP A 1 311 ? 0.873 11.811 25.664 1.00 32.56 311 ASP A C 1
ATOM 2413 O O . ASP A 1 311 ? 2.029 12.049 25.306 1.00 32.56 311 ASP A O 1
ATOM 2417 N N . PHE A 1 312 ? 0.589 10.654 26.274 1.00 29.86 312 PHE A N 1
ATOM 2418 C CA . PHE A 1 312 ? 1.648 9.696 26.633 1.00 29.86 312 PHE A CA 1
ATOM 2419 C C . PHE A 1 312 ? 2.047 8.752 25.482 1.00 29.86 312 PHE A C 1
ATOM 2421 O O . PHE A 1 312 ? 3.200 8.332 25.398 1.00 29.86 312 PHE A O 1
ATOM 2428 N N . ILE A 1 313 ? 1.124 8.442 24.564 1.00 31.66 313 ILE A N 1
ATOM 2429 C CA . ILE A 1 313 ? 1.367 7.512 23.441 1.00 31.66 313 ILE A CA 1
ATOM 2430 C C . ILE A 1 313 ? 1.948 8.246 22.220 1.00 31.66 313 ILE A C 1
ATOM 2432 O O . ILE A 1 313 ? 2.764 7.695 21.482 1.00 31.66 313 ILE A O 1
ATOM 2436 N N . THR A 1 314 ? 1.585 9.513 22.019 1.00 30.58 314 THR A N 1
ATOM 2437 C CA . THR A 1 314 ? 1.943 10.299 20.824 1.00 30.58 314 THR A CA 1
ATOM 2438 C C . THR A 1 314 ? 3.363 10.873 20.852 1.00 30.58 314 THR A C 1
ATOM 2440 O O . THR A 1 314 ? 3.932 11.124 19.793 1.00 30.58 314 THR A O 1
ATOM 2443 N N . SER A 1 315 ? 3.988 10.998 22.027 1.00 29.27 315 SER A N 1
ATOM 2444 C CA . SER A 1 315 ? 5.353 11.535 22.188 1.00 29.27 315 SER A CA 1
ATOM 2445 C C . SER A 1 315 ? 6.480 10.594 21.726 1.00 29.27 315 SER A C 1
AT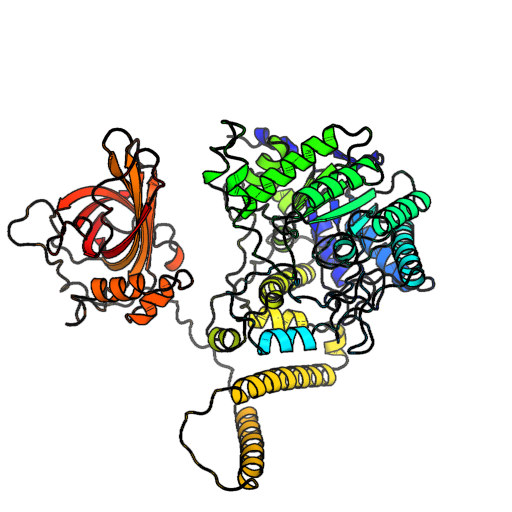OM 2447 O O . SER A 1 315 ? 7.623 11.030 21.593 1.00 29.27 315 SER A O 1
ATOM 2449 N N . ARG A 1 316 ? 6.173 9.314 21.452 1.00 30.62 316 ARG A N 1
ATOM 2450 C CA . ARG A 1 316 ? 7.128 8.294 20.963 1.00 30.62 316 ARG A CA 1
ATOM 2451 C C . ARG A 1 316 ? 6.902 7.862 19.510 1.00 30.62 316 ARG A C 1
ATOM 2453 O O . ARG A 1 316 ? 7.644 7.021 19.004 1.00 30.62 316 ARG A O 1
ATOM 2460 N N . LEU A 1 317 ? 5.881 8.397 18.844 1.00 34.41 317 LEU A N 1
ATOM 2461 C CA . LEU A 1 317 ? 5.527 8.045 17.470 1.00 34.41 317 LEU A CA 1
ATOM 2462 C C . LEU A 1 317 ? 6.092 9.083 16.498 1.00 34.41 317 LEU A C 1
ATOM 2464 O O . LEU A 1 317 ? 6.052 10.282 16.762 1.00 34.41 317 LEU A O 1
ATOM 2468 N N . SER A 1 318 ? 6.588 8.643 15.339 1.00 43.56 318 SER A N 1
ATOM 2469 C CA . SER A 1 318 ? 6.879 9.586 14.250 1.00 43.56 318 SER A CA 1
ATOM 2470 C C . SER A 1 318 ? 5.598 10.343 13.866 1.00 43.56 318 SER A C 1
ATOM 2472 O O . SER A 1 318 ? 4.505 9.775 13.929 1.00 43.56 318 SER A O 1
ATOM 2474 N N . SER A 1 319 ? 5.689 11.598 13.408 1.00 42.41 319 SER A N 1
ATOM 2475 C CA . SER A 1 319 ? 4.503 12.421 13.090 1.00 42.41 319 SER A CA 1
ATOM 2476 C C . SER A 1 319 ? 3.547 11.769 12.059 1.00 42.41 319 SER A C 1
ATOM 2478 O O . SER A 1 319 ? 2.353 12.071 12.027 1.00 42.41 319 SER A O 1
ATOM 2480 N N . ARG A 1 320 ? 4.036 10.800 11.262 1.00 45.03 320 ARG A N 1
ATOM 2481 C CA . ARG A 1 320 ? 3.252 9.980 10.314 1.00 45.03 320 ARG A CA 1
ATOM 2482 C C . ARG A 1 320 ? 2.396 8.956 11.047 1.00 45.03 320 ARG A C 1
ATOM 2484 O O . ARG A 1 320 ? 1.230 8.791 10.715 1.00 45.03 320 ARG A O 1
ATOM 2491 N N . GLN A 1 321 ? 2.975 8.282 12.035 1.00 46.28 321 GLN A N 1
ATOM 2492 C CA . GLN A 1 321 ? 2.277 7.299 12.860 1.00 46.28 321 GLN A CA 1
ATOM 2493 C C . GLN A 1 321 ? 1.221 7.972 13.743 1.00 46.28 321 GLN A C 1
ATOM 2495 O O . GLN A 1 321 ? 0.138 7.421 13.889 1.00 46.28 321 GLN A O 1
ATOM 2500 N N . ALA A 1 322 ? 1.484 9.183 14.247 1.00 46.56 322 ALA A N 1
ATOM 2501 C CA . ALA A 1 322 ? 0.499 9.957 15.005 1.00 46.56 322 ALA A CA 1
ATOM 2502 C C . ALA A 1 322 ? -0.711 10.378 14.144 1.00 46.56 322 ALA A C 1
ATOM 2504 O O . ALA A 1 322 ? -1.849 10.150 14.535 1.00 46.56 322 ALA A O 1
ATOM 2505 N N . THR A 1 323 ? -0.480 10.909 12.935 1.00 53.81 323 THR A N 1
ATOM 2506 C CA . THR A 1 323 ? -1.565 11.305 12.009 1.00 53.81 323 THR A CA 1
ATOM 2507 C C . THR A 1 323 ? -2.413 10.105 11.578 1.00 53.81 323 THR A C 1
ATOM 2509 O O . THR A 1 323 ? -3.639 10.170 11.557 1.00 53.81 323 THR A O 1
ATOM 2512 N N . PHE A 1 324 ? -1.758 8.985 11.273 1.00 61.91 324 PHE A N 1
ATOM 2513 C CA . PHE A 1 324 ? -2.421 7.734 10.913 1.00 61.91 324 PHE A CA 1
ATOM 2514 C C . PHE A 1 324 ? -3.246 7.165 12.081 1.00 61.91 324 PHE A C 1
ATOM 2516 O O . PHE A 1 324 ? -4.382 6.731 11.890 1.00 61.91 324 PHE A O 1
ATOM 2523 N N . ALA A 1 325 ? -2.721 7.246 13.308 1.00 60.34 325 ALA A N 1
ATOM 2524 C CA . ALA A 1 325 ? -3.440 6.863 14.519 1.00 60.34 325 ALA A CA 1
ATOM 2525 C C . ALA A 1 325 ? -4.692 7.730 14.743 1.00 60.34 325 ALA A C 1
ATOM 2527 O O . ALA A 1 325 ? -5.760 7.182 14.998 1.00 60.34 325 ALA A O 1
ATOM 2528 N N . THR A 1 326 ? -4.609 9.053 14.569 1.00 65.12 326 THR A N 1
ATOM 2529 C CA . THR A 1 326 ? -5.782 9.937 14.682 1.00 65.12 326 THR A CA 1
ATOM 2530 C C . THR A 1 326 ? -6.821 9.659 13.596 1.00 65.12 326 THR A C 1
ATOM 2532 O O . THR A 1 326 ? -8.005 9.553 13.898 1.00 65.12 326 THR A O 1
ATOM 2535 N N . PHE A 1 327 ? -6.394 9.490 12.340 1.00 73.12 327 PHE A N 1
ATOM 2536 C CA . PHE A 1 327 ? -7.313 9.184 11.242 1.00 73.12 327 PHE A CA 1
ATOM 2537 C C . PHE A 1 327 ? -8.057 7.866 11.476 1.00 73.12 327 PHE A C 1
ATOM 2539 O O . PHE A 1 327 ? -9.275 7.816 11.338 1.00 73.12 327 PHE A O 1
ATOM 2546 N N . SER A 1 328 ? -7.333 6.817 11.877 1.00 75.25 328 SER A N 1
ATOM 2547 C CA . SER A 1 328 ? -7.921 5.503 12.161 1.00 75.25 328 SER A CA 1
ATOM 2548 C C . SER A 1 328 ? -8.933 5.531 13.316 1.00 75.25 328 SER A C 1
ATOM 2550 O O . SER A 1 328 ? -9.993 4.930 13.187 1.00 75.25 328 SER A O 1
ATOM 2552 N N . GLN A 1 329 ? -8.689 6.293 14.390 1.00 76.12 329 GLN A N 1
ATOM 2553 C CA . GLN A 1 329 ? -9.675 6.462 15.471 1.00 76.12 329 GLN A CA 1
ATOM 2554 C C . GLN A 1 329 ? -10.941 7.177 14.997 1.00 76.12 329 GLN A C 1
ATOM 2556 O O . GLN A 1 329 ? -12.048 6.719 15.268 1.00 76.12 329 GLN A O 1
ATOM 2561 N N . SER A 1 330 ? -10.793 8.278 14.258 1.00 81.62 330 SER A N 1
ATOM 2562 C CA . SER A 1 330 ? -11.941 8.998 13.699 1.00 81.62 330 SER A CA 1
ATOM 2563 C C . SER A 1 330 ? -12.729 8.130 12.714 1.00 81.62 330 SER A C 1
ATOM 2565 O O . SER A 1 330 ? -13.956 8.161 12.711 1.00 81.62 330 SER A O 1
ATOM 2567 N N . ALA A 1 331 ? -12.041 7.326 11.899 1.00 85.56 331 ALA A N 1
ATOM 2568 C CA . ALA A 1 331 ? -12.669 6.372 10.989 1.00 85.56 331 ALA A CA 1
ATOM 2569 C C . ALA A 1 331 ? -13.503 5.328 11.749 1.00 85.56 331 ALA A C 1
ATOM 2571 O O . ALA A 1 331 ? -14.643 5.074 11.369 1.00 85.56 331 ALA A O 1
ATOM 2572 N N . MET A 1 332 ? -12.969 4.787 12.849 1.00 87.56 332 MET A N 1
ATOM 2573 C CA . MET A 1 332 ? -13.675 3.843 13.722 1.00 87.56 332 MET A CA 1
ATOM 2574 C C . MET A 1 332 ? -14.942 4.462 14.327 1.00 87.56 332 MET A C 1
ATOM 2576 O O . MET A 1 332 ? -16.021 3.894 14.190 1.00 87.56 332 MET A O 1
ATOM 2580 N N . GLN A 1 333 ? -14.850 5.681 14.868 1.00 87.56 333 GLN A N 1
ATOM 2581 C CA . GLN A 1 333 ? -16.015 6.406 15.395 1.00 87.56 333 GLN A CA 1
ATOM 2582 C C . GLN A 1 333 ? -17.096 6.657 14.336 1.00 87.56 333 GLN A C 1
ATOM 2584 O O . GLN A 1 333 ? -18.287 6.611 14.637 1.00 87.56 333 GLN A O 1
ATOM 2589 N N . ILE A 1 334 ? -16.694 6.947 13.094 1.00 88.38 334 ILE A N 1
ATOM 2590 C CA . ILE A 1 334 ? -17.639 7.158 11.994 1.00 88.38 334 ILE A CA 1
ATOM 2591 C C . ILE A 1 334 ? -18.373 5.860 11.664 1.00 88.38 334 ILE A C 1
ATOM 2593 O O . ILE A 1 334 ? -19.591 5.901 11.502 1.00 88.38 334 ILE A O 1
ATOM 2597 N N . VAL A 1 335 ? -17.664 4.730 11.554 1.00 91.69 335 VAL A N 1
ATOM 2598 C CA . VAL A 1 335 ? -18.308 3.467 11.169 1.00 91.69 335 VAL A CA 1
ATOM 2599 C C . VAL A 1 335 ? -19.178 2.894 12.278 1.00 91.69 335 VAL A C 1
ATOM 2601 O O . VAL A 1 335 ? -20.257 2.412 11.968 1.00 91.69 335 VAL A O 1
ATOM 2604 N N . GLU A 1 336 ? -18.791 3.008 13.551 1.00 87.62 336 GLU A N 1
ATOM 2605 C CA . GLU A 1 336 ? -19.571 2.491 14.690 1.00 87.62 336 GLU A CA 1
ATOM 2606 C C . GLU A 1 336 ? -20.998 3.065 14.766 1.00 87.62 336 GLU A C 1
ATOM 2608 O O . GLU A 1 336 ? -21.903 2.407 15.274 1.00 87.62 336 GLU A O 1
ATOM 2613 N N . GLY A 1 337 ? -21.222 4.269 14.229 1.00 85.31 337 GLY A N 1
ATOM 2614 C CA . GLY A 1 337 ? -22.539 4.908 14.181 1.00 85.31 337 GLY A CA 1
ATOM 2615 C C . GLY A 1 337 ? -23.439 4.487 13.012 1.00 85.31 337 GLY A C 1
ATOM 2616 O O . GLY A 1 337 ? -24.544 5.019 12.894 1.00 85.31 337 GLY A O 1
ATOM 2617 N N . LEU A 1 338 ? -22.991 3.598 12.120 1.00 91.75 338 LEU A N 1
ATOM 2618 C CA . LEU A 1 338 ? -23.722 3.245 10.897 1.00 91.75 338 LEU A CA 1
ATOM 2619 C C . LEU A 1 338 ? -24.552 1.957 11.053 1.00 91.75 338 LEU A C 1
ATOM 2621 O O . LEU A 1 338 ? -24.122 1.034 11.739 1.00 91.75 338 LEU A O 1
ATOM 2625 N N . PRO A 1 339 ? -25.704 1.828 10.358 1.00 88.38 339 PRO A N 1
ATOM 2626 C CA . PRO A 1 339 ? -26.546 0.626 10.433 1.00 88.38 339 PRO A CA 1
ATOM 2627 C C . PRO A 1 339 ? -25.862 -0.657 9.938 1.00 88.38 339 PRO A C 1
ATOM 2629 O O . PRO A 1 339 ? -26.110 -1.739 10.465 1.00 88.38 339 PRO A O 1
ATOM 2632 N N . LYS A 1 340 ? -25.019 -0.538 8.905 1.00 89.50 340 LYS A N 1
ATOM 2633 C CA . LYS A 1 340 ? -24.240 -1.633 8.313 1.00 89.50 340 LYS A CA 1
ATOM 2634 C C . LYS A 1 340 ? -22.767 -1.206 8.245 1.00 89.50 340 LYS A C 1
ATOM 2636 O O . LYS A 1 340 ? -22.320 -0.749 7.193 1.00 89.50 340 LYS A O 1
ATOM 2641 N N . PRO A 1 341 ? -22.036 -1.262 9.371 1.00 93.50 341 PRO A N 1
ATOM 2642 C CA . PRO A 1 341 ? -20.704 -0.679 9.471 1.00 93.50 341 PRO A CA 1
ATOM 2643 C C . PRO A 1 341 ? -19.668 -1.525 8.712 1.00 93.50 341 PRO A C 1
ATOM 2645 O O . PRO A 1 341 ? -19.547 -2.718 9.000 1.00 93.50 341 PRO A O 1
ATOM 2648 N N . PRO A 1 342 ? -18.899 -0.958 7.761 1.00 97.06 342 PRO A N 1
ATOM 2649 C CA . PRO A 1 342 ? -17.781 -1.677 7.158 1.00 97.06 342 PRO A CA 1
ATOM 2650 C C . PRO A 1 342 ? -16.672 -1.915 8.188 1.00 97.06 342 PRO A C 1
ATOM 2652 O O . PRO A 1 342 ? -16.417 -1.078 9.057 1.00 97.06 342 PRO A O 1
ATOM 2655 N N . LEU A 1 343 ? -15.950 -3.030 8.053 1.00 97.00 343 LEU A N 1
ATOM 2656 C CA . LEU A 1 343 ? -14.743 -3.265 8.844 1.00 97.00 343 LEU A CA 1
ATOM 2657 C C . LEU A 1 343 ? -13.610 -2.331 8.401 1.00 97.00 343 LEU A C 1
ATOM 2659 O O . LEU A 1 343 ? -13.509 -1.947 7.242 1.00 97.00 343 LEU A O 1
ATOM 2663 N N . ILE A 1 344 ? -12.703 -2.008 9.318 1.00 94.88 344 ILE A N 1
ATOM 2664 C CA . ILE A 1 344 ? -11.535 -1.163 9.031 1.00 94.88 344 ILE A CA 1
ATOM 2665 C C . ILE A 1 344 ? -10.301 -2.045 8.928 1.00 94.88 344 ILE A C 1
ATOM 2667 O O . ILE A 1 344 ? -9.916 -2.683 9.909 1.00 94.88 344 ILE A O 1
ATOM 2671 N N . LEU A 1 345 ? -9.682 -2.069 7.750 1.00 94.50 345 LEU A N 1
ATOM 2672 C CA . LEU A 1 345 ? -8.387 -2.697 7.514 1.00 94.50 345 LEU A CA 1
ATOM 2673 C C . LEU A 1 345 ? -7.302 -1.621 7.559 1.00 94.50 345 LEU A C 1
ATOM 2675 O O . LEU A 1 345 ? -7.328 -0.666 6.789 1.00 94.50 345 LEU A O 1
ATOM 2679 N N . LEU A 1 346 ? -6.337 -1.763 8.462 1.00 89.25 346 LEU A N 1
ATOM 2680 C CA . LEU A 1 346 ? -5.244 -0.805 8.585 1.00 89.25 346 LEU A CA 1
ATOM 2681 C C . LEU A 1 346 ? -3.963 -1.368 7.975 1.00 89.25 346 LEU A C 1
ATOM 2683 O O . LEU A 1 346 ? -3.469 -2.400 8.432 1.00 89.25 346 LEU A O 1
ATOM 2687 N N . THR A 1 347 ? -3.392 -0.662 6.997 1.00 84.56 347 THR A N 1
ATOM 2688 C CA . THR A 1 347 ? -2.174 -1.101 6.305 1.00 84.56 347 THR A CA 1
ATOM 2689 C C . THR A 1 347 ? -1.086 -0.038 6.347 1.00 84.56 347 THR A C 1
ATOM 2691 O O . THR A 1 347 ? -1.257 1.092 5.892 1.00 84.56 347 THR A O 1
ATOM 2694 N N . GLY A 1 348 ? 0.100 -0.443 6.807 1.00 73.81 348 GLY A N 1
ATOM 2695 C CA . GLY A 1 348 ? 1.304 0.386 6.796 1.00 73.81 348 GLY A CA 1
ATOM 2696 C C . GLY A 1 348 ? 1.858 0.653 8.192 1.00 73.81 348 GLY A C 1
ATOM 2697 O O . GLY A 1 348 ? 1.160 1.081 9.100 1.00 73.81 348 GLY A O 1
ATOM 2698 N N . GLY A 1 349 ? 3.156 0.397 8.368 1.00 68.56 349 GLY A N 1
ATOM 2699 C CA . GLY A 1 349 ? 3.853 0.643 9.637 1.00 68.56 349 GLY A CA 1
ATOM 2700 C C . GLY A 1 349 ? 3.626 -0.412 10.726 1.00 68.56 349 GLY A C 1
ATOM 2701 O O . GLY A 1 349 ? 4.232 -0.294 11.783 1.00 68.56 349 GLY A O 1
ATOM 2702 N N . LEU A 1 350 ? 2.825 -1.449 10.461 1.00 76.25 350 LEU A N 1
ATOM 2703 C CA . LEU A 1 350 ? 2.598 -2.588 11.352 1.00 76.25 350 LEU A CA 1
ATOM 2704 C C . LEU A 1 350 ? 3.816 -3.529 11.363 1.00 76.25 350 LEU A C 1
ATOM 2706 O O . LEU A 1 350 ? 3.936 -4.409 10.515 1.00 76.25 350 LEU A O 1
ATOM 2710 N N . ASN A 1 351 ? 4.756 -3.287 12.281 1.00 71.31 351 ASN A N 1
ATOM 2711 C CA . ASN A 1 351 ? 6.090 -3.901 12.273 1.00 71.31 351 ASN A CA 1
ATOM 2712 C C . ASN A 1 351 ? 6.532 -4.509 13.617 1.00 71.31 351 ASN A C 1
ATOM 2714 O O . ASN A 1 351 ? 7.720 -4.751 13.816 1.00 71.31 351 ASN A O 1
ATOM 2718 N N . SER A 1 352 ? 5.614 -4.720 14.558 1.00 71.69 352 SER A N 1
ATOM 2719 C CA . SER A 1 352 ? 5.910 -5.457 15.789 1.00 71.69 352 SER A CA 1
ATOM 2720 C C . SER A 1 352 ? 4.654 -6.140 16.321 1.00 71.69 352 SER A C 1
ATOM 2722 O O . SER A 1 352 ? 3.551 -5.621 16.115 1.00 71.69 352 SER A O 1
ATOM 2724 N N . PRO A 1 353 ? 4.782 -7.259 17.055 1.00 76.69 353 PRO A N 1
ATOM 2725 C CA . PRO A 1 353 ? 3.614 -7.932 17.611 1.00 76.69 353 PRO A CA 1
ATOM 2726 C C . PRO A 1 353 ? 2.847 -7.067 18.612 1.00 76.69 353 PRO A C 1
ATOM 2728 O O . PRO A 1 353 ? 1.619 -7.065 18.630 1.00 76.69 353 PRO A O 1
ATOM 2731 N N . ASN A 1 354 ? 3.573 -6.285 19.417 1.00 73.56 354 ASN A N 1
ATOM 2732 C CA . ASN A 1 354 ? 2.974 -5.355 20.372 1.00 73.56 354 ASN A CA 1
ATOM 2733 C C . ASN A 1 354 ? 2.151 -4.273 19.662 1.00 73.56 354 ASN A C 1
ATOM 2735 O O . ASN A 1 354 ? 1.082 -3.916 20.147 1.00 73.56 354 ASN A O 1
ATOM 2739 N N . LEU A 1 355 ? 2.607 -3.792 18.499 1.00 75.69 355 LEU A N 1
ATOM 2740 C CA . LEU A 1 355 ? 1.851 -2.830 17.703 1.00 75.69 355 LEU A CA 1
ATOM 2741 C C . LEU A 1 355 ? 0.587 -3.453 17.098 1.00 75.69 355 LEU A C 1
ATOM 2743 O O . LEU A 1 355 ? -0.464 -2.825 17.161 1.00 75.69 355 LEU A O 1
ATOM 2747 N N . LEU A 1 356 ? 0.658 -4.683 16.570 1.00 79.38 356 LEU A N 1
ATOM 2748 C CA . LEU A 1 356 ? -0.528 -5.399 16.073 1.00 79.38 356 LEU A CA 1
ATOM 2749 C C . LEU A 1 356 ? -1.604 -5.513 17.155 1.00 79.38 356 LEU A C 1
ATOM 2751 O O . LEU A 1 356 ? -2.766 -5.193 16.916 1.00 79.38 356 LEU A O 1
ATOM 2755 N N . HIS A 1 357 ? -1.195 -5.919 18.357 1.00 77.19 357 HIS A N 1
ATOM 2756 C CA . HIS A 1 357 ? -2.098 -6.027 19.491 1.00 77.19 357 HIS A CA 1
ATOM 2757 C C . HIS A 1 357 ? -2.660 -4.664 19.903 1.00 77.19 357 HIS A C 1
ATOM 2759 O O . HIS A 1 357 ? -3.870 -4.517 20.032 1.00 77.19 357 HIS A O 1
ATOM 2765 N N . SER A 1 358 ? -1.793 -3.656 20.051 1.00 75.81 358 SER A N 1
ATOM 2766 C CA . SER A 1 358 ? -2.190 -2.301 20.439 1.00 75.81 358 SER A CA 1
ATOM 2767 C C . SER A 1 358 ? -3.219 -1.699 19.482 1.00 75.81 358 SER A C 1
ATOM 2769 O O . SER A 1 358 ? -4.132 -1.019 19.935 1.00 75.81 358 SER A O 1
ATOM 2771 N N . VAL A 1 359 ? -3.099 -1.947 18.174 1.00 81.62 359 VAL A N 1
ATOM 2772 C CA . VAL A 1 359 ? -4.053 -1.450 17.170 1.00 81.62 359 VAL A CA 1
ATOM 2773 C C . VAL A 1 359 ? -5.446 -2.048 17.382 1.00 81.62 359 VAL A C 1
ATOM 2775 O O . VAL A 1 359 ? -6.434 -1.320 17.305 1.00 81.62 359 VAL A O 1
ATOM 2778 N N . LEU A 1 360 ? -5.538 -3.342 17.698 1.00 84.06 360 LEU A N 1
ATOM 2779 C CA . LEU A 1 360 ? -6.818 -4.002 17.970 1.00 84.06 360 LEU A CA 1
ATOM 2780 C C . LEU A 1 360 ? -7.388 -3.589 19.337 1.00 84.06 360 LEU A C 1
ATOM 2782 O O . LEU A 1 360 ? -8.546 -3.178 19.432 1.00 84.06 360 LEU A O 1
ATOM 2786 N N . SER A 1 361 ? -6.568 -3.643 20.394 1.00 79.56 361 SER A N 1
ATOM 2787 C CA . SER A 1 361 ? -6.999 -3.354 21.768 1.00 79.56 361 SER A CA 1
ATOM 2788 C C . SER A 1 361 ? -7.417 -1.900 21.968 1.00 79.56 361 SER A C 1
ATOM 2790 O O . SER A 1 361 ? -8.276 -1.614 22.792 1.00 79.56 361 SER A O 1
ATOM 2792 N N . SER A 1 362 ? -6.812 -0.974 21.222 1.00 76.88 362 SER A N 1
ATOM 2793 C CA . SER A 1 362 ? -7.151 0.452 21.258 1.00 76.88 362 SER A CA 1
ATOM 2794 C C . SER A 1 362 ? -8.162 0.857 20.178 1.00 76.88 362 SER A C 1
ATOM 2796 O O . SER A 1 362 ? -8.329 2.047 19.936 1.00 76.88 362 SER A O 1
ATOM 2798 N N . HIS A 1 363 ? -8.817 -0.117 19.532 1.00 81.62 363 HIS A N 1
ATOM 2799 C CA . HIS A 1 363 ? -9.883 0.089 18.542 1.00 81.62 363 HIS A CA 1
ATOM 2800 C C . HIS A 1 363 ? -9.487 1.057 17.421 1.00 81.62 363 HIS A C 1
ATOM 2802 O O . HIS A 1 363 ? -10.218 1.978 17.079 1.00 81.62 363 HIS A O 1
ATOM 2808 N N . HIS A 1 364 ? -8.302 0.852 16.843 1.00 81.38 364 HIS A N 1
ATOM 2809 C CA . HIS A 1 364 ? -7.860 1.575 15.647 1.00 81.38 364 HIS A CA 1
ATOM 2810 C C . HIS A 1 364 ? -8.216 0.842 14.351 1.00 81.38 364 HIS A C 1
ATOM 2812 O O . HIS A 1 364 ? -8.244 1.453 13.286 1.00 81.38 364 HIS A O 1
ATOM 2818 N N . ALA A 1 365 ? -8.425 -0.472 14.411 1.00 89.88 365 ALA A N 1
ATOM 2819 C CA . ALA A 1 365 ? -8.758 -1.278 13.247 1.00 89.88 365 ALA A CA 1
ATOM 2820 C C . ALA A 1 365 ? -9.461 -2.572 13.651 1.00 89.88 365 ALA A C 1
ATOM 2822 O O . ALA A 1 365 ? -9.312 -3.062 14.770 1.00 89.88 365 ALA A O 1
ATOM 2823 N N . HIS A 1 366 ? -10.158 -3.159 12.686 1.00 94.06 366 HIS A N 1
ATOM 2824 C CA . HIS A 1 366 ? -10.748 -4.487 12.785 1.00 94.06 366 HIS A CA 1
ATOM 2825 C C . HIS A 1 366 ? -9.822 -5.558 12.194 1.00 94.06 366 HIS A C 1
ATOM 2827 O O . HIS A 1 366 ? -9.745 -6.663 12.729 1.00 94.06 366 HIS A O 1
ATOM 2833 N N . LEU A 1 367 ? -9.112 -5.221 11.111 1.00 95.38 367 LEU A N 1
ATOM 2834 C CA . LEU A 1 367 ? -8.203 -6.084 10.357 1.00 95.38 367 LEU A CA 1
ATOM 2835 C C . LEU A 1 367 ? -6.819 -5.419 10.213 1.00 95.38 367 LEU A C 1
ATOM 2837 O O . LEU A 1 367 ? -6.698 -4.192 10.223 1.00 95.38 367 LEU A O 1
ATOM 2841 N N . LEU A 1 368 ? -5.773 -6.232 10.057 1.00 92.62 368 LEU A N 1
ATOM 2842 C CA . LEU A 1 368 ? -4.367 -5.821 10.073 1.00 92.62 368 LEU A CA 1
ATOM 2843 C C . LEU A 1 368 ? -3.668 -6.205 8.762 1.00 92.62 368 LEU A C 1
ATOM 2845 O O . LEU A 1 368 ? -3.426 -7.384 8.496 1.00 92.62 368 LEU A O 1
ATOM 2849 N N . GLY A 1 369 ? -3.313 -5.204 7.956 1.00 91.44 369 GLY A N 1
ATOM 2850 C CA . GLY A 1 369 ? -2.668 -5.381 6.658 1.00 91.44 369 GLY A CA 1
ATOM 2851 C C . GLY A 1 369 ? -1.147 -5.435 6.749 1.00 91.44 369 GLY A C 1
ATOM 2852 O O . GLY A 1 369 ? -0.478 -4.449 7.082 1.00 91.44 369 GLY A O 1
ATOM 2853 N N . ILE A 1 370 ? -0.585 -6.591 6.401 1.00 88.31 370 ILE A N 1
ATOM 2854 C CA . ILE A 1 370 ? 0.843 -6.899 6.447 1.00 88.31 370 ILE A CA 1
ATOM 2855 C C . ILE A 1 370 ? 1.367 -7.077 5.015 1.00 88.31 370 ILE A C 1
ATOM 2857 O O . ILE A 1 370 ? 1.227 -8.130 4.406 1.00 88.31 370 ILE A O 1
ATOM 2861 N N . GLY A 1 371 ? 1.997 -6.030 4.474 1.00 86.12 371 GLY A N 1
ATOM 2862 C CA . GLY A 1 371 ? 2.644 -6.075 3.154 1.00 86.12 371 GLY A CA 1
ATOM 2863 C C . GLY A 1 371 ? 4.092 -6.557 3.233 1.00 86.12 371 GLY A C 1
ATOM 2864 O O . GLY A 1 371 ? 4.382 -7.747 3.200 1.00 86.12 371 GLY A O 1
ATOM 2865 N N . ARG A 1 372 ? 5.028 -5.613 3.392 1.00 82.06 372 ARG A N 1
ATOM 2866 C CA . ARG A 1 372 ? 6.486 -5.858 3.383 1.00 82.06 372 ARG A CA 1
ATOM 2867 C C . ARG A 1 372 ? 6.936 -7.056 4.220 1.00 82.06 372 ARG A C 1
ATOM 2869 O O . ARG A 1 372 ? 7.741 -7.848 3.750 1.00 82.06 372 ARG A O 1
ATOM 2876 N N . SER A 1 373 ? 6.427 -7.210 5.438 1.00 81.19 373 SER A N 1
ATOM 2877 C CA . SER A 1 373 ? 6.858 -8.309 6.308 1.00 81.19 373 SER A CA 1
ATOM 2878 C C . SER A 1 373 ? 6.310 -9.669 5.863 1.00 81.19 373 SER A C 1
ATOM 2880 O O . SER A 1 373 ? 7.005 -10.658 6.049 1.00 81.19 373 SER A O 1
ATOM 2882 N N . ALA A 1 374 ? 5.160 -9.731 5.179 1.00 85.88 374 ALA A N 1
ATOM 2883 C CA . ALA A 1 374 ? 4.644 -10.974 4.595 1.00 85.88 374 ALA A CA 1
ATOM 2884 C C . ALA A 1 374 ? 5.515 -11.482 3.430 1.00 85.88 374 ALA A C 1
ATOM 2886 O O . ALA A 1 374 ? 5.556 -12.682 3.165 1.00 85.88 374 ALA A O 1
ATOM 2887 N N . VAL A 1 375 ? 6.250 -10.584 2.762 1.00 83.88 375 VAL A N 1
ATOM 2888 C CA . VAL A 1 375 ? 7.264 -10.936 1.749 1.00 83.88 375 VAL A CA 1
ATOM 2889 C C . VAL A 1 375 ? 8.509 -11.552 2.386 1.00 83.88 375 VAL A C 1
ATOM 2891 O O . VAL A 1 375 ? 9.143 -12.433 1.811 1.00 83.88 375 VAL A O 1
ATOM 2894 N N . LEU A 1 376 ? 8.897 -11.069 3.565 1.00 79.62 376 LEU A N 1
ATOM 2895 C CA . LEU A 1 376 ? 10.110 -11.530 4.245 1.00 79.62 376 LEU A CA 1
ATOM 2896 C C . LEU A 1 376 ? 9.862 -12.811 5.043 1.00 79.62 376 LEU A C 1
ATOM 2898 O O . LEU A 1 376 ? 10.724 -13.688 5.079 1.00 79.62 376 LEU A O 1
ATOM 2902 N N . ARG A 1 377 ? 8.687 -12.903 5.667 1.00 80.62 377 ARG A N 1
ATOM 2903 C CA . ARG A 1 377 ? 8.245 -13.987 6.542 1.00 80.62 377 ARG A CA 1
ATOM 2904 C C . ARG A 1 377 ? 6.779 -14.321 6.232 1.00 80.62 377 ARG A C 1
ATOM 2906 O O . ARG A 1 377 ? 5.873 -13.764 6.853 1.00 80.62 377 ARG A O 1
ATOM 2913 N N . PRO A 1 378 ? 6.505 -15.210 5.260 1.00 83.88 378 PRO A N 1
ATOM 2914 C CA . PRO A 1 378 ? 5.132 -15.639 4.981 1.00 83.88 378 PRO A CA 1
ATOM 2915 C C . PRO A 1 378 ? 4.529 -16.450 6.146 1.00 83.88 378 PRO A C 1
ATOM 2917 O O . PRO A 1 378 ? 3.308 -16.547 6.249 1.00 83.88 378 PRO A O 1
ATOM 2920 N N . ASP A 1 379 ? 5.378 -16.965 7.042 1.00 83.00 379 ASP A N 1
ATOM 2921 C CA . ASP A 1 379 ? 5.069 -17.723 8.256 1.00 83.00 379 ASP A CA 1
ATOM 2922 C C . ASP A 1 379 ? 4.694 -16.878 9.478 1.00 83.00 379 ASP A C 1
ATOM 2924 O O . ASP A 1 379 ? 4.465 -17.440 10.546 1.00 83.00 379 ASP A O 1
ATOM 2928 N N . ILE A 1 380 ? 4.569 -15.552 9.342 1.00 84.50 380 ILE A N 1
ATOM 2929 C CA . ILE A 1 380 ? 4.139 -14.656 10.433 1.00 84.50 380 ILE A CA 1
ATOM 2930 C C . ILE A 1 380 ? 2.944 -15.209 11.234 1.00 84.50 380 ILE A C 1
ATOM 2932 O O . ILE A 1 380 ? 3.053 -15.226 12.459 1.00 84.50 380 ILE A O 1
ATOM 2936 N N . PRO A 1 381 ? 1.842 -15.706 10.627 1.00 87.81 381 PRO A N 1
ATOM 2937 C CA . PRO A 1 381 ? 0.731 -16.263 11.400 1.00 87.81 381 PRO A CA 1
ATOM 2938 C C . PRO A 1 381 ? 1.138 -17.424 12.320 1.00 87.81 381 PRO A C 1
ATOM 2940 O O . PRO A 1 381 ? 0.685 -17.492 13.456 1.00 87.81 381 PRO A O 1
ATOM 2943 N N . GLU A 1 382 ? 2.021 -18.313 11.864 1.00 83.94 382 GLU A N 1
ATOM 2944 C CA . GLU A 1 382 ? 2.491 -19.459 12.651 1.00 83.94 382 GLU A CA 1
ATOM 2945 C C . GLU A 1 382 ? 3.377 -18.997 13.814 1.00 83.94 382 GLU A C 1
ATOM 2947 O O . GLU A 1 382 ? 3.164 -19.412 14.951 1.00 83.94 382 GLU A O 1
ATOM 2952 N N . ILE A 1 383 ? 4.303 -18.062 13.566 1.00 78.94 383 ILE A N 1
ATOM 2953 C CA . ILE A 1 383 ? 5.194 -17.529 14.609 1.00 78.94 383 ILE A CA 1
ATOM 2954 C C . ILE A 1 383 ? 4.397 -16.755 15.668 1.00 78.94 383 ILE A C 1
ATOM 2956 O O . ILE A 1 383 ? 4.597 -16.947 16.866 1.00 78.94 383 ILE A O 1
ATOM 2960 N N . LEU A 1 384 ? 3.463 -15.895 15.235 1.00 81.12 384 LEU A N 1
ATOM 2961 C CA . LEU A 1 384 ? 2.598 -15.139 16.145 1.00 81.12 384 LEU A CA 1
ATOM 2962 C C . LEU A 1 384 ? 1.730 -16.079 16.997 1.00 81.12 384 LEU A C 1
ATOM 2964 O O . LEU A 1 384 ? 1.451 -15.753 18.146 1.00 81.12 384 LEU A O 1
ATOM 2968 N N . ARG A 1 385 ? 1.316 -17.234 16.457 1.00 79.62 385 ARG A N 1
ATOM 2969 C CA . ARG A 1 385 ? 0.524 -18.237 17.183 1.00 79.62 385 ARG A CA 1
ATOM 2970 C C . ARG A 1 385 ? 1.363 -19.070 18.149 1.00 79.62 385 ARG A C 1
ATOM 2972 O O . ARG A 1 385 ? 0.903 -19.367 19.246 1.00 79.62 385 ARG A O 1
ATOM 2979 N N . ALA A 1 386 ? 2.580 -19.436 17.756 1.00 76.44 386 ALA A N 1
ATOM 2980 C CA . ALA A 1 386 ? 3.507 -20.201 18.587 1.00 76.44 386 ALA A CA 1
ATOM 2981 C C . ALA A 1 386 ? 4.095 -19.377 19.745 1.00 76.44 386 ALA A C 1
ATOM 2983 O O . ALA A 1 386 ? 4.685 -19.949 20.659 1.00 76.44 386 ALA A O 1
ATOM 2984 N N . CYS A 1 387 ? 3.970 -18.045 19.697 1.00 69.12 387 CYS A N 1
ATOM 2985 C CA . CYS A 1 387 ? 4.616 -17.095 20.606 1.00 69.12 387 CYS A CA 1
ATOM 2986 C C . CYS A 1 387 ? 6.147 -17.208 20.707 1.00 69.12 387 CYS A C 1
ATOM 2988 O O . CYS A 1 387 ? 6.757 -16.545 21.550 1.00 69.12 387 CYS A O 1
ATOM 2990 N N . SER A 1 388 ? 6.783 -18.034 19.881 1.00 54.78 388 SER A N 1
ATOM 2991 C CA . SER A 1 388 ? 8.234 -18.110 19.778 1.00 54.78 388 SER A CA 1
ATOM 2992 C C . SER A 1 388 ? 8.752 -16.761 19.271 1.00 54.78 388 SER A C 1
ATOM 2994 O O . SER A 1 388 ? 8.260 -16.260 18.262 1.00 54.78 388 SER A O 1
ATOM 2996 N N . ASP A 1 389 ? 9.717 -16.164 19.969 1.00 52.47 389 ASP A N 1
ATOM 2997 C CA . ASP A 1 389 ? 10.406 -14.924 19.574 1.00 52.47 389 ASP A CA 1
ATOM 2998 C C . ASP A 1 389 ? 9.572 -13.624 19.563 1.00 52.47 389 ASP A C 1
ATOM 3000 O O . ASP A 1 389 ? 9.945 -12.647 18.917 1.00 52.47 389 ASP A O 1
ATOM 3004 N N . TRP A 1 390 ? 8.476 -13.536 20.328 1.00 54.75 390 TRP A N 1
ATOM 3005 C CA . TRP A 1 390 ? 7.647 -12.314 20.388 1.00 54.75 390 TRP A CA 1
ATOM 3006 C C . TRP A 1 390 ? 8.326 -11.074 20.994 1.00 54.75 390 TRP A C 1
ATOM 3008 O O . TRP A 1 390 ? 7.842 -9.956 20.797 1.00 54.75 390 TRP A O 1
ATOM 3018 N N . GLU A 1 391 ? 9.433 -11.259 21.714 1.00 46.75 391 GLU A N 1
ATOM 3019 C CA . GLU A 1 391 ? 10.250 -10.175 22.276 1.00 46.75 391 GLU A CA 1
ATOM 3020 C C . GLU A 1 391 ? 11.374 -9.716 21.330 1.00 46.75 391 GLU A C 1
ATOM 3022 O O . GLU A 1 391 ? 11.953 -8.649 21.543 1.00 46.75 391 GLU A O 1
ATOM 3027 N N . SER A 1 392 ? 11.661 -10.461 20.254 1.00 50.47 392 SER A N 1
ATOM 3028 C CA . SER A 1 392 ? 12.666 -10.062 19.272 1.00 50.47 392 SER A CA 1
ATOM 3029 C C . SER A 1 392 ? 12.037 -9.153 18.205 1.00 50.47 392 SER A C 1
ATOM 3031 O O . SER A 1 392 ? 11.028 -9.461 17.568 1.00 50.47 392 SER A O 1
ATOM 3033 N N . ASN A 1 393 ? 12.658 -7.998 17.949 1.00 50.72 393 ASN A N 1
ATOM 3034 C CA . ASN A 1 393 ? 12.286 -7.117 16.828 1.00 50.72 393 ASN A CA 1
ATOM 3035 C C . ASN A 1 393 ? 12.661 -7.718 15.450 1.00 50.72 393 ASN A C 1
ATOM 3037 O O . ASN A 1 393 ? 12.614 -7.024 14.433 1.00 50.72 393 ASN A O 1
ATOM 3041 N N . GLU A 1 394 ? 13.060 -8.992 15.401 1.00 54.16 394 GLU A N 1
ATOM 3042 C CA . GLU A 1 394 ? 13.525 -9.683 14.198 1.00 54.16 394 GLU A CA 1
ATOM 3043 C C . GLU A 1 394 ? 12.372 -10.255 13.360 1.00 54.16 394 GLU A C 1
ATOM 3045 O O . GLU A 1 394 ? 12.518 -10.411 12.148 1.00 54.16 394 GLU A O 1
ATOM 3050 N N . LEU A 1 395 ? 11.197 -10.481 13.967 1.00 57.75 395 LEU A N 1
ATOM 3051 C CA . LEU A 1 395 ? 10.031 -11.100 13.319 1.00 57.75 395 LEU A CA 1
ATOM 3052 C C . LEU A 1 395 ? 9.524 -10.320 12.096 1.00 57.75 395 LEU A C 1
ATOM 3054 O O . LEU A 1 395 ? 9.072 -10.909 11.117 1.00 57.75 395 LEU A O 1
ATOM 3058 N N . PHE A 1 396 ? 9.637 -8.992 12.135 1.00 58.47 396 PHE A N 1
ATOM 3059 C CA . PHE A 1 396 ? 9.180 -8.111 11.059 1.00 58.47 396 PHE A CA 1
ATOM 3060 C C . PHE A 1 396 ? 10.286 -7.639 10.115 1.00 58.47 396 PHE A C 1
ATOM 3062 O O . PHE A 1 396 ? 9.930 -6.920 9.185 1.00 58.47 396 PHE A O 1
ATOM 3069 N N . ALA A 1 397 ? 11.543 -8.064 10.338 1.00 56.34 397 ALA A N 1
ATOM 3070 C CA . ALA A 1 397 ? 12.751 -7.870 9.524 1.00 56.34 397 ALA A CA 1
ATOM 3071 C C . ALA A 1 397 ? 12.922 -6.457 8.905 1.00 56.34 397 ALA A C 1
ATOM 3073 O O . ALA A 1 397 ? 12.120 -5.981 8.105 1.00 56.34 397 ALA A O 1
ATOM 3074 N N . ARG A 1 398 ? 13.995 -5.740 9.271 1.00 60.69 398 ARG A N 1
ATOM 3075 C CA . ARG A 1 398 ? 14.157 -4.312 8.918 1.00 60.69 398 ARG A CA 1
ATOM 3076 C C . ARG A 1 398 ? 14.177 -4.087 7.399 1.00 60.69 398 ARG A C 1
ATOM 3078 O O . ARG A 1 398 ? 14.634 -4.948 6.651 1.00 60.69 398 ARG A O 1
ATOM 3085 N N . ASP A 1 399 ? 13.693 -2.918 6.962 1.00 61.00 399 ASP A N 1
ATOM 3086 C CA . ASP A 1 399 ? 13.867 -2.448 5.580 1.00 61.00 399 ASP A CA 1
ATOM 3087 C C . ASP A 1 399 ? 15.372 -2.487 5.219 1.00 61.00 399 ASP A C 1
ATOM 3089 O O . ASP A 1 399 ? 16.202 -2.144 6.066 1.00 61.00 399 ASP A O 1
ATOM 3093 N N . PRO A 1 400 ? 15.742 -2.842 3.977 1.00 61.56 400 PRO A N 1
ATOM 3094 C CA . PRO A 1 400 ? 17.135 -2.794 3.534 1.00 61.56 400 PRO A CA 1
ATOM 3095 C C . PRO A 1 400 ? 17.703 -1.367 3.585 1.00 61.56 400 PRO A C 1
ATOM 3097 O O . PRO A 1 400 ? 17.022 -0.401 3.214 1.00 61.56 400 PRO A O 1
ATOM 3100 N N . ASP A 1 401 ? 18.978 -1.234 3.966 1.00 58.16 401 ASP A N 1
ATOM 3101 C CA . ASP A 1 401 ? 19.717 0.018 3.791 1.00 58.16 401 ASP A CA 1
ATOM 3102 C C . ASP A 1 401 ? 20.139 0.173 2.325 1.00 58.16 401 ASP A C 1
ATOM 3104 O O . ASP A 1 401 ? 21.232 -0.193 1.895 1.00 58.16 401 ASP A O 1
ATOM 3108 N N . LEU A 1 402 ? 19.227 0.721 1.527 1.00 55.31 402 LEU A N 1
ATOM 3109 C CA . LEU A 1 402 ? 19.460 0.988 0.110 1.00 55.31 402 LEU A CA 1
ATOM 3110 C C . LEU A 1 402 ? 20.274 2.280 -0.117 1.00 55.31 402 LEU A C 1
ATOM 3112 O O . LEU A 1 402 ? 20.431 2.687 -1.267 1.00 55.31 402 LEU A O 1
ATOM 3116 N N . GLN A 1 403 ? 20.782 2.936 0.941 1.00 49.53 403 GLN A N 1
ATOM 3117 C CA . GLN A 1 403 ? 21.571 4.173 0.847 1.00 49.53 403 GLN A CA 1
ATOM 3118 C C . GLN A 1 403 ? 23.092 3.960 0.908 1.00 49.53 403 GLN A C 1
ATOM 3120 O O . GLN A 1 403 ? 23.837 4.887 0.573 1.00 49.53 403 GLN A O 1
ATOM 3125 N N . ALA A 1 404 ? 23.561 2.766 1.277 1.00 40.50 404 ALA A N 1
ATOM 3126 C CA . ALA A 1 404 ? 24.980 2.429 1.343 1.00 40.50 404 ALA A CA 1
ATOM 3127 C C . ALA A 1 404 ? 25.510 1.930 -0.022 1.00 40.50 404 ALA A C 1
ATOM 3129 O O . ALA A 1 404 ? 25.204 0.822 -0.459 1.00 40.50 404 ALA A O 1
ATOM 3130 N N . GLY A 1 405 ? 26.313 2.742 -0.728 1.00 43.03 405 GLY A N 1
ATOM 3131 C CA . GLY A 1 405 ? 27.028 2.288 -1.931 1.00 43.03 405 GLY A CA 1
ATOM 3132 C C . GLY A 1 405 ? 27.740 3.376 -2.751 1.00 43.03 405 GLY A C 1
ATOM 3133 O O . GLY A 1 405 ? 27.226 4.474 -2.956 1.00 43.03 405 GLY A O 1
ATOM 3134 N N . THR A 1 406 ? 28.916 3.039 -3.292 1.00 35.34 406 THR A N 1
ATOM 3135 C CA . THR A 1 406 ? 29.849 3.901 -4.059 1.00 35.34 406 THR A CA 1
ATOM 3136 C C . THR A 1 406 ? 29.246 4.529 -5.329 1.00 35.34 406 THR A C 1
ATOM 3138 O O . THR A 1 406 ? 29.731 5.548 -5.816 1.00 35.34 406 THR A O 1
ATOM 3141 N N . LEU A 1 407 ? 28.151 3.968 -5.849 1.00 40.34 407 LEU A N 1
ATOM 3142 C CA . LEU A 1 407 ? 27.431 4.465 -7.031 1.00 40.34 407 LEU A CA 1
ATOM 3143 C C . LEU A 1 407 ? 26.442 5.605 -6.727 1.00 40.34 407 LEU A C 1
ATOM 3145 O O . LEU A 1 407 ? 25.847 6.158 -7.653 1.00 40.34 407 LEU A O 1
ATOM 3149 N N . ARG A 1 408 ? 26.299 6.012 -5.457 1.00 41.81 408 ARG A N 1
ATOM 3150 C CA . ARG A 1 408 ? 25.447 7.139 -5.061 1.00 41.81 408 ARG A CA 1
ATOM 3151 C C . ARG A 1 408 ? 25.851 8.461 -5.720 1.00 41.81 408 ARG A C 1
ATOM 3153 O O . ARG A 1 408 ? 24.973 9.204 -6.130 1.00 41.81 408 ARG A O 1
ATOM 3160 N N . ARG A 1 409 ? 27.144 8.707 -5.966 1.00 38.81 409 ARG A N 1
ATOM 3161 C CA . ARG A 1 409 ? 27.596 9.930 -6.665 1.00 38.81 409 ARG A CA 1
ATOM 3162 C C . ARG A 1 409 ? 26.958 10.112 -8.042 1.00 38.81 409 ARG A C 1
ATOM 3164 O O . ARG A 1 409 ? 26.775 11.240 -8.470 1.00 38.81 409 ARG A O 1
ATOM 3171 N N . VAL A 1 410 ? 26.608 9.018 -8.716 1.00 36.97 410 VAL A N 1
ATOM 3172 C CA . VAL A 1 410 ? 26.026 9.047 -10.063 1.00 36.97 410 VAL A CA 1
ATOM 3173 C C . VAL A 1 410 ? 24.517 9.305 -10.029 1.00 36.97 410 VAL A C 1
ATOM 3175 O O . VAL A 1 410 ? 24.001 10.012 -10.887 1.00 36.97 410 VAL A O 1
ATOM 3178 N N . PHE A 1 411 ? 23.811 8.782 -9.022 1.00 36.31 411 PHE A N 1
ATOM 3179 C CA . PHE A 1 411 ? 22.377 9.032 -8.842 1.00 36.31 411 PHE A CA 1
ATOM 3180 C C . PHE A 1 411 ? 22.078 10.337 -8.088 1.00 36.31 411 PHE A C 1
ATOM 3182 O O . PHE A 1 411 ? 21.034 10.922 -8.335 1.00 36.31 411 PHE A O 1
ATOM 3189 N N . ASP A 1 412 ? 22.992 10.838 -7.251 1.00 37.56 412 ASP A N 1
ATOM 3190 C CA . ASP A 1 412 ? 22.908 12.168 -6.620 1.00 37.56 412 ASP A CA 1
ATOM 3191 C C . ASP A 1 412 ? 23.198 13.311 -7.620 1.00 37.56 412 ASP A C 1
ATOM 3193 O O . ASP A 1 412 ? 22.838 14.461 -7.375 1.00 37.56 412 ASP A O 1
ATOM 3197 N N . LEU A 1 413 ? 23.828 13.000 -8.763 1.00 32.47 413 LEU A N 1
ATOM 3198 C CA . LEU A 1 413 ? 23.949 13.894 -9.926 1.00 32.47 413 LEU A CA 1
ATOM 3199 C C . LEU A 1 413 ? 22.631 14.011 -10.715 1.00 32.47 413 LEU A C 1
ATOM 3201 O O . LEU A 1 413 ? 22.472 14.934 -11.515 1.00 32.47 413 LEU A O 1
ATOM 3205 N N . LEU A 1 414 ? 21.682 13.096 -10.493 1.00 32.41 414 LEU A N 1
ATOM 3206 C CA . LEU A 1 414 ? 20.335 13.153 -11.051 1.00 32.41 414 LEU A CA 1
ATOM 3207 C C . LEU A 1 414 ? 19.397 13.792 -10.007 1.00 32.41 414 LEU A C 1
ATOM 3209 O O . LEU A 1 414 ? 19.442 13.429 -8.832 1.00 32.41 414 LEU A O 1
ATOM 3213 N N . PRO A 1 415 ? 18.531 14.748 -10.383 1.00 31.80 415 PRO A N 1
ATOM 3214 C CA . PRO A 1 415 ? 17.634 15.382 -9.437 1.00 31.80 415 PRO A CA 1
ATOM 3215 C C . PRO A 1 415 ? 16.708 14.347 -8.792 1.00 31.80 415 PRO A C 1
ATOM 3217 O O . PRO A 1 415 ? 16.286 13.399 -9.460 1.00 31.80 415 PRO A O 1
ATOM 3220 N N . PRO A 1 416 ? 16.343 14.541 -7.513 1.00 34.75 416 PRO A N 1
ATOM 3221 C CA . PRO A 1 416 ? 15.498 13.613 -6.780 1.00 34.75 416 PRO A CA 1
ATOM 3222 C C . PRO A 1 416 ? 14.110 13.559 -7.419 1.00 34.75 416 PRO A C 1
ATOM 3224 O O . PRO A 1 416 ? 13.259 14.424 -7.210 1.00 34.75 416 PRO A O 1
ATOM 3227 N N . ILE A 1 417 ? 13.862 12.521 -8.210 1.00 36.78 417 ILE A N 1
ATOM 3228 C CA . ILE A 1 417 ? 12.535 12.232 -8.743 1.00 36.78 417 ILE A CA 1
ATOM 3229 C C . ILE A 1 417 ? 11.808 11.424 -7.679 1.00 36.78 417 ILE A C 1
ATOM 3231 O O . ILE A 1 417 ? 12.185 10.291 -7.378 1.00 36.78 417 ILE A O 1
ATOM 3235 N N . LYS A 1 418 ? 10.766 12.018 -7.090 1.00 34.88 418 LYS A N 1
ATOM 3236 C CA . LYS A 1 418 ? 10.000 11.438 -5.973 1.00 34.88 418 LYS A CA 1
ATOM 3237 C C . LYS A 1 418 ? 9.462 10.025 -6.261 1.00 34.88 418 LYS A C 1
ATOM 3239 O O . LYS A 1 418 ? 9.382 9.218 -5.342 1.00 34.88 418 LYS A O 1
ATOM 3244 N N . LEU A 1 419 ? 9.221 9.692 -7.531 1.00 34.34 419 LEU A N 1
ATOM 3245 C CA . LEU A 1 419 ? 8.814 8.355 -7.973 1.00 34.34 419 LEU A CA 1
ATOM 3246 C C . LEU A 1 419 ? 9.918 7.284 -7.792 1.00 34.34 419 LEU A C 1
ATOM 3248 O O . LEU A 1 419 ? 9.629 6.128 -7.487 1.00 34.34 419 LEU A O 1
ATOM 3252 N N . ILE A 1 420 ? 11.196 7.658 -7.933 1.00 32.28 420 ILE A N 1
ATOM 3253 C CA . ILE A 1 420 ? 12.343 6.731 -7.895 1.00 32.28 420 ILE A CA 1
ATOM 3254 C C . ILE A 1 420 ? 12.659 6.288 -6.455 1.00 32.28 420 ILE A C 1
ATOM 3256 O O . ILE A 1 420 ? 13.023 5.134 -6.234 1.00 32.28 420 ILE A O 1
ATOM 3260 N N . GLY A 1 421 ? 12.444 7.153 -5.456 1.00 31.38 421 GLY A N 1
ATOM 3261 C CA . GLY A 1 421 ? 12.664 6.819 -4.039 1.00 31.38 421 GLY A CA 1
ATOM 3262 C C . GLY A 1 421 ? 11.711 5.742 -3.501 1.00 31.38 421 GLY A C 1
ATOM 3263 O O . GLY A 1 421 ? 12.133 4.867 -2.744 1.00 31.38 421 GLY A O 1
ATOM 3264 N N . ALA A 1 422 ? 10.447 5.754 -3.941 1.00 42.59 422 ALA A N 1
ATOM 3265 C CA . ALA A 1 422 ? 9.509 4.657 -3.702 1.00 42.59 422 ALA A CA 1
ATOM 3266 C C . ALA A 1 422 ? 9.877 3.417 -4.543 1.00 42.59 422 ALA A C 1
ATOM 3268 O O . ALA A 1 422 ? 9.859 2.296 -4.037 1.00 42.59 422 ALA A O 1
ATOM 3269 N N . GLY A 1 423 ? 10.305 3.617 -5.796 1.00 57.75 423 GLY A N 1
ATOM 3270 C CA . GLY A 1 423 ? 10.645 2.546 -6.737 1.00 57.75 423 GLY A CA 1
ATOM 3271 C C . GLY A 1 423 ? 11.803 1.637 -6.309 1.00 57.75 423 GLY A C 1
ATOM 3272 O O . GLY A 1 423 ? 11.739 0.435 -6.543 1.00 57.75 423 GLY A O 1
ATOM 3273 N N . VAL A 1 424 ? 12.839 2.160 -5.646 1.00 62.00 424 VAL A N 1
ATOM 3274 C CA . VAL A 1 424 ? 14.008 1.358 -5.226 1.00 62.00 424 VAL A CA 1
ATOM 3275 C C . VAL A 1 424 ? 13.656 0.362 -4.112 1.00 62.00 424 VAL A C 1
ATOM 3277 O O . VAL A 1 424 ? 14.033 -0.808 -4.191 1.00 62.00 424 VAL A O 1
ATOM 3280 N N . LYS A 1 425 ? 12.885 0.788 -3.100 1.00 68.50 425 LYS A N 1
ATOM 3281 C CA . LYS A 1 425 ? 12.380 -0.124 -2.057 1.00 68.50 425 LYS A CA 1
ATOM 3282 C C . LYS A 1 425 ? 11.402 -1.140 -2.638 1.00 68.50 425 LYS A C 1
ATOM 3284 O O . LYS A 1 425 ? 11.532 -2.328 -2.359 1.00 68.50 425 LYS A O 1
ATOM 3289 N N . MET A 1 426 ? 10.474 -0.690 -3.485 1.00 74.12 426 MET A N 1
ATOM 3290 C CA . MET A 1 426 ? 9.543 -1.579 -4.188 1.00 74.12 426 MET A CA 1
ATOM 3291 C C . MET A 1 426 ? 10.279 -2.640 -5.015 1.00 74.12 426 MET A C 1
ATOM 3293 O O . MET A 1 426 ? 9.907 -3.812 -4.980 1.00 74.12 426 MET A O 1
ATOM 3297 N N . ALA A 1 427 ? 11.362 -2.262 -5.697 1.00 71.94 427 ALA A N 1
ATOM 3298 C CA . ALA A 1 427 ? 12.182 -3.184 -6.474 1.00 71.94 427 ALA A CA 1
ATOM 3299 C C . ALA A 1 427 ? 12.842 -4.262 -5.611 1.00 71.94 427 ALA A C 1
ATOM 3301 O O . ALA A 1 427 ? 12.825 -5.436 -5.980 1.00 71.94 427 ALA A O 1
ATOM 3302 N N . TRP A 1 428 ? 13.366 -3.893 -4.441 1.00 78.94 428 TRP A N 1
ATOM 3303 C CA . TRP A 1 428 ? 13.962 -4.862 -3.523 1.00 78.94 428 TRP A CA 1
ATOM 3304 C C . TRP A 1 428 ? 12.923 -5.855 -2.980 1.00 78.94 428 TRP A C 1
ATOM 3306 O O . TRP A 1 428 ? 13.152 -7.063 -3.022 1.00 78.94 428 TRP A O 1
ATOM 3316 N N . TYR A 1 429 ? 11.737 -5.384 -2.574 1.00 82.00 429 TYR A N 1
ATOM 3317 C CA . TYR A 1 429 ? 10.654 -6.283 -2.150 1.00 82.00 429 TYR A CA 1
ATOM 3318 C C . TYR A 1 429 ? 10.146 -7.168 -3.296 1.00 82.00 429 TYR A C 1
ATOM 3320 O O . TYR A 1 429 ? 9.872 -8.343 -3.075 1.00 82.00 429 TYR A O 1
ATOM 3328 N N . THR A 1 430 ? 10.124 -6.661 -4.531 1.00 80.44 430 THR A N 1
ATOM 3329 C CA . THR A 1 430 ? 9.789 -7.459 -5.726 1.00 80.44 430 THR A CA 1
ATOM 3330 C C . THR A 1 430 ? 10.775 -8.611 -5.937 1.00 80.44 430 THR A C 1
ATOM 3332 O O . THR A 1 430 ? 10.376 -9.729 -6.260 1.00 80.44 430 THR A O 1
ATOM 3335 N N . ILE A 1 431 ? 12.067 -8.391 -5.684 1.00 78.56 431 ILE A N 1
ATOM 3336 C CA . ILE A 1 431 ? 13.064 -9.472 -5.682 1.00 78.56 431 ILE A CA 1
ATOM 3337 C C . ILE A 1 431 ? 12.823 -10.444 -4.523 1.00 78.56 431 ILE A C 1
ATOM 3339 O O . ILE A 1 431 ? 12.935 -11.654 -4.717 1.00 78.56 431 ILE A O 1
ATOM 3343 N N . GLY A 1 432 ? 12.449 -9.936 -3.347 1.00 78.44 432 GLY A N 1
ATOM 3344 C CA . GLY A 1 432 ? 12.059 -10.755 -2.197 1.00 78.44 432 GLY A CA 1
ATOM 3345 C C . GLY A 1 432 ? 10.917 -11.729 -2.512 1.00 78.44 432 GLY A C 1
ATOM 3346 O O . GLY A 1 432 ? 11.004 -12.907 -2.178 1.00 78.44 432 GLY A O 1
ATOM 3347 N N . MET A 1 433 ? 9.893 -11.288 -3.242 1.00 83.56 433 MET A N 1
ATOM 3348 C CA . MET A 1 433 ? 8.761 -12.145 -3.631 1.00 83.56 433 MET A CA 1
ATOM 3349 C C . MET A 1 433 ? 9.180 -13.186 -4.672 1.00 83.56 433 MET A C 1
ATOM 3351 O O . MET A 1 433 ? 8.865 -14.366 -4.536 1.00 83.56 433 MET A O 1
ATOM 3355 N N . ARG A 1 434 ? 10.016 -12.810 -5.649 1.00 81.56 434 ARG A N 1
ATOM 3356 C CA . ARG A 1 434 ? 10.608 -13.769 -6.605 1.00 81.56 434 ARG A CA 1
ATOM 3357 C C . ARG A 1 434 ? 11.479 -14.823 -5.927 1.00 81.56 434 ARG A C 1
ATOM 3359 O O . ARG A 1 434 ? 11.558 -15.951 -6.406 1.00 81.56 434 ARG A O 1
ATOM 3366 N N . ARG A 1 435 ? 12.119 -14.481 -4.808 1.00 79.00 435 ARG A N 1
ATOM 3367 C CA . ARG A 1 435 ? 12.824 -15.458 -3.979 1.00 79.00 435 ARG A CA 1
ATOM 3368 C C . ARG A 1 435 ? 11.846 -16.465 -3.370 1.00 79.00 435 ARG A C 1
ATOM 3370 O O . ARG A 1 435 ? 12.152 -17.651 -3.420 1.00 79.00 435 ARG A O 1
ATOM 3377 N N . LEU A 1 436 ? 10.698 -16.030 -2.838 1.00 75.94 436 LEU A N 1
ATOM 3378 C CA . LEU A 1 436 ? 9.677 -16.942 -2.294 1.00 75.94 436 LEU A CA 1
ATOM 3379 C C . LEU A 1 436 ? 9.171 -17.938 -3.346 1.00 75.94 436 LEU A C 1
ATOM 3381 O O . LEU A 1 436 ? 8.996 -19.113 -3.030 1.00 75.94 436 LEU A O 1
ATOM 3385 N N . VAL A 1 437 ? 9.015 -17.480 -4.591 1.00 77.25 437 VAL A N 1
ATOM 3386 C CA . VAL A 1 437 ? 8.635 -18.305 -5.752 1.00 77.25 437 VAL A CA 1
ATOM 3387 C C . VAL A 1 437 ? 9.653 -19.413 -6.056 1.00 77.25 437 VAL A C 1
ATOM 3389 O O . VAL A 1 437 ? 9.289 -20.472 -6.550 1.00 77.25 437 VAL A O 1
ATOM 3392 N N . GLY A 1 438 ? 10.939 -19.190 -5.775 1.00 65.31 438 GLY A N 1
ATOM 3393 C CA . GLY A 1 438 ? 11.996 -20.176 -6.020 1.00 65.31 438 GLY A CA 1
ATOM 3394 C C . GLY A 1 438 ? 12.135 -21.253 -4.940 1.00 65.31 438 GLY A C 1
ATOM 3395 O O . GLY A 1 438 ? 12.987 -22.131 -5.077 1.00 65.31 438 GLY A O 1
ATOM 3396 N N . LEU A 1 439 ? 11.364 -21.181 -3.851 1.00 65.69 439 LEU A N 1
ATOM 3397 C CA . LEU A 1 439 ? 11.481 -22.122 -2.736 1.00 65.69 439 LEU A CA 1
ATOM 3398 C C . LEU A 1 439 ? 10.672 -23.407 -2.989 1.00 65.69 439 LEU A C 1
ATOM 3400 O O . LEU A 1 439 ? 9.596 -23.344 -3.590 1.00 65.69 439 LEU A O 1
ATOM 3404 N N . PRO A 1 440 ? 11.153 -24.573 -2.508 1.00 59.41 440 PRO A N 1
ATOM 3405 C CA . PRO A 1 440 ? 10.382 -25.810 -2.547 1.00 59.41 440 PRO A CA 1
ATOM 3406 C C . PRO A 1 440 ? 9.042 -25.639 -1.828 1.00 59.41 440 PRO A C 1
ATOM 3408 O O . PRO A 1 440 ? 8.987 -25.052 -0.749 1.00 59.41 440 PRO A O 1
ATOM 3411 N N . GLN A 1 441 ? 7.983 -26.182 -2.424 1.00 54.91 441 GLN A N 1
ATOM 3412 C CA . GLN A 1 441 ? 6.619 -26.102 -1.893 1.00 54.91 441 GLN A CA 1
ATOM 3413 C C . GLN A 1 441 ? 6.367 -27.107 -0.753 1.00 54.91 441 GLN A C 1
ATOM 3415 O O . GLN A 1 441 ? 5.418 -26.936 0.006 1.00 54.91 441 GLN A O 1
ATOM 3420 N N . GLU A 1 442 ? 7.224 -28.129 -0.601 1.00 46.59 442 GLU A N 1
ATOM 3421 C CA . GLU A 1 442 ? 7.128 -29.114 0.483 1.00 46.59 442 GLU A CA 1
ATOM 3422 C C . GLU A 1 442 ? 8.215 -28.935 1.559 1.00 46.59 442 GLU A C 1
ATOM 3424 O O . GLU A 1 442 ? 9.397 -28.756 1.232 1.00 46.59 442 GLU A O 1
ATOM 3429 N N . PRO A 1 443 ? 7.850 -29.015 2.853 1.00 38.72 443 PRO A N 1
ATOM 3430 C CA . PRO A 1 443 ? 8.783 -28.835 3.954 1.00 38.72 443 PRO A CA 1
ATOM 3431 C C . PRO A 1 443 ? 9.690 -30.062 4.125 1.00 38.72 443 PRO A C 1
ATOM 3433 O O . PRO A 1 443 ? 9.235 -31.158 4.447 1.00 38.72 443 PRO A O 1
ATOM 3436 N N . LYS A 1 444 ? 11.009 -29.871 4.018 1.00 32.28 444 LYS A N 1
ATOM 3437 C CA . LYS A 1 444 ? 11.969 -30.813 4.611 1.00 32.28 444 LYS A CA 1
ATOM 3438 C C . LYS A 1 444 ? 11.962 -30.610 6.130 1.00 32.28 444 LYS A C 1
ATOM 3440 O O . LYS A 1 444 ? 12.502 -29.626 6.612 1.00 32.28 444 LYS A O 1
ATOM 3445 N N . CYS A 1 445 ? 11.316 -31.531 6.842 1.00 31.81 445 CYS A N 1
ATOM 3446 C CA . CYS A 1 445 ? 11.436 -31.836 8.274 1.00 31.81 445 CYS A CA 1
ATOM 3447 C C . CYS A 1 445 ? 11.722 -30.667 9.249 1.00 31.81 445 CYS A C 1
ATOM 3449 O O . CYS A 1 445 ? 12.868 -30.299 9.487 1.00 31.81 445 CYS A O 1
ATOM 3451 N N . GLY A 1 446 ? 10.681 -30.211 9.952 1.00 35.16 446 GLY A N 1
ATOM 3452 C CA . GLY A 1 446 ? 10.779 -29.852 11.379 1.00 35.16 446 GLY A CA 1
ATOM 3453 C C . GLY A 1 446 ? 11.292 -28.464 11.778 1.00 35.16 446 GLY A C 1
ATOM 3454 O O . GLY A 1 446 ? 11.042 -28.060 12.905 1.00 35.16 446 GLY A O 1
ATOM 3455 N N . LEU A 1 447 ? 11.925 -27.696 10.893 1.00 33.81 447 LEU A N 1
ATOM 3456 C CA . LEU A 1 447 ? 12.230 -26.273 11.104 1.00 33.81 447 LEU A CA 1
ATOM 3457 C C . LEU A 1 447 ? 12.035 -25.561 9.759 1.00 33.81 447 LEU A C 1
ATOM 3459 O O . LEU A 1 447 ? 12.827 -25.773 8.840 1.00 33.81 447 LEU A O 1
ATOM 3463 N N . ARG A 1 448 ? 10.979 -24.745 9.596 1.00 46.72 448 ARG A N 1
ATOM 3464 C CA . ARG A 1 448 ? 10.769 -23.938 8.374 1.00 46.72 448 ARG A CA 1
ATOM 3465 C C . ARG A 1 448 ? 11.814 -22.818 8.315 1.00 46.72 448 ARG A C 1
ATOM 3467 O O . ARG A 1 448 ? 11.533 -21.659 8.592 1.00 46.72 448 ARG A O 1
ATOM 3474 N N . GLY A 1 449 ? 13.050 -23.156 7.969 1.00 51.44 449 GLY A N 1
ATOM 3475 C CA . GLY A 1 449 ? 14.083 -22.172 7.684 1.00 51.44 449 GLY A CA 1
ATOM 3476 C C . GLY A 1 449 ? 13.846 -21.571 6.305 1.00 51.44 449 GLY A C 1
ATOM 3477 O O . GLY A 1 449 ? 14.377 -22.076 5.317 1.00 51.44 449 GLY A O 1
ATOM 3478 N N . PHE A 1 450 ? 13.064 -20.491 6.209 1.00 58.47 450 PHE A N 1
ATOM 3479 C CA . PHE A 1 450 ? 13.187 -19.616 5.043 1.00 58.47 450 PHE A CA 1
ATOM 3480 C C . PHE A 1 450 ? 14.657 -19.187 4.960 1.00 58.47 450 PHE A C 1
ATOM 3482 O O . PHE A 1 450 ? 15.218 -18.811 5.990 1.00 58.47 450 PHE A O 1
ATOM 3489 N N . PRO A 1 451 ? 15.308 -19.231 3.781 1.00 55.00 451 PRO A N 1
ATOM 3490 C CA . PRO A 1 451 ? 16.681 -18.749 3.673 1.00 55.00 451 PRO A CA 1
ATOM 3491 C C . PRO A 1 451 ? 16.840 -17.335 4.275 1.00 55.00 451 PRO A C 1
ATOM 3493 O O . PRO A 1 451 ? 15.871 -16.570 4.354 1.00 55.00 451 PRO A O 1
ATOM 3496 N N . PRO A 1 452 ? 18.040 -16.930 4.693 1.00 58.34 452 PRO A N 1
ATOM 3497 C CA . PRO A 1 452 ? 18.248 -15.550 5.104 1.00 58.34 452 PRO A CA 1
ATOM 3498 C C . PRO A 1 452 ? 17.906 -14.595 3.949 1.00 58.34 452 PRO A C 1
ATOM 3500 O O . PRO A 1 452 ? 18.113 -14.897 2.770 1.00 58.34 452 PRO A O 1
ATOM 3503 N N . VAL A 1 453 ? 17.323 -13.448 4.290 1.00 63.16 453 VAL A N 1
ATOM 3504 C CA . VAL A 1 453 ? 17.021 -12.383 3.331 1.00 63.16 453 VAL A CA 1
ATOM 3505 C C . VAL A 1 453 ? 18.336 -11.742 2.875 1.00 63.16 453 VAL A C 1
ATOM 3507 O O . VAL A 1 453 ? 19.142 -11.327 3.705 1.00 63.16 453 VAL A O 1
ATOM 3510 N N . ASP A 1 454 ? 18.559 -11.652 1.558 1.00 66.12 454 ASP A N 1
ATOM 3511 C CA . ASP A 1 454 ? 19.751 -11.006 0.994 1.00 66.12 454 ASP A CA 1
ATOM 3512 C C . ASP A 1 454 ? 19.637 -9.474 1.080 1.00 66.12 454 ASP A C 1
ATOM 3514 O O . ASP A 1 454 ? 19.154 -8.794 0.170 1.00 66.12 454 ASP A O 1
ATOM 3518 N N . TYR A 1 455 ? 20.115 -8.924 2.192 1.00 69.62 455 TYR A N 1
ATOM 3519 C CA . TYR A 1 455 ? 20.231 -7.482 2.401 1.00 69.62 455 TYR A CA 1
ATOM 3520 C C . TYR A 1 455 ? 21.373 -6.831 1.605 1.00 69.62 455 TYR A C 1
ATOM 3522 O O . TYR A 1 455 ? 21.426 -5.606 1.526 1.00 69.62 455 TYR A O 1
ATOM 3530 N N . SER A 1 4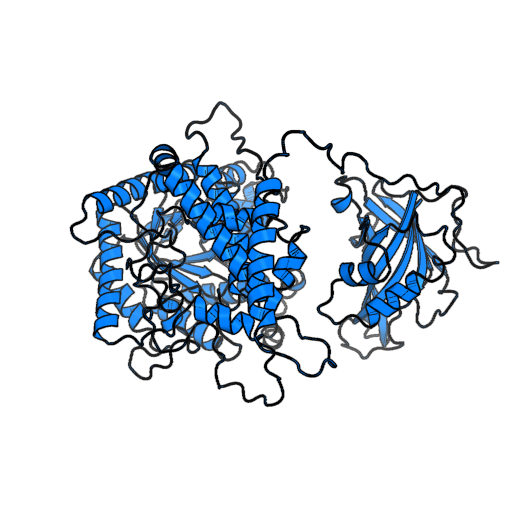56 ? 22.258 -7.612 0.970 1.00 58.62 456 SER A N 1
ATOM 3531 C CA . SER A 1 456 ? 23.382 -7.088 0.175 1.00 58.62 456 SER A CA 1
ATOM 3532 C C . SER A 1 456 ? 22.964 -6.594 -1.216 1.00 58.62 456 SER A C 1
ATOM 3534 O O . SER A 1 456 ? 23.752 -5.968 -1.933 1.00 58.62 456 SER A O 1
ATOM 3536 N N . ALA A 1 457 ? 21.717 -6.851 -1.626 1.00 58.59 457 ALA A N 1
ATOM 3537 C CA . ALA A 1 457 ? 21.159 -6.330 -2.865 1.00 58.59 457 ALA A CA 1
ATOM 3538 C C . ALA A 1 457 ? 20.982 -4.800 -2.796 1.00 58.59 457 ALA A C 1
ATOM 3540 O O . ALA A 1 457 ? 19.915 -4.286 -2.472 1.00 58.59 457 ALA A O 1
ATOM 3541 N N . GLY A 1 458 ? 22.038 -4.058 -3.143 1.00 59.50 458 GLY A N 1
ATOM 3542 C CA . GLY A 1 458 ? 22.010 -2.595 -3.195 1.00 59.50 458 GLY A CA 1
ATOM 3543 C C . GLY A 1 458 ? 20.954 -2.036 -4.161 1.00 59.50 458 GLY A C 1
ATOM 3544 O O . GLY A 1 458 ? 20.446 -2.738 -5.043 1.00 59.50 458 GLY A O 1
ATOM 3545 N N . ALA A 1 459 ? 20.648 -0.741 -4.027 1.00 60.31 459 ALA A N 1
ATOM 3546 C CA . ALA A 1 459 ? 19.601 -0.038 -4.782 1.00 60.31 459 ALA A CA 1
ATOM 3547 C C . ALA A 1 459 ? 19.623 -0.309 -6.298 1.00 60.31 459 ALA A C 1
ATOM 3549 O O . ALA A 1 459 ? 18.606 -0.654 -6.899 1.00 60.31 459 ALA A O 1
ATOM 3550 N N . VAL A 1 460 ? 20.804 -0.194 -6.911 1.00 59.22 460 VAL A N 1
ATOM 3551 C CA . VAL A 1 460 ? 20.996 -0.335 -8.362 1.00 59.22 460 VAL A CA 1
ATOM 3552 C C . VAL A 1 460 ? 20.746 -1.769 -8.820 1.00 59.22 460 VAL A C 1
ATOM 3554 O O . VAL A 1 460 ? 20.001 -1.988 -9.774 1.00 59.22 460 VAL A O 1
ATOM 3557 N N . ARG A 1 461 ? 21.316 -2.753 -8.109 1.00 63.97 461 ARG A N 1
ATOM 3558 C CA . ARG A 1 461 ? 21.079 -4.177 -8.386 1.00 63.97 461 ARG A CA 1
ATOM 3559 C C . ARG A 1 461 ? 19.590 -4.484 -8.285 1.00 63.97 461 ARG A C 1
ATOM 3561 O O . ARG A 1 461 ? 19.067 -5.170 -9.154 1.00 63.97 461 ARG A O 1
ATOM 3568 N N . SER A 1 462 ? 18.911 -3.926 -7.285 1.00 67.88 462 SER A N 1
ATOM 3569 C CA . SER A 1 462 ? 17.485 -4.162 -7.076 1.00 67.88 462 SER A CA 1
ATOM 3570 C C . SER A 1 462 ? 16.627 -3.662 -8.239 1.00 67.88 462 SER A C 1
ATOM 3572 O O . SER A 1 462 ? 15.820 -4.409 -8.784 1.00 67.88 462 SER A O 1
ATOM 3574 N N . VAL A 1 463 ? 16.847 -2.427 -8.696 1.00 65.94 463 VAL A N 1
ATOM 3575 C CA . VAL A 1 463 ? 16.112 -1.869 -9.843 1.00 65.94 463 VAL A CA 1
ATOM 3576 C C . VAL A 1 463 ? 16.437 -2.616 -11.139 1.00 65.94 463 VAL A C 1
ATOM 3578 O O . VAL A 1 463 ? 15.521 -2.966 -11.884 1.00 65.94 463 VAL A O 1
ATOM 3581 N N . ILE A 1 464 ? 17.717 -2.907 -11.400 1.00 65.25 464 ILE A N 1
ATOM 3582 C CA . ILE A 1 464 ? 18.130 -3.635 -12.608 1.00 65.25 464 ILE A CA 1
ATOM 3583 C C . ILE A 1 464 ? 17.512 -5.030 -12.622 1.00 65.25 464 ILE A C 1
ATOM 3585 O O . ILE A 1 464 ? 16.904 -5.401 -13.616 1.00 65.25 464 ILE A O 1
ATOM 3589 N N . VAL A 1 465 ? 17.619 -5.795 -11.535 1.00 68.69 465 VAL A N 1
ATOM 3590 C CA . VAL A 1 465 ? 17.082 -7.162 -11.465 1.00 68.69 465 VAL A CA 1
ATOM 3591 C C . VAL A 1 465 ? 15.552 -7.161 -11.499 1.00 68.69 465 VAL A C 1
ATOM 3593 O O . VAL A 1 465 ? 14.960 -8.062 -12.093 1.00 68.69 465 VAL A O 1
ATOM 3596 N N . MET A 1 466 ? 14.886 -6.148 -10.934 1.00 77.00 466 MET A N 1
ATOM 3597 C CA . MET A 1 466 ? 13.435 -6.003 -11.068 1.00 77.00 466 MET A CA 1
ATOM 3598 C C . MET A 1 466 ? 13.020 -5.928 -12.546 1.00 77.00 466 MET A C 1
ATOM 3600 O O . MET A 1 466 ? 12.150 -6.697 -12.966 1.00 77.00 466 MET A O 1
ATOM 3604 N N . TRP A 1 467 ? 13.664 -5.053 -13.328 1.00 70.19 467 TRP A N 1
ATOM 3605 C CA . TRP A 1 467 ? 13.314 -4.789 -14.730 1.00 70.19 467 TRP A CA 1
ATOM 3606 C C . TRP A 1 467 ? 13.874 -5.811 -15.724 1.00 70.19 467 TRP A C 1
ATOM 3608 O O . TRP A 1 467 ? 13.154 -6.237 -16.625 1.00 70.19 467 TRP A O 1
ATOM 3618 N N . ALA A 1 468 ? 15.122 -6.242 -15.544 1.00 66.25 468 ALA A N 1
ATOM 3619 C CA . ALA A 1 468 ? 15.818 -7.206 -16.398 1.00 66.25 468 ALA A CA 1
ATOM 3620 C C . ALA A 1 468 ? 15.409 -8.663 -16.129 1.00 66.25 468 ALA A C 1
ATOM 3622 O O . ALA A 1 468 ? 16.055 -9.590 -16.611 1.00 66.25 468 ALA A O 1
ATOM 3623 N N . TRP A 1 469 ? 14.356 -8.889 -15.342 1.00 67.94 469 TRP A N 1
ATOM 3624 C CA . TRP A 1 469 ? 13.829 -10.225 -15.119 1.00 67.94 469 TRP A CA 1
ATOM 3625 C C . TRP A 1 469 ? 13.107 -10.728 -16.361 1.00 67.94 469 TRP A C 1
ATOM 3627 O O . TRP A 1 469 ? 12.023 -10.266 -16.712 1.00 67.94 469 TRP A O 1
ATOM 3637 N N . PHE A 1 470 ? 13.720 -11.697 -17.021 1.00 58.16 470 PHE A N 1
ATOM 3638 C CA . PHE A 1 470 ? 13.083 -12.483 -18.060 1.00 58.16 470 PHE A CA 1
ATOM 3639 C C . PHE A 1 470 ? 12.719 -13.838 -17.472 1.00 58.16 470 PHE A C 1
ATOM 3641 O O . PHE A 1 470 ? 13.449 -14.389 -16.646 1.00 58.16 470 PHE A O 1
ATOM 3648 N N . GLU A 1 471 ? 11.565 -14.353 -17.873 1.00 52.16 471 GLU A N 1
ATOM 3649 C CA . GLU A 1 471 ? 11.119 -15.668 -17.447 1.00 52.16 471 GLU A CA 1
ATOM 3650 C C . GLU A 1 471 ? 12.183 -16.715 -17.831 1.00 52.16 471 GLU A C 1
ATOM 3652 O O . GLU A 1 471 ? 12.677 -16.670 -18.964 1.00 52.16 471 GLU A O 1
ATOM 3657 N N . PRO A 1 472 ? 12.573 -17.639 -16.933 1.00 44.09 472 PRO A N 1
ATOM 3658 C CA . PRO A 1 472 ? 13.655 -18.589 -17.205 1.00 44.09 472 PRO A CA 1
ATOM 3659 C C . PRO A 1 472 ? 13.464 -19.395 -18.502 1.00 44.09 472 PRO A C 1
ATOM 3661 O O . PRO A 1 472 ? 14.439 -19.707 -19.183 1.00 44.09 472 PRO A O 1
ATOM 3664 N N . GLU A 1 473 ? 12.217 -19.660 -18.899 1.00 40.56 473 GLU A N 1
ATOM 3665 C CA . GLU A 1 473 ? 11.889 -20.361 -20.147 1.00 40.56 473 GLU A CA 1
ATOM 3666 C C . GLU A 1 473 ? 12.173 -19.530 -21.411 1.00 40.56 473 GLU A C 1
ATOM 3668 O O . GLU A 1 473 ? 12.680 -20.067 -22.392 1.00 40.56 473 GLU A O 1
ATOM 3673 N N . LEU A 1 474 ? 11.980 -18.206 -21.389 1.00 38.41 474 LEU A N 1
ATOM 3674 C CA . LEU A 1 474 ? 12.379 -17.317 -22.494 1.00 38.41 474 LEU A CA 1
ATOM 3675 C C . LEU A 1 474 ? 13.908 -17.183 -22.600 1.00 38.41 474 LEU A C 1
ATOM 3677 O O . LEU A 1 474 ? 14.453 -17.074 -23.702 1.00 38.41 474 LEU A O 1
ATOM 3681 N N . GLY A 1 475 ? 14.610 -17.240 -21.463 1.00 39.06 475 GLY A N 1
ATOM 3682 C CA . GLY A 1 475 ? 16.074 -17.273 -21.415 1.00 39.06 475 GLY A CA 1
ATOM 3683 C C . GLY A 1 475 ? 16.672 -18.540 -22.038 1.00 39.06 475 GLY A C 1
ATOM 3684 O O . GLY A 1 475 ? 17.740 -18.470 -22.650 1.00 39.06 475 GLY A O 1
ATOM 3685 N N . ALA A 1 476 ? 15.962 -19.667 -21.939 1.00 38.97 476 ALA A N 1
ATOM 3686 C CA . ALA A 1 476 ? 16.351 -20.935 -22.551 1.00 38.97 476 ALA A CA 1
ATOM 3687 C C . ALA A 1 476 ? 16.069 -20.984 -24.066 1.00 38.97 476 ALA A C 1
ATOM 3689 O O . ALA A 1 476 ? 16.852 -21.571 -24.810 1.00 38.97 476 ALA A O 1
ATOM 3690 N N . ILE A 1 477 ? 14.993 -20.340 -24.534 1.00 39.50 477 ILE A N 1
ATOM 3691 C CA . ILE A 1 477 ? 14.547 -20.409 -25.939 1.00 39.50 477 ILE A CA 1
ATOM 3692 C C . ILE A 1 477 ? 15.264 -19.379 -26.834 1.00 39.50 477 ILE A C 1
ATOM 3694 O O . ILE A 1 477 ? 15.468 -19.633 -28.021 1.00 39.50 477 ILE A O 1
ATOM 3698 N N . ALA A 1 478 ? 15.703 -18.231 -26.299 1.00 39.94 478 ALA A N 1
ATOM 3699 C CA . ALA A 1 478 ? 16.364 -17.195 -27.102 1.00 39.94 478 ALA A CA 1
ATOM 3700 C C . ALA A 1 478 ? 17.471 -16.420 -26.347 1.00 39.94 478 ALA A C 1
ATOM 3702 O O . ALA A 1 478 ? 17.360 -15.207 -26.125 1.00 39.94 478 ALA A O 1
ATOM 3703 N N . PRO A 1 479 ? 18.614 -17.060 -26.028 1.00 46.12 479 PRO A N 1
ATOM 3704 C CA . PRO A 1 479 ? 19.739 -16.424 -25.326 1.00 46.12 479 PRO A CA 1
ATOM 3705 C C . PRO A 1 479 ? 20.334 -15.214 -26.073 1.00 46.12 479 PRO A C 1
ATOM 3707 O O . PRO A 1 479 ? 21.002 -14.363 -25.479 1.00 46.12 479 PRO A O 1
ATOM 3710 N N . ASN A 1 480 ? 20.091 -15.104 -27.381 1.00 40.31 480 ASN A N 1
ATOM 3711 C CA . ASN A 1 480 ? 20.525 -13.970 -28.198 1.00 40.31 480 ASN A CA 1
ATOM 3712 C C . ASN A 1 480 ? 19.580 -12.761 -28.085 1.00 40.31 480 ASN A C 1
ATOM 3714 O O . ASN A 1 480 ? 20.060 -11.631 -28.107 1.00 40.31 480 ASN A O 1
ATOM 3718 N N . ILE A 1 481 ? 18.278 -12.978 -27.864 1.00 42.56 481 ILE A N 1
ATOM 3719 C CA . ILE A 1 481 ? 17.294 -11.912 -27.608 1.00 42.56 481 ILE A CA 1
ATOM 3720 C C . ILE A 1 481 ? 17.499 -11.335 -26.201 1.00 42.56 481 ILE A C 1
ATOM 3722 O O . ILE A 1 481 ? 17.514 -10.118 -26.032 1.00 42.56 481 ILE A O 1
ATOM 3726 N N . HIS A 1 482 ? 17.775 -12.191 -25.212 1.00 42.41 482 HIS A N 1
ATOM 3727 C CA . HIS A 1 482 ? 18.158 -11.769 -23.861 1.00 42.41 482 HIS A CA 1
ATOM 3728 C C . HIS A 1 482 ? 19.415 -10.877 -23.872 1.00 42.41 482 HIS A C 1
ATOM 3730 O O . HIS A 1 482 ? 19.433 -9.790 -23.294 1.00 42.41 482 HIS A O 1
ATOM 3736 N N . ARG A 1 483 ? 20.459 -11.286 -24.610 1.00 46.19 483 ARG A N 1
ATOM 3737 C CA . ARG A 1 483 ? 21.684 -10.486 -24.787 1.00 46.19 483 ARG A CA 1
ATOM 3738 C C . ARG A 1 483 ? 21.452 -9.198 -25.582 1.00 46.19 483 ARG A C 1
ATOM 3740 O O . ARG A 1 483 ? 22.095 -8.195 -25.285 1.00 46.19 483 ARG A O 1
ATOM 3747 N N . PHE A 1 484 ? 20.547 -9.203 -26.559 1.00 42.19 484 PHE A N 1
ATOM 3748 C CA . PHE A 1 484 ? 20.172 -8.013 -27.324 1.00 42.19 484 PHE A CA 1
ATOM 3749 C C . PHE A 1 484 ? 19.472 -6.970 -26.444 1.00 42.19 484 PHE A C 1
ATOM 3751 O O . PHE A 1 484 ? 19.905 -5.822 -26.408 1.00 42.19 484 PHE A O 1
ATOM 3758 N N . TRP A 1 485 ? 18.471 -7.362 -25.654 1.00 44.62 485 TRP A N 1
ATOM 3759 C CA . TRP A 1 485 ? 17.769 -6.430 -24.767 1.00 44.62 485 TRP A CA 1
ATOM 3760 C C . TRP A 1 485 ? 18.637 -5.924 -23.615 1.00 44.62 485 TRP A C 1
ATOM 3762 O O . TRP A 1 485 ? 18.570 -4.741 -23.293 1.00 44.62 485 TRP A O 1
ATOM 3772 N N . LEU A 1 486 ? 19.526 -6.756 -23.058 1.00 46.81 486 LEU A N 1
ATOM 3773 C CA . LEU A 1 486 ? 20.543 -6.289 -22.108 1.00 46.81 486 LEU A CA 1
ATOM 3774 C C . LEU A 1 486 ? 21.460 -5.221 -22.726 1.00 46.81 486 LEU A C 1
ATOM 3776 O O . LEU A 1 486 ? 21.794 -4.247 -22.056 1.00 46.81 486 LEU A O 1
ATOM 3780 N N . ARG A 1 487 ? 21.824 -5.357 -24.010 1.00 43.28 487 ARG A N 1
ATOM 3781 C CA . ARG A 1 487 ? 22.595 -4.340 -24.748 1.00 43.28 487 ARG A CA 1
ATOM 3782 C C . ARG A 1 487 ? 21.787 -3.070 -25.011 1.00 43.28 487 ARG A C 1
ATOM 3784 O O . ARG A 1 487 ? 22.341 -1.985 -24.896 1.00 43.28 487 ARG A O 1
ATOM 3791 N N . VAL A 1 488 ? 20.493 -3.183 -25.313 1.00 41.31 488 VAL A N 1
ATOM 3792 C CA . VAL A 1 488 ? 19.597 -2.027 -25.507 1.00 41.31 488 VAL A CA 1
ATOM 3793 C C . VAL A 1 488 ? 19.391 -1.261 -24.198 1.00 41.31 488 VAL A C 1
ATOM 3795 O O . VAL A 1 488 ? 19.523 -0.042 -24.178 1.00 41.31 488 VAL A O 1
ATOM 3798 N N . ILE A 1 489 ? 19.145 -1.958 -23.086 1.00 45.66 489 ILE A N 1
ATOM 3799 C CA . ILE A 1 489 ? 19.010 -1.347 -21.755 1.00 45.66 489 ILE A CA 1
ATOM 3800 C C . ILE A 1 489 ? 20.328 -0.694 -21.329 1.00 45.66 489 ILE A C 1
ATOM 3802 O O . ILE A 1 489 ? 20.316 0.428 -20.826 1.00 45.66 489 ILE A O 1
ATOM 3806 N N . ALA A 1 490 ? 21.464 -1.354 -21.581 1.00 43.84 490 ALA A N 1
ATOM 3807 C CA . ALA A 1 490 ? 22.779 -0.767 -21.357 1.00 43.84 490 ALA A CA 1
ATOM 3808 C C . ALA A 1 490 ? 22.978 0.499 -22.205 1.00 43.84 490 ALA A C 1
ATOM 3810 O O . ALA A 1 490 ? 23.339 1.522 -21.643 1.00 43.84 490 ALA A O 1
ATOM 3811 N N . MET A 1 491 ? 22.654 0.488 -23.506 1.00 38.78 491 MET A N 1
ATOM 3812 C CA . MET A 1 491 ? 22.720 1.687 -24.357 1.00 38.78 491 MET A CA 1
ATOM 3813 C C . MET A 1 491 ? 21.842 2.827 -23.843 1.00 38.78 491 MET A C 1
ATOM 3815 O O . MET A 1 491 ? 22.283 3.971 -23.850 1.00 38.78 491 MET A O 1
ATOM 3819 N N . ILE A 1 492 ? 20.616 2.541 -23.400 1.00 41.41 492 ILE A N 1
ATOM 3820 C CA . ILE A 1 492 ? 19.703 3.559 -22.865 1.00 41.41 492 ILE A CA 1
ATOM 3821 C C . ILE A 1 492 ? 20.274 4.147 -21.570 1.00 41.41 492 ILE A C 1
ATOM 3823 O O . ILE A 1 492 ? 20.327 5.366 -21.422 1.00 41.41 492 ILE A O 1
ATOM 3827 N N . ALA A 1 493 ? 20.771 3.303 -20.661 1.00 40.69 493 ALA A N 1
ATOM 3828 C CA . ALA A 1 493 ? 21.431 3.750 -19.437 1.00 40.69 493 ALA A CA 1
ATOM 3829 C C . ALA A 1 493 ? 22.685 4.588 -19.742 1.00 40.69 493 ALA A C 1
ATOM 3831 O O . ALA A 1 493 ? 22.890 5.638 -19.137 1.00 40.69 493 ALA A O 1
ATOM 3832 N N . THR A 1 494 ? 23.492 4.180 -20.724 1.00 42.66 494 THR A N 1
ATOM 3833 C CA . THR A 1 494 ? 24.672 4.921 -21.183 1.00 42.66 494 THR A CA 1
ATOM 3834 C C . THR A 1 494 ? 24.289 6.246 -21.846 1.00 42.66 494 THR A C 1
ATOM 3836 O O . THR A 1 494 ? 24.927 7.257 -21.575 1.00 42.66 494 THR A O 1
ATOM 3839 N N . GLY A 1 495 ? 23.217 6.288 -22.639 1.00 36.34 495 GLY A N 1
ATOM 3840 C CA . GLY A 1 495 ? 22.694 7.512 -23.250 1.00 36.34 495 GLY A CA 1
ATOM 3841 C C . GLY A 1 495 ? 22.190 8.521 -22.216 1.00 36.34 495 GLY A C 1
ATOM 3842 O O . GLY A 1 495 ? 22.476 9.711 -22.329 1.00 36.34 495 GLY A O 1
ATOM 3843 N N . ILE A 1 496 ? 21.526 8.047 -21.157 1.00 42.00 496 ILE A N 1
ATOM 3844 C CA . ILE A 1 496 ? 21.109 8.877 -20.015 1.00 42.00 496 ILE A CA 1
ATOM 3845 C C . ILE A 1 496 ? 22.335 9.437 -19.273 1.00 42.00 496 ILE A C 1
ATOM 3847 O O . ILE A 1 496 ? 22.359 10.616 -18.920 1.00 42.00 496 ILE A O 1
ATOM 3851 N N . MET A 1 497 ? 23.381 8.626 -19.089 1.00 39.09 497 MET A N 1
ATOM 3852 C CA . MET A 1 497 ? 24.635 9.046 -18.445 1.00 39.09 497 MET A CA 1
ATOM 3853 C C . MET A 1 497 ? 25.410 10.066 -19.293 1.00 39.09 497 MET A C 1
ATOM 3855 O O . MET A 1 497 ? 25.951 11.030 -18.755 1.00 39.09 497 MET A O 1
ATOM 3859 N N . LEU A 1 498 ? 25.422 9.902 -20.620 1.00 39.91 498 LEU A N 1
ATOM 3860 C CA . LEU A 1 498 ? 26.020 10.863 -21.552 1.00 39.91 498 LEU A CA 1
ATOM 3861 C C . LEU A 1 498 ? 25.250 12.189 -21.584 1.00 39.91 498 LEU A C 1
ATOM 3863 O O . LEU A 1 498 ? 25.870 13.249 -21.558 1.00 39.91 498 LEU A O 1
ATOM 3867 N N . ALA A 1 499 ? 23.917 12.154 -21.570 1.00 37.66 499 ALA A N 1
ATOM 3868 C CA . ALA A 1 499 ? 23.099 13.365 -21.491 1.00 37.66 499 ALA A CA 1
ATOM 3869 C C . ALA A 1 499 ? 23.337 14.142 -20.178 1.00 37.66 499 ALA A C 1
ATOM 3871 O O . ALA A 1 499 ? 23.391 15.375 -20.182 1.00 37.66 499 ALA A O 1
ATOM 3872 N N . ALA A 1 500 ? 23.557 13.432 -19.065 1.00 37.28 500 ALA A N 1
ATOM 3873 C CA . ALA A 1 500 ? 23.939 14.037 -17.790 1.00 37.28 500 ALA A CA 1
ATOM 3874 C C . ALA A 1 500 ? 25.350 14.659 -17.833 1.00 37.28 500 ALA A C 1
ATOM 3876 O O . ALA A 1 500 ? 25.556 15.745 -17.296 1.00 37.28 500 ALA A O 1
ATOM 3877 N N . ALA A 1 501 ? 26.302 14.028 -18.530 1.00 37.47 501 ALA A N 1
ATOM 3878 C CA . ALA A 1 501 ? 27.666 14.540 -18.682 1.00 37.47 501 ALA A CA 1
ATOM 3879 C C . ALA A 1 501 ? 27.751 15.804 -19.561 1.00 37.47 501 ALA A C 1
ATOM 3881 O O . ALA A 1 501 ? 28.576 16.680 -19.307 1.00 37.47 501 ALA A O 1
ATOM 3882 N N . VAL A 1 502 ? 26.874 15.937 -20.563 1.00 38.88 502 VAL A N 1
ATOM 3883 C CA . VAL A 1 502 ? 26.804 17.116 -21.451 1.00 38.88 502 VAL A CA 1
ATOM 3884 C C . VAL A 1 502 ? 26.141 18.330 -20.769 1.00 38.88 502 VAL A C 1
ATOM 3886 O O . VAL A 1 502 ? 26.293 19.456 -21.236 1.00 38.88 502 VAL A O 1
ATOM 3889 N N . SER A 1 503 ? 25.469 18.135 -19.629 1.00 36.41 503 SER A N 1
ATOM 3890 C CA . SER A 1 503 ? 24.722 19.182 -18.908 1.00 36.41 503 SER A CA 1
ATOM 3891 C C . SER A 1 503 ? 25.540 19.950 -17.849 1.00 36.41 503 SER A C 1
ATOM 3893 O O . SER A 1 503 ? 24.972 20.730 -17.083 1.00 36.41 503 SER A O 1
ATOM 3895 N N . LEU A 1 504 ? 26.863 19.754 -17.780 1.00 34.00 504 LEU A N 1
ATOM 3896 C CA . LEU A 1 504 ? 27.747 20.514 -16.885 1.00 34.00 504 LEU A CA 1
ATOM 3897 C C . LEU A 1 504 ? 27.929 21.960 -17.397 1.00 34.00 504 LEU A C 1
ATOM 3899 O O . LEU A 1 504 ? 28.172 22.155 -18.591 1.00 34.00 504 LEU A O 1
ATOM 3903 N N . PRO A 1 505 ? 27.853 22.992 -16.533 1.00 32.56 505 PRO A N 1
ATOM 3904 C CA . PRO A 1 505 ? 28.067 24.369 -16.961 1.00 32.56 505 PRO A CA 1
ATOM 3905 C C . PRO A 1 505 ? 29.528 24.557 -17.386 1.00 32.56 505 PRO A C 1
ATOM 3907 O O . PRO A 1 505 ? 30.455 24.226 -16.645 1.00 32.56 505 PRO A O 1
ATOM 3910 N N . ARG A 1 506 ? 29.741 25.090 -18.595 1.00 38.09 506 ARG A N 1
ATOM 3911 C CA . ARG A 1 506 ? 31.083 25.465 -19.055 1.00 38.09 506 ARG A CA 1
ATOM 3912 C C . ARG A 1 506 ? 31.611 26.625 -18.198 1.00 38.09 506 ARG A C 1
ATOM 3914 O O . ARG A 1 506 ? 30.851 27.558 -17.936 1.00 38.09 506 ARG A O 1
ATOM 3921 N N . PRO A 1 507 ? 32.890 26.603 -17.785 1.00 31.91 507 PRO A N 1
ATOM 3922 C CA . PRO A 1 507 ? 33.494 27.723 -17.075 1.00 31.91 507 PRO A CA 1
ATOM 3923 C C . PRO A 1 507 ? 33.516 28.981 -17.966 1.00 31.91 507 PRO A C 1
ATOM 3925 O O . PRO A 1 507 ? 33.657 28.864 -19.189 1.00 31.91 507 PRO A O 1
ATOM 3928 N N . PRO A 1 508 ? 33.364 30.185 -17.389 1.00 31.31 508 PRO A N 1
ATOM 3929 C CA . PRO A 1 508 ? 33.354 31.422 -18.154 1.00 31.31 508 PRO A CA 1
ATOM 3930 C C . PRO A 1 508 ? 34.770 31.754 -18.634 1.00 31.31 508 PRO A C 1
ATOM 3932 O O . PRO A 1 508 ? 35.695 31.855 -17.834 1.00 31.31 508 PRO A O 1
ATOM 3935 N N . GLY A 1 509 ? 34.915 31.953 -19.945 1.00 39.56 509 GLY A N 1
ATOM 3936 C CA . GLY A 1 509 ? 36.137 32.473 -20.559 1.00 39.56 509 GLY A CA 1
ATOM 3937 C C . GLY A 1 509 ? 36.783 31.522 -21.558 1.00 39.56 509 GLY A C 1
ATOM 3938 O O . GLY A 1 509 ? 37.845 30.986 -21.284 1.00 39.56 509 GLY A O 1
ATOM 3939 N N . LEU A 1 510 ? 36.166 31.353 -22.730 1.00 33.34 510 LEU A N 1
ATOM 3940 C CA . LEU A 1 510 ? 36.831 30.905 -23.959 1.00 33.34 510 LEU A CA 1
ATOM 3941 C C . LEU A 1 510 ? 36.010 31.426 -25.146 1.00 33.34 510 LEU A C 1
ATOM 3943 O O . LEU A 1 510 ? 34.898 30.964 -25.408 1.00 33.34 510 LEU A O 1
ATOM 3947 N N . HIS A 1 511 ? 36.539 32.453 -25.811 1.00 35.69 511 HIS A N 1
ATOM 3948 C CA . HIS A 1 511 ? 35.965 33.020 -27.027 1.00 35.69 511 HIS A CA 1
ATOM 3949 C C . HIS A 1 511 ? 36.140 32.076 -28.229 1.00 35.69 511 HIS A C 1
ATOM 3951 O O . HIS A 1 511 ? 37.053 31.256 -28.275 1.00 35.69 511 HIS A O 1
ATOM 3957 N N . HIS A 1 512 ? 35.203 32.222 -29.171 1.00 42.84 512 HIS A N 1
ATOM 3958 C CA . HIS A 1 512 ? 35.036 31.547 -30.461 1.00 42.84 512 HIS A CA 1
ATOM 3959 C C . HIS A 1 512 ? 36.294 30.965 -31.122 1.00 42.84 512 HIS A C 1
ATOM 3961 O O . HIS A 1 512 ? 37.252 31.695 -31.310 1.00 42.84 512 HIS A O 1
ATOM 3967 N N . HIS A 1 513 ? 36.193 29.728 -31.642 1.00 33.56 513 HIS A N 1
ATOM 3968 C CA . HIS A 1 513 ? 36.477 29.428 -33.058 1.00 33.56 513 HIS A CA 1
ATOM 3969 C C . HIS A 1 513 ? 35.975 28.032 -33.513 1.00 33.56 513 HIS A C 1
ATOM 3971 O O . HIS A 1 513 ? 36.292 27.005 -32.923 1.00 33.56 513 HIS A O 1
ATOM 3977 N N . SER A 1 514 ? 35.269 28.032 -34.654 1.00 34.59 514 SER A N 1
ATOM 3978 C CA . SER A 1 514 ? 35.034 26.952 -35.642 1.00 34.59 514 SER A CA 1
ATOM 3979 C C . SER A 1 514 ? 34.144 25.736 -35.287 1.00 34.59 514 SER A C 1
ATOM 3981 O O . SER A 1 514 ? 34.469 24.879 -34.473 1.00 34.59 514 SER A O 1
ATOM 3983 N N . SER A 1 515 ? 33.023 25.631 -36.009 1.00 39.50 515 SER A N 1
ATOM 3984 C CA . SER A 1 515 ? 31.928 24.656 -35.889 1.00 39.50 515 SER A CA 1
ATOM 3985 C C . SER A 1 515 ? 32.133 23.311 -36.615 1.00 39.50 515 SER A C 1
ATOM 3987 O O . SER A 1 515 ? 31.167 22.571 -36.772 1.00 39.50 515 SER A O 1
ATOM 3989 N N . LEU A 1 516 ? 33.354 22.948 -37.030 1.00 33.34 516 LEU A N 1
ATOM 3990 C CA . LEU A 1 516 ? 33.628 21.645 -37.674 1.00 33.34 516 LEU A CA 1
ATOM 3991 C C . LEU A 1 516 ? 34.433 20.665 -36.801 1.00 33.34 516 LEU A C 1
ATOM 3993 O O . LEU A 1 516 ? 34.286 19.454 -36.947 1.00 33.34 516 LEU A O 1
ATOM 3997 N N . ASN A 1 517 ? 35.222 21.151 -35.836 1.00 34.66 517 ASN A N 1
ATOM 3998 C CA . ASN A 1 517 ? 36.074 20.281 -35.013 1.00 34.66 517 ASN A CA 1
ATOM 3999 C C . ASN A 1 517 ? 35.337 19.610 -33.845 1.00 34.66 517 ASN A C 1
ATOM 4001 O O . ASN A 1 517 ? 35.766 18.560 -33.382 1.00 34.66 517 ASN A O 1
ATOM 4005 N N . THR A 1 518 ? 34.206 20.150 -33.381 1.00 42.16 518 THR A N 1
ATOM 4006 C CA . THR A 1 518 ? 33.445 19.555 -32.265 1.00 42.16 518 THR A CA 1
ATOM 4007 C C . THR A 1 518 ? 32.715 18.269 -32.673 1.00 42.16 518 THR A C 1
ATOM 4009 O O . THR A 1 518 ? 32.553 17.379 -31.844 1.00 42.16 518 THR A O 1
ATOM 4012 N N . PHE A 1 519 ? 32.333 18.132 -33.948 1.00 35.31 519 PHE A N 1
ATOM 4013 C CA . PHE A 1 519 ? 31.644 16.941 -34.460 1.00 35.31 519 PHE A CA 1
ATOM 4014 C C . PHE A 1 519 ? 32.611 15.760 -34.663 1.00 35.31 519 PHE A C 1
ATOM 4016 O O . PHE A 1 519 ? 32.322 14.645 -34.237 1.00 35.31 519 PHE A O 1
ATOM 4023 N N . LEU A 1 520 ? 33.814 16.023 -35.187 1.00 34.19 520 LEU A N 1
ATOM 4024 C CA . LEU A 1 520 ? 34.878 15.017 -35.332 1.00 34.19 520 LEU A CA 1
ATOM 4025 C C . LEU A 1 520 ? 35.471 14.571 -33.981 1.00 34.19 520 LEU A C 1
ATOM 4027 O O . LEU A 1 520 ? 35.843 13.410 -33.823 1.00 34.19 520 LEU A O 1
ATOM 4031 N N . PHE A 1 521 ? 35.501 15.455 -32.976 1.00 37.56 521 PHE A N 1
ATOM 4032 C CA . PHE A 1 521 ? 35.966 15.108 -31.626 1.00 37.56 521 PHE A CA 1
ATOM 4033 C C . PHE A 1 521 ? 34.959 14.225 -30.863 1.00 37.56 521 PHE A C 1
ATOM 4035 O O . PHE A 1 521 ? 35.362 13.335 -30.114 1.00 37.56 521 PHE A O 1
ATOM 4042 N N . LEU A 1 522 ? 33.651 14.421 -31.084 1.00 37.50 522 LEU A N 1
ATOM 4043 C CA . LEU A 1 522 ? 32.583 13.594 -30.505 1.00 37.50 522 LEU A CA 1
ATOM 4044 C C . LEU A 1 522 ? 32.521 12.191 -31.133 1.00 37.50 522 LEU A C 1
ATOM 4046 O O . LEU A 1 522 ? 32.329 11.214 -30.408 1.00 37.50 522 LEU A O 1
ATOM 4050 N N . GLU A 1 523 ? 32.769 12.059 -32.440 1.00 36.38 523 GLU A N 1
ATOM 4051 C CA . GLU A 1 523 ? 32.864 10.738 -33.074 1.00 36.38 523 GLU A CA 1
ATOM 4052 C C . GLU A 1 523 ? 34.134 9.978 -32.658 1.00 36.38 523 GLU A C 1
ATOM 4054 O O . GLU A 1 523 ? 34.053 8.787 -32.346 1.00 36.38 523 GLU A O 1
ATOM 4059 N N . MET A 1 524 ? 35.289 10.644 -32.526 1.00 33.06 524 MET A N 1
ATOM 4060 C CA . MET A 1 524 ? 36.521 9.983 -32.063 1.00 33.06 524 MET A CA 1
ATOM 4061 C C . MET A 1 524 ? 36.452 9.489 -30.609 1.00 33.06 524 MET A C 1
ATOM 4063 O O . MET A 1 524 ? 37.015 8.432 -30.302 1.00 33.06 524 MET A O 1
ATOM 4067 N N . LEU A 1 525 ? 35.735 10.199 -29.729 1.00 36.62 525 LEU A N 1
ATOM 4068 C CA . LEU A 1 525 ? 35.463 9.759 -28.354 1.00 36.62 525 LEU A CA 1
ATOM 4069 C C . LEU A 1 525 ? 34.515 8.550 -28.316 1.00 36.62 525 LEU A C 1
ATOM 4071 O O . LEU A 1 525 ? 34.733 7.637 -27.523 1.00 36.62 525 LEU A O 1
ATOM 4075 N N . SER A 1 526 ? 33.531 8.478 -29.221 1.00 38.09 526 SER A N 1
ATOM 4076 C CA . SER A 1 526 ? 32.616 7.332 -29.308 1.00 38.09 526 SER A CA 1
ATOM 4077 C C . SER A 1 526 ? 33.329 6.027 -29.699 1.00 38.09 526 SER A C 1
ATOM 4079 O O . SER A 1 526 ? 33.045 4.976 -29.125 1.00 38.09 526 SER A O 1
ATOM 4081 N N . VAL A 1 527 ? 34.332 6.091 -30.585 1.00 36.16 527 VAL A N 1
ATOM 4082 C CA . VAL A 1 527 ? 35.072 4.910 -31.069 1.00 36.16 527 VAL A CA 1
ATOM 4083 C C . VAL A 1 527 ? 36.146 4.451 -30.071 1.00 36.16 527 VAL A C 1
ATOM 4085 O O . VAL A 1 527 ? 36.290 3.249 -29.836 1.00 36.16 527 VAL A O 1
ATOM 4088 N N . HIS A 1 528 ? 36.844 5.372 -29.393 1.00 35.75 528 HIS A N 1
ATOM 4089 C CA . HIS A 1 528 ? 37.830 5.011 -28.361 1.00 35.75 528 HIS A CA 1
ATOM 4090 C C . HIS A 1 528 ? 37.178 4.476 -27.076 1.00 35.75 528 HIS A C 1
ATOM 4092 O O . HIS A 1 528 ? 37.714 3.558 -26.450 1.00 35.75 528 HIS A O 1
ATOM 4098 N N . SER A 1 529 ? 35.989 4.968 -26.705 1.00 38.62 529 SER A N 1
ATOM 4099 C CA . SER A 1 529 ? 35.218 4.416 -25.582 1.00 38.62 529 SER A CA 1
ATOM 4100 C C . SER A 1 529 ? 34.610 3.040 -25.889 1.00 38.62 529 SER A C 1
ATOM 4102 O O . SER A 1 529 ? 34.508 2.215 -24.983 1.00 38.62 529 SER A O 1
ATOM 4104 N N . LEU A 1 530 ? 34.280 2.742 -27.153 1.00 34.47 530 LEU A N 1
ATOM 4105 C CA . LEU A 1 530 ? 33.823 1.412 -27.584 1.00 34.47 530 LEU A CA 1
ATOM 4106 C C . LEU A 1 530 ? 34.942 0.354 -27.528 1.00 34.47 530 LEU A C 1
ATOM 4108 O O . LEU A 1 530 ? 34.689 -0.784 -27.129 1.00 34.47 530 LEU A O 1
ATOM 4112 N N . ILE A 1 531 ? 36.183 0.730 -27.860 1.00 34.81 531 ILE A N 1
ATOM 4113 C CA . ILE A 1 531 ? 37.356 -0.161 -27.789 1.00 34.81 531 ILE A CA 1
ATOM 4114 C C . ILE A 1 531 ? 37.789 -0.386 -26.330 1.00 34.81 531 ILE A C 1
ATOM 4116 O O . ILE A 1 531 ? 38.059 -1.524 -25.938 1.00 34.81 531 ILE A O 1
ATOM 4120 N N . ALA A 1 532 ? 37.755 0.654 -25.488 1.00 34.66 532 ALA A N 1
ATOM 4121 C CA . ALA A 1 532 ? 38.032 0.533 -24.055 1.00 34.66 532 ALA A CA 1
ATOM 4122 C C . ALA A 1 532 ? 36.971 -0.309 -23.314 1.00 34.66 532 ALA A C 1
ATOM 4124 O O . ALA A 1 532 ? 37.319 -1.117 -22.454 1.00 34.66 532 ALA A O 1
ATOM 4125 N N . ALA A 1 533 ? 35.691 -0.196 -23.691 1.00 34.59 533 ALA A N 1
ATOM 4126 C CA . ALA A 1 533 ? 34.610 -1.011 -23.129 1.00 34.59 533 ALA A CA 1
ATOM 4127 C C . ALA A 1 533 ? 34.673 -2.489 -23.570 1.00 34.59 533 ALA A C 1
ATOM 4129 O O . ALA A 1 533 ? 34.298 -3.372 -22.799 1.00 34.59 533 ALA A O 1
ATOM 4130 N N . CYS A 1 534 ? 35.193 -2.784 -24.770 1.00 30.66 534 CYS A N 1
ATOM 4131 C CA . CYS A 1 534 ? 35.414 -4.164 -25.221 1.00 30.66 534 CYS A CA 1
ATOM 4132 C C . CYS A 1 534 ? 36.640 -4.824 -24.562 1.00 30.66 534 CYS A C 1
ATOM 4134 O O . CYS A 1 534 ? 36.628 -6.036 -24.340 1.00 30.66 534 CYS A O 1
ATOM 4136 N N . LEU A 1 535 ? 37.670 -4.050 -24.200 1.00 31.14 535 LEU A N 1
ATOM 4137 C CA . LEU A 1 535 ? 38.864 -4.549 -23.500 1.00 31.14 535 LEU A CA 1
ATOM 4138 C C . LEU A 1 535 ? 38.658 -4.728 -21.984 1.00 31.14 535 LEU A C 1
ATOM 4140 O O . LEU A 1 535 ? 39.360 -5.526 -21.369 1.00 31.14 535 LEU A O 1
ATOM 4144 N N . PHE A 1 536 ? 37.650 -4.084 -21.387 1.00 31.88 536 PHE A N 1
ATOM 4145 C CA . PHE A 1 536 ? 37.320 -4.230 -19.961 1.00 31.88 536 PHE A CA 1
ATOM 4146 C C . PHE A 1 536 ? 36.484 -5.476 -19.604 1.00 31.88 536 PHE A C 1
ATOM 4148 O O . PHE A 1 536 ? 36.213 -5.721 -18.430 1.00 31.88 536 PHE A O 1
ATOM 4155 N N . LEU A 1 537 ? 36.088 -6.298 -20.584 1.00 32.16 537 LEU A N 1
ATOM 4156 C CA . LEU A 1 537 ? 35.233 -7.480 -20.374 1.00 32.16 537 LEU A CA 1
ATOM 4157 C C . LEU A 1 537 ? 35.983 -8.825 -20.355 1.00 32.16 537 LEU A C 1
ATOM 4159 O O . LEU A 1 537 ? 35.370 -9.880 -20.519 1.00 32.16 537 LEU A O 1
ATOM 4163 N N . ARG A 1 538 ? 37.300 -8.826 -20.113 1.00 31.69 538 ARG A N 1
ATOM 4164 C CA . ARG A 1 538 ? 38.088 -10.064 -19.971 1.00 31.69 538 ARG A CA 1
ATOM 4165 C C . ARG A 1 538 ? 39.041 -10.082 -18.773 1.00 31.69 538 ARG A C 1
ATOM 4167 O O . ARG A 1 538 ? 40.155 -10.547 -18.916 1.00 31.69 538 ARG A O 1
ATOM 4174 N N . THR A 1 539 ? 38.605 -9.678 -17.582 1.00 33.84 539 THR A N 1
ATOM 4175 C CA . THR A 1 539 ? 39.255 -10.108 -16.323 1.00 33.84 539 THR A CA 1
ATOM 4176 C C . THR A 1 539 ? 38.313 -9.921 -15.136 1.00 33.84 539 THR A C 1
ATOM 4178 O O . THR A 1 539 ? 38.370 -8.891 -14.482 1.00 33.84 539 THR A O 1
ATOM 4181 N N . PHE A 1 540 ? 37.472 -10.909 -14.824 1.00 30.12 540 PHE A N 1
ATOM 4182 C CA . PHE A 1 540 ? 36.992 -11.130 -13.453 1.00 30.12 540 PHE A CA 1
ATOM 4183 C C . PHE A 1 540 ? 36.700 -12.620 -13.255 1.00 30.12 540 PHE A C 1
ATOM 4185 O O . PHE A 1 540 ? 35.589 -13.097 -13.457 1.00 30.12 540 PHE A O 1
ATOM 4192 N N . ALA A 1 541 ? 37.744 -13.350 -12.875 1.00 32.91 541 ALA A N 1
ATOM 4193 C CA . ALA A 1 541 ? 37.650 -14.623 -12.175 1.00 32.91 541 ALA A CA 1
ATOM 4194 C C . ALA A 1 541 ? 38.871 -14.733 -11.251 1.00 32.91 541 ALA A C 1
ATOM 4196 O O . ALA A 1 541 ? 39.873 -15.347 -11.595 1.00 32.91 541 ALA A O 1
ATOM 4197 N N . ALA A 1 542 ? 38.801 -14.063 -10.101 1.00 27.88 542 ALA A N 1
ATOM 4198 C CA . ALA A 1 542 ? 39.566 -14.394 -8.903 1.00 27.88 542 ALA A CA 1
ATOM 4199 C C . ALA A 1 542 ? 38.860 -13.751 -7.694 1.00 27.88 542 ALA A C 1
ATOM 4201 O O . ALA A 1 542 ? 38.444 -12.593 -7.791 1.00 27.88 542 ALA A O 1
ATOM 4202 N N . PRO A 1 543 ? 38.686 -14.474 -6.575 1.00 28.31 543 PRO A N 1
ATOM 4203 C CA . PRO A 1 543 ? 38.090 -13.923 -5.369 1.00 28.31 543 PRO A CA 1
ATOM 4204 C C . PRO A 1 543 ? 39.062 -12.917 -4.750 1.00 28.31 543 PRO A C 1
ATOM 4206 O O . PRO A 1 543 ? 40.146 -13.275 -4.296 1.00 28.31 543 PRO A O 1
ATOM 4209 N N . THR A 1 544 ? 38.687 -11.642 -4.736 1.00 27.61 544 THR A N 1
ATOM 4210 C CA . THR A 1 544 ? 39.365 -10.645 -3.902 1.00 27.61 544 THR A CA 1
ATOM 4211 C C . THR A 1 544 ? 38.979 -10.887 -2.440 1.00 27.61 544 THR A C 1
ATOM 4213 O O . THR A 1 544 ? 37.780 -11.008 -2.168 1.00 27.61 544 THR A O 1
ATOM 4216 N N . PRO A 1 545 ? 39.938 -10.951 -1.498 1.00 26.98 545 PRO A N 1
ATOM 4217 C CA . PRO A 1 545 ? 39.641 -11.119 -0.081 1.00 26.98 545 PRO A CA 1
ATOM 4218 C C . PRO A 1 545 ? 38.765 -9.981 0.451 1.00 26.98 545 PRO A C 1
ATOM 4220 O O . PRO A 1 545 ? 38.948 -8.815 0.099 1.00 26.98 545 PRO A O 1
ATOM 4223 N N . GLU A 1 546 ? 37.821 -10.349 1.310 1.00 27.25 546 GLU A N 1
ATOM 4224 C CA . GLU A 1 546 ? 36.900 -9.472 2.035 1.00 27.25 546 GLU A CA 1
ATOM 4225 C C . GLU A 1 546 ? 37.649 -8.356 2.801 1.00 27.25 546 GLU A C 1
ATOM 4227 O O . GLU A 1 546 ? 38.485 -8.668 3.652 1.00 27.25 546 GLU A O 1
ATOM 4232 N N . PRO A 1 547 ? 37.337 -7.061 2.592 1.00 30.53 547 PRO A N 1
ATOM 4233 C CA . PRO A 1 547 ? 37.994 -5.969 3.313 1.00 30.53 547 PRO A CA 1
ATOM 4234 C C . PRO A 1 547 ? 37.466 -5.711 4.737 1.00 30.53 547 PRO A C 1
ATOM 4236 O O . PRO A 1 547 ? 37.813 -4.696 5.331 1.00 30.53 547 PRO A O 1
ATOM 4239 N N . TRP A 1 548 ? 36.653 -6.597 5.318 1.00 30.55 548 TRP A N 1
ATOM 4240 C CA . TRP A 1 548 ? 36.038 -6.379 6.643 1.00 30.55 548 TRP A CA 1
ATOM 4241 C C . TRP A 1 548 ? 36.292 -7.506 7.647 1.00 30.55 548 TRP A C 1
ATOM 4243 O O . TRP A 1 548 ? 35.689 -7.540 8.714 1.00 30.55 548 TRP A O 1
ATOM 4253 N N . LYS A 1 549 ? 37.261 -8.386 7.376 1.00 27.67 549 LYS A N 1
ATOM 4254 C CA . LYS A 1 549 ? 37.714 -9.369 8.371 1.00 27.67 549 LYS A CA 1
ATOM 4255 C C . LYS A 1 549 ? 38.633 -8.817 9.467 1.00 27.67 549 LYS A C 1
ATOM 4257 O O . LYS A 1 549 ? 39.090 -9.596 10.290 1.00 27.67 549 LYS A O 1
ATOM 4262 N N . ASN A 1 550 ? 38.856 -7.504 9.539 1.00 31.02 550 ASN A N 1
ATOM 4263 C CA . ASN A 1 550 ? 39.637 -6.881 10.610 1.00 31.02 550 ASN A CA 1
ATOM 4264 C C . ASN A 1 550 ? 38.965 -5.585 11.101 1.00 31.02 550 ASN A C 1
ATOM 4266 O O . ASN A 1 550 ? 39.077 -4.552 10.447 1.00 31.02 550 ASN A O 1
ATOM 4270 N N . ALA A 1 551 ? 38.335 -5.606 12.273 1.00 30.84 551 ALA A N 1
ATOM 4271 C CA . ALA A 1 551 ? 38.330 -4.435 13.154 1.00 30.84 551 ALA A CA 1
ATOM 4272 C C . ALA A 1 551 ? 39.488 -4.599 14.163 1.00 30.84 551 ALA A C 1
ATOM 4274 O O . ALA A 1 551 ? 39.751 -5.743 14.544 1.00 30.84 551 ALA A O 1
ATOM 4275 N N . PRO A 1 552 ? 40.164 -3.545 14.665 1.00 44.94 552 PRO A N 1
ATOM 4276 C CA . PRO A 1 552 ? 40.272 -2.151 14.227 1.00 44.94 552 PRO A CA 1
ATOM 4277 C C . PRO A 1 552 ? 41.676 -1.835 13.648 1.00 44.94 552 PRO A C 1
ATOM 4279 O O . PRO A 1 552 ? 42.630 -2.607 13.774 1.00 44.94 552 PRO A O 1
ATOM 4282 N N . THR A 1 553 ? 41.838 -0.667 13.028 1.00 45.22 553 THR A N 1
ATOM 4283 C CA . THR A 1 553 ? 43.151 -0.098 12.685 1.00 45.22 553 THR A CA 1
ATOM 4284 C C . THR A 1 553 ? 44.009 0.081 13.945 1.00 45.22 553 THR A C 1
ATOM 4286 O O . THR A 1 553 ? 43.690 0.891 14.809 1.00 45.22 553 THR A O 1
ATOM 4289 N N . LYS A 1 554 ? 45.107 -0.683 14.050 1.00 55.56 554 LYS A N 1
ATOM 4290 C CA . LYS A 1 554 ? 46.123 -0.615 15.118 1.00 55.56 554 LYS A CA 1
ATOM 4291 C C . LYS A 1 554 ? 46.887 0.718 15.092 1.00 55.56 554 LYS A C 1
ATOM 4293 O O . LYS A 1 554 ? 48.006 0.780 14.586 1.00 55.56 554 LYS A O 1
ATOM 4298 N N . CYS A 1 555 ? 46.310 1.778 15.639 1.00 66.06 555 CYS A N 1
ATOM 4299 C CA . CYS A 1 555 ? 47.073 2.956 16.040 1.00 66.06 555 CYS A CA 1
ATOM 4300 C C . CYS A 1 555 ? 47.499 2.782 17.498 1.00 66.06 555 CYS A C 1
ATOM 4302 O O . CYS A 1 555 ? 46.682 2.466 18.354 1.00 66.06 555 CYS A O 1
ATOM 4304 N N . ASP A 1 556 ? 48.794 2.918 17.770 1.00 70.75 556 ASP A N 1
ATOM 4305 C CA . ASP A 1 556 ? 49.336 2.775 19.121 1.00 70.75 556 ASP A CA 1
ATOM 4306 C C . ASP A 1 556 ? 48.939 3.984 19.986 1.00 70.75 556 ASP A C 1
ATOM 4308 O O . ASP A 1 556 ? 49.424 5.091 19.747 1.00 70.75 556 ASP A O 1
ATOM 4312 N N . LEU A 1 557 ? 48.057 3.778 20.966 1.00 75.50 557 LEU A N 1
ATOM 4313 C CA . LEU A 1 557 ? 47.537 4.824 21.857 1.00 75.50 557 LEU A CA 1
ATOM 4314 C C . LEU A 1 557 ? 48.360 5.004 23.139 1.00 75.50 557 LEU A C 1
ATOM 4316 O O . LEU A 1 557 ? 47.990 5.812 23.983 1.00 75.50 557 LEU A O 1
ATOM 4320 N N . THR A 1 558 ? 49.493 4.308 23.286 1.00 74.94 558 THR A N 1
ATOM 4321 C CA . THR A 1 558 ? 50.354 4.406 24.482 1.00 74.94 558 THR A CA 1
ATOM 4322 C C . THR A 1 558 ? 50.887 5.814 24.754 1.00 74.94 558 THR A C 1
ATOM 4324 O O . THR A 1 558 ? 51.135 6.147 25.906 1.00 74.94 558 THR A O 1
ATOM 4327 N N . ALA A 1 559 ? 51.028 6.641 23.713 1.00 67.81 559 ALA A N 1
ATOM 4328 C CA . ALA A 1 559 ? 51.499 8.026 23.800 1.00 67.81 559 ALA A CA 1
ATOM 4329 C C . ALA A 1 559 ? 50.368 9.075 23.754 1.00 67.81 559 ALA A C 1
ATOM 4331 O O . ALA A 1 559 ? 50.647 10.265 23.621 1.00 67.81 559 ALA A O 1
ATOM 4332 N N . VAL A 1 560 ? 49.098 8.653 23.778 1.00 74.19 560 VAL A N 1
ATOM 4333 C CA . VAL A 1 560 ? 47.950 9.571 23.773 1.00 74.19 560 VAL A CA 1
ATOM 4334 C C . VAL A 1 560 ? 47.602 9.931 25.212 1.00 74.19 560 VAL A C 1
ATOM 4336 O O . VAL A 1 560 ? 47.089 9.102 25.963 1.00 74.19 560 VAL A O 1
ATOM 4339 N N . GLU A 1 561 ? 47.870 11.181 25.582 1.00 69.62 561 GLU A N 1
ATOM 4340 C CA . GLU A 1 561 ? 47.557 11.721 26.903 1.00 69.62 561 GLU A CA 1
ATOM 4341 C C . GLU A 1 561 ? 46.381 12.700 26.840 1.00 69.62 561 GLU A C 1
ATOM 4343 O O . GLU A 1 561 ? 46.273 13.542 25.947 1.00 69.62 561 GLU A O 1
ATOM 4348 N N . MET A 1 562 ? 45.486 12.591 27.822 1.00 80.81 562 MET A N 1
ATOM 4349 C CA . MET A 1 562 ? 44.378 13.521 28.002 1.00 80.81 562 MET A CA 1
ATOM 4350 C C . MET A 1 562 ? 44.879 14.779 28.727 1.00 80.81 562 MET A C 1
ATOM 4352 O O . MET A 1 562 ? 45.186 14.734 29.918 1.00 80.81 562 MET A O 1
ATOM 4356 N N . ASN A 1 563 ? 44.930 15.910 28.022 1.00 78.81 563 ASN A N 1
ATOM 4357 C CA . ASN A 1 563 ? 45.404 17.184 28.570 1.00 78.81 563 ASN A CA 1
ATOM 4358 C C . ASN A 1 563 ? 44.365 17.818 29.509 1.00 78.81 563 ASN A C 1
ATOM 4360 O O . ASN A 1 563 ? 43.474 18.550 29.077 1.00 78.81 563 ASN A O 1
ATOM 4364 N N . LEU A 1 564 ? 44.480 17.549 30.809 1.00 83.38 564 LEU A N 1
ATOM 4365 C CA . LEU A 1 564 ? 43.657 18.187 31.838 1.00 83.38 564 LEU A CA 1
ATOM 4366 C C . LEU A 1 564 ? 44.333 19.472 32.364 1.00 83.38 564 LEU A C 1
ATOM 4368 O O . LEU A 1 564 ? 45.561 19.520 32.446 1.00 83.38 564 LEU A O 1
ATOM 4372 N N . PRO A 1 565 ? 43.570 20.516 32.749 1.00 84.00 565 PRO A N 1
ATOM 4373 C CA . PRO A 1 565 ? 44.139 21.739 33.315 1.00 84.00 565 PRO A CA 1
ATOM 4374 C C . PRO A 1 565 ? 45.003 21.467 34.552 1.00 84.00 565 PRO A C 1
ATOM 4376 O O . PRO A 1 565 ? 44.629 20.668 35.412 1.00 84.00 565 PRO A O 1
ATOM 4379 N N . ALA A 1 566 ? 46.129 22.171 34.680 1.00 75.88 566 ALA A N 1
ATOM 4380 C CA . ALA A 1 566 ? 46.950 22.100 35.886 1.00 75.88 566 ALA A CA 1
ATOM 4381 C C . ALA A 1 566 ? 46.132 22.539 37.120 1.00 75.88 566 ALA A C 1
ATOM 4383 O O . ALA A 1 566 ? 45.403 23.528 37.061 1.00 75.88 566 ALA A O 1
ATOM 4384 N N . ASN A 1 567 ? 46.283 21.823 38.241 1.00 76.00 567 ASN A N 1
ATOM 4385 C CA . ASN A 1 567 ? 45.663 22.105 39.550 1.00 76.00 567 ASN A CA 1
ATOM 4386 C C . ASN A 1 567 ? 44.158 21.791 39.712 1.00 76.00 567 ASN A C 1
ATOM 4388 O O . ASN A 1 567 ? 43.553 22.246 40.683 1.00 76.00 567 ASN A O 1
ATOM 4392 N N . GLN A 1 568 ? 43.548 20.990 38.831 1.00 85.38 568 GLN A N 1
ATOM 4393 C CA . GLN A 1 568 ? 42.210 20.421 39.072 1.00 85.38 568 GLN A CA 1
ATOM 4394 C C . GLN A 1 568 ? 42.301 18.992 39.643 1.00 85.38 568 GLN A C 1
ATOM 4396 O O . GLN A 1 568 ? 43.187 18.232 39.259 1.00 85.38 568 GLN A O 1
ATOM 4401 N N . THR A 1 569 ? 41.381 18.614 40.536 1.00 82.62 569 THR A N 1
ATOM 4402 C CA . THR A 1 569 ? 41.333 17.274 41.168 1.00 82.62 569 THR A CA 1
ATOM 4403 C C . THR A 1 569 ? 40.038 16.501 40.889 1.00 82.62 569 THR A C 1
ATOM 4405 O O . THR A 1 569 ? 39.885 15.375 41.356 1.00 82.62 569 THR A O 1
ATOM 4408 N N . ALA A 1 570 ? 39.097 17.084 40.138 1.00 85.12 570 ALA A N 1
ATOM 4409 C CA . ALA A 1 570 ? 37.759 16.527 39.917 1.00 85.12 570 ALA A CA 1
ATOM 4410 C C . ALA A 1 570 ? 37.691 15.518 38.756 1.00 85.12 570 ALA A C 1
ATOM 4412 O O . ALA A 1 570 ? 36.803 14.666 38.732 1.00 85.12 570 ALA A O 1
ATOM 4413 N N . LEU A 1 571 ? 38.615 15.601 37.795 1.00 88.38 571 LEU A N 1
ATOM 4414 C CA . LEU A 1 571 ? 38.790 14.642 36.707 1.00 88.38 571 LEU A CA 1
ATOM 4415 C C . LEU A 1 571 ? 40.135 13.932 36.896 1.00 88.38 571 LEU A C 1
ATOM 4417 O O . LEU A 1 571 ? 41.187 14.550 36.756 1.00 88.38 571 LEU A O 1
ATOM 4421 N N . LEU A 1 572 ? 40.113 12.641 37.222 1.00 84.88 572 LEU A N 1
ATOM 4422 C CA . LEU A 1 572 ? 41.321 11.839 37.433 1.00 84.88 572 LEU A CA 1
ATOM 4423 C C . LEU A 1 572 ? 41.457 10.819 36.303 1.00 84.88 572 LEU A C 1
ATOM 4425 O O . LEU A 1 572 ? 40.740 9.822 36.283 1.00 84.88 572 LEU A O 1
ATOM 4429 N N . ALA A 1 573 ? 42.351 11.090 35.353 1.00 74.38 573 ALA A N 1
ATOM 4430 C CA . ALA A 1 573 ? 42.611 10.198 34.228 1.00 74.38 573 ALA A CA 1
ATOM 4431 C C . ALA A 1 573 ? 43.306 8.898 34.693 1.00 74.38 573 ALA A C 1
ATOM 4433 O O . ALA A 1 573 ? 44.229 8.969 35.511 1.00 74.38 573 ALA A O 1
ATOM 4434 N N . PRO A 1 574 ? 42.931 7.715 34.171 1.00 81.00 574 PRO A N 1
ATOM 4435 C CA . PRO A 1 574 ? 43.682 6.483 34.403 1.00 81.00 574 PRO A CA 1
ATOM 4436 C C . PRO A 1 574 ? 45.127 6.575 33.892 1.00 81.00 574 PRO A C 1
ATOM 4438 O O . PRO A 1 574 ? 45.377 7.146 32.838 1.00 81.00 574 PRO A O 1
ATOM 4441 N N . MET A 1 575 ? 46.076 5.913 34.569 1.00 78.31 575 MET A N 1
ATOM 4442 C CA . MET A 1 575 ? 47.474 5.784 34.096 1.00 78.31 575 MET A CA 1
ATOM 4443 C C . MET A 1 575 ? 47.648 4.784 32.931 1.00 78.31 575 MET A C 1
ATOM 4445 O O . MET A 1 575 ? 48.768 4.432 32.570 1.00 78.31 575 MET A O 1
ATOM 4449 N N . ARG A 1 576 ? 46.548 4.254 32.387 1.00 80.50 576 ARG A N 1
ATOM 4450 C CA . ARG A 1 576 ? 46.538 3.337 31.238 1.00 80.50 576 ARG A CA 1
ATOM 4451 C C . ARG A 1 576 ? 46.113 4.115 29.995 1.00 80.50 576 ARG A C 1
ATOM 4453 O O . ARG A 1 576 ? 45.328 5.038 30.157 1.00 80.50 576 ARG A O 1
ATOM 4460 N N . PRO A 1 577 ? 46.576 3.764 28.785 1.00 80.75 577 PRO A N 1
ATOM 4461 C CA . PRO A 1 577 ? 46.135 4.437 27.566 1.00 80.75 577 PRO A CA 1
ATOM 4462 C C . PRO A 1 577 ? 44.652 4.150 27.266 1.00 80.75 577 PRO A C 1
ATOM 4464 O O . PRO A 1 577 ? 44.158 3.087 27.653 1.00 80.75 577 PRO A O 1
ATOM 4467 N N . PRO A 1 578 ? 43.942 5.061 26.574 1.00 85.06 578 PRO A N 1
ATOM 4468 C CA . PRO A 1 578 ? 42.562 4.825 26.161 1.00 85.06 578 PRO A CA 1
ATOM 4469 C C . PRO A 1 578 ? 42.481 3.710 25.109 1.00 85.06 578 PRO A C 1
ATOM 4471 O O . PRO A 1 578 ? 43.409 3.503 24.326 1.00 85.06 578 PRO A O 1
ATOM 4474 N N . HIS A 1 579 ? 41.343 3.020 25.060 1.00 82.62 579 HIS A N 1
ATOM 4475 C CA . HIS A 1 579 ? 41.006 2.065 24.004 1.00 82.62 579 HIS A CA 1
ATOM 4476 C C . HIS A 1 579 ? 40.536 2.764 22.725 1.00 82.62 579 HIS A C 1
ATOM 4478 O O . HIS A 1 579 ? 40.846 2.299 21.629 1.00 82.62 579 HIS A O 1
ATOM 4484 N N . PHE A 1 580 ? 39.815 3.882 22.866 1.00 83.38 580 PHE A N 1
ATOM 4485 C CA . PHE A 1 580 ? 39.337 4.698 21.752 1.00 83.38 580 PHE A CA 1
ATOM 4486 C C . PHE A 1 580 ? 39.371 6.183 22.105 1.00 83.38 580 PHE A C 1
ATOM 4488 O O . PHE A 1 580 ? 39.052 6.574 23.233 1.00 83.38 580 PHE A O 1
ATOM 4495 N N . VAL A 1 581 ? 39.674 7.009 21.105 1.00 87.12 581 VAL A N 1
ATOM 4496 C CA . VAL A 1 581 ? 39.417 8.449 21.140 1.00 87.12 581 VAL A CA 1
ATOM 4497 C C . VAL A 1 581 ? 38.412 8.773 20.045 1.00 87.12 581 VAL A C 1
ATOM 4499 O O . VAL A 1 581 ? 38.659 8.522 18.864 1.00 87.12 581 VAL A O 1
ATOM 4502 N N . ALA A 1 582 ? 37.265 9.320 20.439 1.00 88.81 582 ALA A N 1
ATOM 4503 C CA . ALA A 1 582 ? 36.171 9.622 19.533 1.00 88.81 582 ALA A CA 1
ATOM 4504 C C . ALA A 1 582 ? 35.854 11.119 19.483 1.00 88.81 582 ALA A C 1
ATOM 4506 O O . ALA A 1 582 ? 35.840 11.798 20.505 1.00 88.81 582 ALA A O 1
ATOM 4507 N N . LEU A 1 583 ? 35.529 11.634 18.301 1.00 89.94 583 LEU A N 1
ATOM 4508 C CA . LEU A 1 583 ? 34.918 12.947 18.133 1.00 89.94 583 LEU A CA 1
ATOM 4509 C C . LEU A 1 583 ? 33.400 12.784 18.112 1.00 89.94 583 LEU A C 1
ATOM 4511 O O . LEU A 1 583 ? 32.859 12.092 17.253 1.00 89.94 583 LEU A O 1
ATOM 4515 N N . GLY A 1 584 ? 32.710 13.417 19.055 1.00 89.81 584 GLY A N 1
ATOM 4516 C CA . GLY A 1 584 ? 31.257 13.449 19.109 1.00 89.81 584 GLY A CA 1
ATOM 4517 C C . GLY A 1 584 ? 30.684 14.717 18.494 1.00 89.81 584 GLY A C 1
ATOM 4518 O O . GLY A 1 584 ? 31.150 15.816 18.795 1.00 89.81 584 GLY A O 1
ATOM 4519 N N . LEU A 1 585 ? 29.645 14.559 17.676 1.00 90.06 585 LEU A N 1
ATOM 4520 C CA . LEU A 1 585 ? 28.916 15.646 17.027 1.00 90.06 585 LEU A CA 1
ATOM 4521 C C . LEU A 1 585 ? 27.416 15.485 17.281 1.00 90.06 585 LEU A C 1
ATOM 4523 O O . LEU A 1 585 ? 26.844 14.444 16.949 1.00 90.06 585 LEU A O 1
ATOM 4527 N N . GLY A 1 586 ? 26.768 16.491 17.871 1.00 85.75 586 GLY A N 1
ATOM 4528 C CA . GLY A 1 586 ? 25.387 16.310 18.307 1.00 85.75 586 GLY A CA 1
ATOM 4529 C C . GLY A 1 586 ? 24.699 17.525 18.912 1.00 85.75 586 GLY A C 1
ATOM 4530 O O . GLY A 1 586 ? 25.021 18.675 18.604 1.00 85.75 586 GLY A O 1
ATOM 4531 N N . PHE A 1 587 ? 23.719 17.240 19.768 1.00 88.81 587 PHE A N 1
ATOM 4532 C CA . PHE A 1 587 ? 22.890 18.213 20.468 1.00 88.81 587 PHE A CA 1
ATOM 4533 C C . PHE A 1 587 ? 22.831 17.926 21.968 1.00 88.81 587 PHE A C 1
ATOM 4535 O O . PHE A 1 587 ? 22.711 16.776 22.388 1.00 88.81 587 PHE A O 1
ATOM 4542 N N . GLN A 1 588 ? 22.863 18.991 22.762 1.00 87.25 588 GLN A N 1
ATOM 4543 C CA . GLN A 1 588 ? 22.464 19.002 24.165 1.00 87.25 588 GLN A CA 1
ATOM 4544 C C . GLN A 1 588 ? 21.012 19.467 24.242 1.00 87.25 588 GLN A C 1
ATOM 4546 O O . GLN A 1 588 ? 20.665 20.490 23.651 1.00 87.25 588 GLN A O 1
ATOM 4551 N N . ASN A 1 589 ? 20.163 18.723 24.943 1.00 87.88 589 ASN A N 1
ATOM 4552 C CA . ASN A 1 589 ? 18.740 19.018 25.051 1.00 87.88 589 ASN A CA 1
ATOM 4553 C C . ASN A 1 589 ? 18.419 19.590 26.430 1.00 87.88 589 ASN A C 1
ATOM 4555 O O . ASN A 1 589 ? 18.870 19.067 27.453 1.00 87.88 589 ASN A O 1
ATOM 4559 N N . TYR A 1 590 ? 17.596 20.636 26.449 1.00 87.81 590 TYR A N 1
ATOM 4560 C CA . TYR A 1 590 ? 17.206 21.340 27.665 1.00 87.81 590 TYR A CA 1
ATOM 4561 C C . TYR A 1 590 ? 15.698 21.560 27.739 1.00 87.81 590 TYR A C 1
ATOM 4563 O O . TYR A 1 590 ? 15.048 21.822 26.726 1.00 87.81 590 TYR A O 1
ATOM 4571 N N . THR A 1 591 ? 15.164 21.514 28.959 1.00 88.50 591 THR A N 1
ATOM 4572 C CA . THR A 1 591 ? 13.806 21.961 29.291 1.00 88.50 591 THR A CA 1
ATOM 4573 C C . THR A 1 591 ? 13.877 23.238 30.115 1.00 88.50 591 THR A C 1
ATOM 4575 O O . THR A 1 591 ? 14.784 23.408 30.930 1.00 88.50 591 THR A O 1
ATOM 4578 N N . CYS A 1 592 ? 12.927 24.147 29.915 1.00 88.19 592 CYS A N 1
ATOM 4579 C CA . CYS A 1 592 ? 12.800 25.324 30.765 1.00 88.19 592 CYS A CA 1
ATOM 4580 C C . CYS A 1 592 ? 12.120 24.935 32.082 1.00 88.19 592 CYS A C 1
ATOM 4582 O O . CYS A 1 592 ? 11.040 24.344 32.060 1.00 88.19 592 CYS A O 1
ATOM 4584 N N . ASN A 1 593 ? 12.727 25.265 33.223 1.00 84.00 593 ASN A N 1
ATOM 4585 C CA . ASN A 1 593 ? 12.073 25.135 34.519 1.00 84.00 593 ASN A CA 1
ATOM 4586 C C . ASN A 1 593 ? 11.223 26.394 34.782 1.00 84.00 593 ASN A C 1
ATOM 4588 O O . ASN A 1 593 ? 11.791 27.475 34.957 1.00 84.00 593 ASN A O 1
ATOM 4592 N N . PRO A 1 594 ? 9.881 26.280 34.846 1.00 77.69 594 PRO A N 1
ATOM 4593 C CA . PRO A 1 594 ? 8.997 27.435 35.004 1.00 77.69 594 PRO A CA 1
ATOM 4594 C C . PRO A 1 594 ? 9.190 28.172 36.331 1.00 77.69 594 PRO A C 1
ATOM 4596 O O . PRO A 1 594 ? 8.928 29.367 36.404 1.00 77.69 594 PRO A O 1
ATOM 4599 N N . SER A 1 595 ? 9.636 27.467 37.374 1.00 81.75 595 SER A N 1
ATOM 4600 C CA . SER A 1 595 ? 9.777 28.020 38.724 1.00 81.75 595 SER A CA 1
ATOM 4601 C C . SER A 1 595 ? 11.079 28.794 38.912 1.00 81.75 595 SER A C 1
ATOM 4603 O O . SER A 1 595 ? 11.144 29.686 39.751 1.00 81.75 595 SER A O 1
ATOM 4605 N N . THR A 1 596 ? 12.124 28.447 38.159 1.00 84.06 596 THR A N 1
ATOM 4606 C CA . THR A 1 596 ? 13.452 29.069 38.280 1.00 84.06 596 THR A CA 1
ATOM 4607 C C . THR A 1 596 ? 13.830 29.917 37.068 1.00 84.06 596 THR A C 1
ATOM 4609 O O . THR A 1 596 ? 14.857 30.584 37.112 1.00 84.06 596 THR A O 1
ATOM 4612 N N . SER A 1 597 ? 13.028 29.903 35.995 1.00 86.56 597 SER A N 1
ATOM 4613 C CA . SER A 1 597 ? 13.303 30.581 34.715 1.00 86.56 597 SER A CA 1
ATOM 4614 C C . SER A 1 597 ? 14.673 30.230 34.117 1.00 86.56 597 SER A C 1
ATOM 4616 O O . SER A 1 597 ? 15.283 31.023 33.397 1.00 86.56 597 SER A O 1
ATOM 4618 N N . THR A 1 598 ? 15.165 29.024 34.416 1.00 87.50 598 THR A N 1
ATOM 4619 C CA . THR A 1 598 ? 16.457 28.499 33.959 1.00 87.50 598 THR A CA 1
ATOM 4620 C C . THR A 1 598 ? 16.280 27.185 33.210 1.00 87.50 598 THR A C 1
ATOM 4622 O O . THR A 1 598 ? 15.347 26.420 33.461 1.00 87.50 598 THR A O 1
ATOM 4625 N N . TYR A 1 599 ? 17.190 26.911 32.276 1.00 88.00 599 TYR A N 1
ATOM 4626 C CA . TYR A 1 599 ? 17.228 25.641 31.561 1.00 88.00 599 TYR A CA 1
ATOM 4627 C C . TYR A 1 599 ? 17.870 24.538 32.410 1.00 88.00 599 TYR A C 1
ATOM 4629 O O . TYR A 1 599 ? 18.932 24.736 32.999 1.00 88.00 599 TYR A O 1
ATOM 4637 N N . SER A 1 600 ? 17.265 23.352 32.415 1.00 87.19 600 SER A N 1
ATOM 4638 C CA . SER A 1 600 ? 17.853 22.121 32.949 1.00 87.19 600 SER A CA 1
ATOM 4639 C C . SER A 1 600 ? 18.078 21.109 31.826 1.00 87.19 600 SER A C 1
ATOM 4641 O O . SER A 1 600 ? 17.280 21.005 30.892 1.00 87.19 600 SER A O 1
ATOM 4643 N N . SER A 1 601 ? 19.201 20.388 31.875 1.00 85.19 601 SER A N 1
ATOM 4644 C CA . SER A 1 601 ? 19.516 19.376 30.861 1.00 85.19 601 SER A CA 1
ATOM 4645 C C . SER A 1 601 ? 18.579 18.177 30.998 1.00 85.19 601 SER A C 1
ATOM 4647 O O . SER A 1 601 ? 18.358 17.679 32.100 1.00 85.19 601 SER A O 1
ATOM 4649 N N . ILE A 1 602 ? 18.061 17.705 29.866 1.00 84.81 602 ILE A N 1
ATOM 4650 C CA . ILE A 1 602 ? 17.215 16.506 29.753 1.00 84.81 602 ILE A CA 1
ATOM 4651 C C . ILE A 1 602 ? 17.889 15.414 28.909 1.00 84.81 602 ILE A C 1
ATOM 4653 O O . ILE A 1 602 ? 17.233 14.490 28.435 1.00 84.81 602 ILE A O 1
ATOM 4657 N N . GLY A 1 603 ? 19.205 15.529 28.715 1.00 84.94 603 GLY A N 1
ATOM 4658 C CA . GLY A 1 603 ? 20.037 14.578 27.983 1.00 84.94 603 GLY A CA 1
ATOM 4659 C C . GLY A 1 603 ? 20.719 15.188 26.760 1.00 84.94 603 GLY A C 1
ATOM 4660 O O . GLY A 1 603 ? 20.610 16.379 26.472 1.00 84.94 603 GLY A O 1
ATOM 4661 N N . ALA A 1 604 ? 21.434 14.348 26.025 1.00 84.06 604 ALA A N 1
ATOM 4662 C CA . ALA A 1 604 ? 22.137 14.701 24.801 1.00 84.06 604 ALA A CA 1
ATOM 4663 C C . ALA A 1 604 ? 22.015 13.566 23.786 1.00 84.06 604 ALA A C 1
ATOM 4665 O O . ALA A 1 604 ? 21.745 12.428 24.163 1.00 84.06 604 ALA A O 1
ATOM 4666 N N . VAL A 1 605 ? 22.235 13.877 22.512 1.00 82.12 605 VAL A N 1
ATOM 4667 C CA . VAL A 1 605 ? 22.406 12.879 21.451 1.00 82.12 605 VAL A CA 1
ATOM 4668 C C . VAL A 1 605 ? 23.579 13.305 20.584 1.00 82.12 605 VAL A C 1
ATOM 4670 O O . VAL A 1 605 ? 23.593 14.436 20.102 1.00 82.12 605 VAL A O 1
ATOM 4673 N N . ALA A 1 606 ? 24.542 12.417 20.362 1.00 84.50 606 ALA A N 1
ATOM 4674 C CA . ALA A 1 606 ? 25.664 12.642 19.458 1.00 84.50 606 ALA A CA 1
ATOM 4675 C C . ALA A 1 606 ? 26.032 11.377 18.683 1.00 84.50 606 ALA A C 1
ATOM 4677 O O . ALA A 1 606 ? 25.866 10.263 19.168 1.00 84.50 606 ALA A O 1
ATOM 4678 N N . LEU A 1 607 ? 26.563 11.553 17.479 1.00 83.00 607 LEU A N 1
ATOM 4679 C CA . LEU A 1 607 ? 27.250 10.489 16.750 1.00 83.00 607 LEU A CA 1
ATOM 4680 C C . LEU A 1 607 ? 28.747 10.568 17.051 1.00 83.00 607 LEU A C 1
ATOM 4682 O O . LEU A 1 607 ? 29.285 11.670 17.163 1.00 83.00 607 LEU A O 1
ATOM 4686 N N . LEU A 1 608 ? 29.395 9.415 17.196 1.00 84.12 608 LEU A N 1
ATOM 4687 C CA . LEU A 1 608 ? 30.777 9.280 17.650 1.00 84.12 608 LEU A CA 1
ATOM 4688 C C . LEU A 1 608 ? 31.647 8.710 16.537 1.00 84.12 608 LEU A C 1
ATOM 4690 O O . LEU A 1 608 ? 31.297 7.700 15.928 1.00 84.12 608 LEU A O 1
ATOM 4694 N N . PHE A 1 609 ? 32.795 9.335 16.308 1.00 83.69 609 PHE A N 1
ATOM 4695 C CA . PHE A 1 609 ? 33.665 9.035 15.176 1.00 83.69 609 PHE A CA 1
ATOM 4696 C C . PHE A 1 609 ? 35.085 8.785 15.623 1.00 83.69 609 PHE A C 1
ATOM 4698 O O . PHE A 1 609 ? 35.595 9.528 16.453 1.00 83.69 609 PHE A O 1
ATOM 4705 N N . ASP A 1 610 ? 35.728 7.776 15.051 1.00 83.69 610 ASP A N 1
ATOM 4706 C CA . ASP A 1 610 ? 37.083 7.402 15.409 1.00 83.69 610 ASP A CA 1
ATOM 4707 C C . ASP A 1 610 ? 38.070 8.486 14.975 1.00 83.69 610 ASP A C 1
ATOM 4709 O O . ASP A 1 610 ? 38.186 8.822 13.791 1.00 83.69 610 ASP A O 1
ATOM 4713 N N . ILE A 1 611 ? 38.783 9.032 15.956 1.00 81.94 611 ILE A N 1
ATOM 4714 C CA . ILE A 1 611 ? 39.912 9.942 15.757 1.00 81.94 611 ILE A CA 1
ATOM 4715 C C . ILE A 1 611 ? 41.178 9.410 16.441 1.00 81.94 611 ILE A C 1
ATOM 4717 O O . ILE A 1 611 ? 42.173 10.128 16.532 1.00 81.94 611 ILE A O 1
ATOM 4721 N N . SER A 1 612 ? 41.182 8.141 16.863 1.00 80.81 612 SER A N 1
ATOM 4722 C CA . SER A 1 612 ? 42.277 7.496 17.601 1.00 80.81 612 SER A CA 1
ATOM 4723 C C . SER A 1 612 ? 43.612 7.577 16.846 1.00 80.81 612 SER A C 1
ATOM 4725 O O . SER A 1 612 ? 44.670 7.763 17.438 1.00 80.81 612 SER A O 1
ATOM 4727 N N . CYS A 1 613 ? 43.574 7.509 15.512 1.00 73.19 613 CYS A N 1
ATOM 4728 C CA . CYS A 1 613 ? 44.755 7.642 14.652 1.00 73.19 613 CYS A CA 1
ATOM 4729 C C . CYS A 1 613 ? 45.137 9.093 14.315 1.00 73.19 613 CYS A C 1
ATOM 4731 O O . CYS A 1 613 ? 46.233 9.337 13.813 1.00 73.19 613 CYS A O 1
ATOM 4733 N N . MET A 1 614 ? 44.238 10.051 14.543 1.00 68.12 614 MET A N 1
ATOM 4734 C CA . MET A 1 614 ? 44.424 11.456 14.175 1.00 68.12 614 MET A CA 1
ATOM 4735 C C . MET A 1 614 ? 45.014 12.280 15.318 1.00 68.12 614 MET A C 1
ATOM 4737 O O . MET A 1 614 ? 45.646 13.299 15.052 1.00 68.12 614 MET A O 1
ATOM 4741 N N . ASP A 1 615 ? 44.866 11.832 16.569 1.00 58.25 615 ASP A N 1
ATOM 4742 C CA . ASP A 1 615 ? 45.250 12.620 17.747 1.00 58.25 615 ASP A CA 1
ATOM 4743 C C . ASP A 1 615 ? 46.771 12.856 17.876 1.00 58.25 615 ASP A C 1
ATOM 4745 O O . ASP A 1 615 ? 47.196 13.776 18.567 1.00 58.25 615 ASP A O 1
ATOM 4749 N N . LYS A 1 616 ? 47.591 12.107 17.117 1.00 54.34 616 LYS A N 1
ATOM 4750 C CA . LYS A 1 616 ? 49.057 12.271 17.027 1.00 54.34 616 LYS A CA 1
ATOM 4751 C C . LYS A 1 616 ? 49.529 13.419 16.121 1.00 54.34 616 LYS A C 1
ATOM 4753 O O . LYS A 1 616 ? 50.716 13.741 16.128 1.00 54.34 616 LYS A O 1
ATOM 4758 N N . ALA A 1 617 ? 48.658 13.999 15.293 1.00 52.66 617 ALA A N 1
ATOM 4759 C CA . ALA A 1 617 ? 49.035 15.057 14.354 1.00 52.66 617 ALA A CA 1
ATOM 4760 C C . ALA A 1 617 ? 48.885 16.453 14.996 1.00 52.66 617 ALA A C 1
ATOM 4762 O O . ALA A 1 617 ? 47.905 16.673 15.698 1.00 52.66 617 ALA A O 1
ATOM 4763 N N . PRO A 1 618 ? 49.739 17.452 14.690 1.00 42.66 618 PRO A N 1
ATOM 4764 C CA . PRO A 1 618 ? 49.593 18.826 15.206 1.00 42.66 618 PRO A CA 1
ATOM 4765 C C . PRO A 1 618 ? 48.221 19.475 14.924 1.00 42.66 618 PRO A C 1
ATOM 4767 O O . PRO A 1 618 ? 47.826 20.416 15.607 1.00 42.66 618 PRO A O 1
ATOM 4770 N N . ALA A 1 619 ? 47.484 18.956 13.934 1.00 46.56 619 ALA A N 1
ATOM 4771 C CA . ALA A 1 619 ? 46.129 19.363 13.563 1.00 46.56 619 ALA A CA 1
ATOM 4772 C C . ALA A 1 619 ? 45.007 18.791 14.468 1.00 46.56 619 ALA A C 1
ATOM 4774 O O . ALA A 1 619 ? 43.840 19.128 14.271 1.00 46.56 619 ALA A O 1
ATOM 4775 N N . SER A 1 620 ? 45.316 17.934 15.450 1.00 55.81 620 SER A N 1
ATOM 4776 C CA . SER A 1 620 ? 44.326 17.273 16.318 1.00 55.81 620 SER A CA 1
ATOM 4777 C C . SER A 1 620 ? 43.789 18.141 17.456 1.00 55.81 620 SER A C 1
ATOM 4779 O O . SER A 1 620 ? 42.744 17.833 18.034 1.00 55.81 620 SER A O 1
ATOM 4781 N N . THR A 1 621 ? 44.467 19.239 17.786 1.00 61.38 621 THR A N 1
ATOM 4782 C CA . THR A 1 621 ? 44.126 20.093 18.937 1.00 61.38 621 THR A CA 1
ATOM 4783 C C . THR A 1 621 ? 42.864 20.930 18.720 1.00 61.38 621 THR A C 1
ATOM 4785 O O . THR A 1 621 ? 42.246 21.357 19.692 1.00 61.38 621 THR A O 1
ATOM 4788 N N . SER A 1 622 ? 42.439 21.132 17.467 1.00 72.50 622 SER A N 1
ATOM 4789 C CA . SER A 1 622 ? 41.292 21.977 17.093 1.00 72.50 622 SER A CA 1
ATOM 4790 C C . SER A 1 622 ? 40.233 21.260 16.245 1.00 72.50 622 SER A C 1
ATOM 4792 O O . SER A 1 622 ? 39.350 21.907 15.671 1.00 72.50 622 SER A O 1
ATOM 4794 N N . ILE A 1 623 ? 40.279 19.926 16.162 1.00 81.25 623 ILE A N 1
ATOM 4795 C CA . ILE A 1 623 ? 39.351 19.148 15.327 1.00 81.25 623 ILE A CA 1
ATOM 4796 C C . ILE A 1 623 ? 37.891 19.325 15.766 1.00 81.25 623 ILE A C 1
ATOM 4798 O O . ILE A 1 623 ? 37.006 19.475 14.928 1.00 81.25 623 ILE A O 1
ATOM 4802 N N . GLN A 1 624 ? 37.647 19.421 17.073 1.00 86.00 624 GLN A N 1
ATOM 4803 C CA . GLN A 1 624 ? 36.353 19.745 17.665 1.00 86.00 624 GLN A CA 1
ATOM 4804 C C . GLN A 1 624 ? 35.845 21.119 17.215 1.00 86.00 624 GLN A C 1
ATOM 4806 O O . GLN A 1 624 ? 34.682 21.246 16.852 1.00 86.00 624 GLN A O 1
ATOM 4811 N N . GLN A 1 625 ? 36.717 22.131 17.143 1.00 87.12 625 GLN A N 1
ATOM 4812 C CA . GLN A 1 625 ? 36.337 23.479 16.718 1.00 87.12 625 GLN A CA 1
ATOM 4813 C C . GLN A 1 625 ? 36.018 23.497 15.224 1.00 87.12 625 GLN A C 1
ATOM 4815 O O . GLN A 1 625 ? 34.982 24.011 14.816 1.00 87.12 625 GLN A O 1
ATOM 4820 N N . SER A 1 626 ? 36.864 22.861 14.412 1.00 83.06 626 SER A N 1
ATOM 4821 C CA . SER A 1 626 ? 36.645 22.733 12.968 1.00 83.06 626 SER A CA 1
ATOM 4822 C C . SER A 1 626 ? 35.325 22.020 12.665 1.00 83.06 626 SER A C 1
ATOM 4824 O O . SER A 1 626 ? 34.563 22.432 11.787 1.00 83.06 626 SER A O 1
ATOM 4826 N N . ALA A 1 627 ? 35.023 20.970 13.432 1.00 85.44 627 ALA A N 1
ATOM 4827 C CA . ALA A 1 627 ? 33.792 20.212 13.296 1.00 85.44 627 ALA A CA 1
ATOM 4828 C C . ALA A 1 627 ? 32.571 20.998 13.794 1.00 85.44 627 ALA A C 1
ATOM 4830 O O . ALA A 1 627 ? 31.526 20.954 13.149 1.00 85.44 627 ALA A O 1
ATOM 4831 N N . PHE A 1 628 ? 32.699 21.773 14.876 1.00 89.44 628 PHE A N 1
ATOM 4832 C CA . PHE A 1 628 ? 31.643 22.662 15.361 1.00 89.44 628 PHE A CA 1
ATOM 4833 C C . PHE A 1 628 ? 31.325 23.776 14.364 1.00 89.44 628 PHE A C 1
ATOM 4835 O O . PHE A 1 628 ? 30.158 24.073 14.116 1.00 89.44 628 PHE A O 1
ATOM 4842 N N . ASP A 1 629 ? 32.345 24.362 13.749 1.00 86.62 629 ASP A N 1
ATOM 4843 C CA . ASP A 1 629 ? 32.214 25.406 12.740 1.00 86.62 629 ASP A CA 1
ATOM 4844 C C . ASP A 1 629 ? 31.507 24.884 11.483 1.00 86.62 629 ASP A C 1
ATOM 4846 O O . ASP A 1 629 ? 30.584 25.518 10.960 1.00 86.62 629 ASP A O 1
ATOM 4850 N N . ALA A 1 630 ? 31.902 23.697 11.013 1.00 81.44 630 ALA A N 1
ATOM 4851 C CA . ALA A 1 630 ? 31.231 23.014 9.914 1.00 81.44 630 ALA A CA 1
ATOM 4852 C C . ALA A 1 630 ? 29.781 22.652 10.286 1.00 81.44 630 ALA A C 1
ATOM 4854 O O . ALA A 1 630 ? 28.866 22.863 9.489 1.00 81.44 630 ALA A O 1
ATOM 4855 N N . TRP A 1 631 ? 29.548 22.186 11.516 1.00 81.12 631 TRP A N 1
ATOM 4856 C CA . TRP A 1 631 ? 28.221 21.814 12.010 1.00 81.12 631 TRP A CA 1
ATOM 4857 C C . TRP A 1 631 ? 27.286 23.009 12.185 1.00 81.12 631 TRP A C 1
ATOM 4859 O O . TRP A 1 631 ? 26.091 22.937 11.887 1.00 81.12 631 TRP A O 1
ATOM 4869 N N . SER A 1 632 ? 27.822 24.137 12.634 1.00 81.75 632 SER A N 1
ATOM 4870 C CA . SER A 1 632 ? 27.069 25.370 12.844 1.00 81.75 632 SER A CA 1
ATOM 4871 C C . SER A 1 632 ? 26.638 25.995 11.520 1.00 81.75 632 SER A C 1
ATOM 4873 O O . SER A 1 632 ? 25.507 26.469 11.426 1.00 81.75 632 SER A O 1
ATOM 4875 N N . ARG A 1 633 ? 27.483 25.917 10.480 1.00 76.50 633 ARG A N 1
ATOM 4876 C CA . ARG A 1 633 ? 27.181 26.404 9.120 1.00 76.50 633 ARG A CA 1
ATOM 4877 C C . ARG A 1 633 ? 26.340 25.442 8.279 1.00 76.50 633 ARG A C 1
ATOM 4879 O O . ARG A 1 633 ? 25.820 25.841 7.239 1.00 76.50 633 ARG A O 1
ATOM 4886 N N . ALA A 1 634 ? 26.219 24.184 8.692 1.00 69.38 634 ALA A N 1
ATOM 4887 C CA . ALA A 1 634 ? 25.472 23.183 7.948 1.00 69.38 634 ALA A CA 1
ATOM 4888 C C . ALA A 1 634 ? 23.969 23.504 7.918 1.00 69.38 634 ALA A C 1
ATOM 4890 O O . ALA A 1 634 ? 23.335 23.706 8.960 1.00 69.38 634 ALA A O 1
ATOM 4891 N N . ALA A 1 635 ? 23.400 23.524 6.708 1.00 61.59 635 ALA A N 1
ATOM 4892 C CA . ALA A 1 635 ? 21.963 23.658 6.505 1.00 61.59 635 ALA A CA 1
ATOM 4893 C C . ALA A 1 635 ? 21.210 22.497 7.192 1.00 61.59 635 ALA A C 1
ATOM 4895 O O . ALA A 1 635 ? 21.760 21.396 7.277 1.00 61.59 635 ALA A O 1
ATOM 4896 N N . PRO A 1 636 ? 19.942 22.676 7.615 1.00 54.22 636 PRO A N 1
ATOM 4897 C CA . PRO A 1 636 ? 19.165 21.642 8.319 1.00 54.22 636 PRO A CA 1
ATOM 4898 C C . PRO A 1 636 ? 19.010 20.314 7.556 1.00 54.22 636 PRO A C 1
ATOM 4900 O O . PRO A 1 636 ? 18.611 19.307 8.128 1.00 54.22 636 PRO A O 1
ATOM 4903 N N . THR A 1 637 ? 19.299 20.319 6.254 1.00 48.31 637 THR A N 1
ATOM 4904 C CA . THR A 1 637 ? 19.233 19.173 5.341 1.00 48.31 637 THR A CA 1
ATOM 4905 C C . THR A 1 637 ? 20.530 18.360 5.266 1.00 48.31 637 THR A C 1
ATOM 4907 O O . THR A 1 637 ? 20.537 17.303 4.638 1.00 48.31 637 THR A O 1
ATOM 4910 N N . ILE A 1 638 ? 21.636 18.844 5.844 1.00 46.62 638 ILE A N 1
ATOM 4911 C CA . ILE A 1 638 ? 22.942 18.171 5.825 1.00 46.62 638 ILE A CA 1
ATOM 4912 C C . ILE A 1 638 ? 23.032 17.206 7.013 1.00 46.62 638 ILE A C 1
ATOM 4914 O O . ILE A 1 638 ? 22.766 17.575 8.156 1.00 46.62 638 ILE A O 1
ATOM 4918 N N . THR A 1 639 ? 23.420 15.957 6.749 1.00 61.06 639 THR A N 1
ATOM 4919 C CA . THR A 1 639 ? 23.592 14.939 7.793 1.00 61.06 639 THR A CA 1
ATOM 4920 C C . THR A 1 639 ? 24.858 15.197 8.616 1.00 61.06 639 THR A C 1
ATOM 4922 O O . THR A 1 639 ? 25.864 15.675 8.092 1.00 61.06 639 THR A O 1
ATOM 4925 N N . LEU A 1 640 ? 24.843 14.827 9.902 1.00 59.53 640 LEU A N 1
ATOM 4926 C CA . LEU A 1 640 ? 26.016 14.890 10.793 1.00 59.53 640 LEU A CA 1
ATOM 4927 C C . LEU A 1 640 ? 27.244 14.175 10.187 1.00 59.53 640 LEU A C 1
ATOM 4929 O O . LEU A 1 640 ? 28.362 14.672 10.284 1.00 59.53 640 LEU A O 1
ATOM 4933 N N . GLN A 1 641 ? 27.020 13.068 9.469 1.00 59.12 641 GLN A N 1
ATOM 4934 C CA . GLN A 1 641 ? 28.053 12.334 8.729 1.00 59.12 641 GLN A CA 1
ATOM 4935 C C . GLN A 1 641 ? 28.713 13.181 7.624 1.00 59.12 641 GLN A C 1
ATOM 4937 O O . GLN A 1 641 ? 29.926 13.133 7.441 1.00 59.12 641 GLN A O 1
ATOM 4942 N N . ALA A 1 642 ? 27.929 13.968 6.879 1.00 60.59 642 ALA A N 1
ATOM 4943 C CA . ALA A 1 642 ? 28.436 14.806 5.791 1.00 60.59 642 ALA A CA 1
ATOM 4944 C C . ALA A 1 642 ? 29.270 15.989 6.308 1.00 60.59 642 ALA A C 1
ATOM 4946 O O . ALA A 1 642 ? 30.240 16.394 5.669 1.00 60.59 642 ALA A O 1
ATOM 4947 N N . VAL A 1 643 ? 28.928 16.510 7.487 1.00 60.72 643 VAL A N 1
ATOM 4948 C CA . VAL A 1 643 ? 29.730 17.533 8.170 1.00 60.72 643 VAL A CA 1
ATOM 4949 C C . VAL A 1 643 ? 31.094 16.985 8.575 1.00 60.72 643 VAL A C 1
ATOM 4951 O O . VAL A 1 643 ? 32.097 17.678 8.444 1.00 60.72 643 VAL A O 1
ATOM 4954 N N . LEU A 1 644 ? 31.168 15.721 8.978 1.00 62.19 644 LEU A N 1
ATOM 4955 C CA . LEU A 1 644 ? 32.426 15.099 9.387 1.00 62.19 644 LEU A CA 1
ATOM 4956 C C . LEU A 1 644 ? 33.341 14.711 8.232 1.00 62.19 644 LEU A C 1
ATOM 4958 O O . LEU A 1 644 ? 34.550 14.934 8.311 1.00 62.19 644 LEU A O 1
ATOM 4962 N N . ALA A 1 645 ? 32.759 14.276 7.112 1.00 62.03 645 ALA A N 1
ATOM 4963 C CA . ALA A 1 645 ? 33.500 14.103 5.868 1.00 62.03 645 ALA A CA 1
ATOM 4964 C C . ALA A 1 645 ? 34.246 15.391 5.463 1.00 62.03 645 ALA A C 1
ATOM 4966 O O . ALA A 1 645 ? 35.332 15.318 4.891 1.00 62.03 645 ALA A O 1
ATOM 4967 N N . SER A 1 646 ? 33.696 16.569 5.796 1.00 61.38 646 SER A N 1
ATOM 4968 C CA . SER A 1 646 ? 34.332 17.865 5.519 1.00 61.38 646 SER A CA 1
ATOM 4969 C C . SER A 1 646 ? 35.513 18.204 6.439 1.00 61.38 646 SER A C 1
ATOM 4971 O O . SER A 1 646 ? 36.340 19.033 6.069 1.00 61.38 646 SER A O 1
ATOM 4973 N N . VAL A 1 647 ? 35.632 17.542 7.597 1.00 59.03 647 VAL A N 1
ATOM 4974 C CA . VAL A 1 647 ? 36.746 17.714 8.552 1.00 59.03 647 VAL A CA 1
ATOM 4975 C C . VAL A 1 647 ? 37.714 16.525 8.578 1.00 59.03 647 VAL A C 1
ATOM 4977 O O . VAL A 1 647 ? 38.578 16.445 9.446 1.00 59.03 647 VAL A O 1
ATOM 4980 N N . GLY A 1 648 ? 37.617 15.622 7.595 1.00 57.16 648 GLY A N 1
ATOM 4981 C CA . GLY A 1 648 ? 38.645 14.616 7.320 1.00 57.16 648 GLY A CA 1
ATOM 4982 C C . GLY A 1 648 ? 38.519 13.290 8.077 1.00 57.16 648 GLY A C 1
ATOM 4983 O O . GLY A 1 648 ? 39.479 12.524 8.079 1.00 57.16 648 GLY A O 1
ATOM 4984 N N . THR A 1 649 ? 37.361 12.978 8.674 1.00 61.34 649 THR A N 1
ATOM 4985 C CA . THR A 1 649 ? 37.088 11.656 9.277 1.00 61.34 649 THR A CA 1
ATOM 4986 C C . THR A 1 649 ? 35.723 11.106 8.850 1.00 61.34 649 THR A C 1
ATOM 4988 O O . THR A 1 649 ? 34.756 11.850 8.720 1.00 61.34 649 THR A O 1
ATOM 4991 N N . ASN A 1 650 ? 35.646 9.792 8.606 1.00 58.38 650 ASN A N 1
ATOM 4992 C CA . ASN A 1 650 ? 34.425 9.077 8.196 1.00 58.38 650 ASN A CA 1
ATOM 4993 C C . ASN A 1 650 ? 34.190 7.769 8.978 1.00 58.38 650 ASN A C 1
ATOM 4995 O O . ASN A 1 650 ? 33.254 7.031 8.665 1.00 58.38 650 ASN A O 1
ATOM 4999 N N . ALA A 1 651 ? 35.026 7.460 9.971 1.00 69.88 651 ALA A N 1
ATOM 5000 C CA . ALA A 1 651 ? 34.960 6.207 10.717 1.00 69.88 651 ALA A CA 1
ATOM 5001 C C . ALA A 1 651 ? 33.929 6.317 11.850 1.00 69.88 651 ALA A C 1
ATOM 5003 O O . ALA A 1 651 ? 34.253 6.757 12.945 1.00 69.88 651 ALA A O 1
ATOM 5004 N N . LEU A 1 652 ? 32.667 5.974 11.584 1.00 75.69 652 LEU A N 1
ATOM 5005 C CA . LEU A 1 652 ? 31.619 5.959 12.610 1.00 75.69 652 LEU A CA 1
ATOM 5006 C C . LEU A 1 652 ? 31.899 4.840 13.629 1.00 75.69 652 LEU A C 1
ATOM 5008 O O . LEU A 1 652 ? 31.923 3.670 13.257 1.00 75.69 652 LEU A O 1
ATOM 5012 N N . LEU A 1 653 ? 32.066 5.199 14.902 1.00 77.44 653 LEU A N 1
ATOM 5013 C CA . LEU A 1 653 ? 32.215 4.251 16.011 1.00 77.44 653 LEU A CA 1
ATOM 5014 C C . LEU A 1 653 ? 30.869 3.849 16.604 1.00 77.44 653 LEU A C 1
ATOM 5016 O O . LEU A 1 653 ? 30.666 2.691 16.954 1.00 77.44 653 LEU A O 1
ATOM 5020 N N . GLY A 1 654 ? 29.940 4.798 16.704 1.00 79.94 654 GLY A N 1
ATOM 5021 C CA . GLY A 1 654 ? 28.675 4.556 17.378 1.00 79.94 654 GLY A CA 1
ATOM 5022 C C . GLY A 1 654 ? 27.895 5.828 17.664 1.00 79.94 654 GLY A C 1
ATOM 5023 O O . GLY A 1 654 ? 28.083 6.863 17.020 1.00 79.94 654 GLY A O 1
ATOM 5024 N N . SER A 1 655 ? 27.013 5.751 18.652 1.00 85.31 655 SER A N 1
ATOM 5025 C CA . SER A 1 655 ? 26.199 6.878 19.096 1.00 85.31 655 SER A CA 1
ATOM 5026 C C . SER A 1 655 ? 26.247 7.042 20.609 1.00 85.31 655 SER A C 1
ATOM 5028 O O . SER A 1 655 ? 26.504 6.099 21.348 1.00 85.31 655 SER A O 1
ATOM 5030 N N . HIS A 1 656 ? 26.034 8.268 21.060 1.00 85.50 656 HIS A N 1
ATOM 5031 C CA . HIS A 1 656 ? 25.897 8.639 22.454 1.00 85.50 656 HIS A CA 1
ATOM 5032 C C . HIS A 1 656 ? 24.497 9.200 22.670 1.00 85.50 656 HIS A C 1
ATOM 5034 O O . HIS A 1 656 ? 24.093 10.123 21.961 1.00 85.50 656 HIS A O 1
ATOM 5040 N N . TYR A 1 657 ? 23.768 8.668 23.642 1.00 86.31 657 TYR A N 1
ATOM 5041 C CA . TYR A 1 657 ? 22.451 9.161 24.041 1.00 86.31 657 TYR A CA 1
ATOM 5042 C C . TYR A 1 657 ? 22.202 8.871 25.524 1.00 86.31 657 TYR A C 1
ATOM 5044 O O . TYR A 1 657 ? 23.116 8.476 26.241 1.00 86.31 657 TYR A O 1
ATOM 5052 N N . PHE A 1 658 ? 20.991 9.129 26.018 1.00 84.06 658 PHE A N 1
ATOM 5053 C CA . PHE A 1 658 ? 20.620 8.878 27.409 1.00 84.06 658 PHE A CA 1
ATOM 5054 C C . PHE A 1 658 ? 19.528 7.812 27.495 1.00 84.06 658 PHE A C 1
ATOM 5056 O O . PHE A 1 658 ? 18.569 7.835 26.723 1.00 84.06 658 PHE A O 1
ATOM 5063 N N . VAL A 1 659 ? 19.665 6.912 28.463 1.00 78.88 659 VAL A N 1
ATOM 5064 C CA . VAL A 1 659 ? 18.719 5.828 28.773 1.00 78.88 659 VAL A CA 1
ATOM 5065 C C . VAL A 1 659 ? 18.247 5.928 30.220 1.00 78.88 659 VAL A C 1
ATOM 5067 O O . VAL A 1 659 ? 18.886 6.621 31.011 1.00 78.88 659 VAL A O 1
ATOM 5070 N N . PRO A 1 660 ? 17.140 5.275 30.615 1.00 80.19 660 PRO A N 1
ATOM 5071 C CA . PRO A 1 660 ? 16.775 5.165 32.024 1.00 80.19 660 PRO A CA 1
ATOM 5072 C C . PRO A 1 660 ? 17.935 4.603 32.854 1.00 80.19 660 PRO A C 1
ATOM 5074 O O . PRO A 1 660 ? 18.576 3.634 32.448 1.00 80.19 660 PRO A O 1
ATOM 5077 N N . SER A 1 661 ? 18.220 5.228 33.997 1.00 78.88 661 SER A N 1
ATOM 5078 C CA . SER A 1 661 ? 19.344 4.828 34.847 1.00 78.88 661 SER A CA 1
ATOM 5079 C C . SER A 1 661 ? 19.188 3.373 35.320 1.00 78.88 661 SER A C 1
ATOM 5081 O O . SER A 1 661 ? 18.169 3.050 35.934 1.00 78.88 661 SER A O 1
ATOM 5083 N N . PRO A 1 662 ? 20.191 2.497 35.111 1.00 69.75 662 PRO A N 1
ATOM 5084 C CA . PRO A 1 662 ? 20.147 1.121 35.612 1.00 69.75 662 PRO A CA 1
ATOM 5085 C C . PRO A 1 662 ? 20.148 1.032 37.145 1.00 69.75 662 PRO A C 1
ATOM 5087 O O . PRO A 1 662 ? 19.793 -0.001 37.705 1.00 69.75 662 PRO A O 1
ATOM 5090 N N . THR A 1 663 ? 20.569 2.099 37.832 1.00 68.69 663 THR A N 1
ATOM 5091 C CA . THR A 1 663 ? 20.802 2.114 39.282 1.00 68.69 663 THR A CA 1
ATOM 5092 C C . THR A 1 663 ? 19.818 3.002 40.056 1.00 68.69 663 THR A C 1
ATOM 5094 O O . THR A 1 663 ? 20.031 3.223 41.246 1.00 68.69 663 THR A O 1
ATOM 5097 N N . GLY A 1 664 ? 18.764 3.549 39.430 1.00 67.00 664 GLY A N 1
ATOM 5098 C CA . GLY A 1 664 ? 17.773 4.369 40.143 1.00 67.00 664 GLY A CA 1
ATOM 5099 C C . GLY A 1 664 ? 16.810 5.173 39.263 1.00 67.00 664 GLY A C 1
ATOM 5100 O O . GLY A 1 664 ? 16.621 4.892 38.084 1.00 67.00 664 GLY A O 1
ATOM 5101 N N . THR A 1 665 ? 16.180 6.199 39.845 1.00 57.38 665 THR A N 1
ATOM 5102 C CA . THR A 1 665 ? 15.282 7.125 39.133 1.00 57.38 665 THR A CA 1
ATOM 5103 C C . THR A 1 665 ? 16.082 8.216 38.422 1.00 57.38 665 THR A C 1
ATOM 5105 O O . THR A 1 665 ? 16.729 9.032 39.075 1.00 57.38 665 THR A O 1
ATOM 5108 N N . GLY A 1 666 ? 16.030 8.259 37.092 1.00 76.38 666 GLY A N 1
ATOM 5109 C CA . GLY A 1 666 ? 16.699 9.285 36.292 1.00 76.38 666 GLY A CA 1
ATOM 5110 C C . GLY A 1 666 ? 17.140 8.767 34.928 1.00 76.38 666 GLY A C 1
ATOM 5111 O O . GLY A 1 666 ? 16.694 7.708 34.484 1.00 76.38 666 GLY A O 1
ATOM 5112 N N . ILE A 1 667 ? 18.031 9.513 34.276 1.00 79.94 667 ILE A N 1
ATOM 5113 C CA . ILE A 1 667 ? 18.646 9.142 32.998 1.00 79.94 667 ILE A CA 1
ATOM 5114 C C . ILE A 1 667 ? 20.166 9.021 33.147 1.00 79.94 667 ILE A C 1
ATOM 5116 O O . ILE A 1 667 ? 20.787 9.827 33.840 1.00 79.94 667 ILE A O 1
ATOM 5120 N N . SER A 1 668 ? 20.756 8.035 32.479 1.00 84.75 668 SER A N 1
ATOM 5121 C CA . SER A 1 668 ? 22.195 7.784 32.427 1.00 84.75 668 SER A CA 1
ATOM 5122 C C . SER A 1 668 ? 22.709 7.919 30.991 1.00 84.75 668 SER A C 1
ATOM 5124 O O . SER A 1 668 ? 22.017 7.494 30.064 1.00 84.75 668 SER A O 1
ATOM 5126 N N . PRO A 1 669 ? 23.904 8.498 30.778 1.00 90.38 669 PRO A N 1
ATOM 5127 C CA . PRO A 1 669 ? 24.550 8.499 29.473 1.00 90.38 669 PRO A CA 1
ATOM 5128 C C . PRO A 1 669 ? 24.940 7.079 29.041 1.00 90.38 669 PRO A C 1
ATOM 5130 O O . PRO A 1 669 ? 25.526 6.323 29.816 1.00 90.38 669 PRO A O 1
ATOM 5133 N N . GLU A 1 670 ? 24.662 6.758 27.785 1.00 89.81 670 GLU A N 1
ATOM 5134 C CA . GLU A 1 670 ? 25.066 5.535 27.100 1.00 89.81 670 GLU A CA 1
ATOM 5135 C C . GLU A 1 670 ? 25.942 5.883 25.892 1.00 89.81 670 GLU A C 1
ATOM 5137 O O . GLU A 1 670 ? 25.690 6.868 25.191 1.00 89.81 670 GLU A O 1
ATOM 5142 N N . TRP A 1 671 ? 26.976 5.079 25.660 1.00 92.06 671 TRP A N 1
ATOM 5143 C CA . TRP A 1 671 ? 27.758 5.049 24.428 1.00 92.06 671 TRP A CA 1
ATOM 5144 C C . TRP A 1 671 ? 27.583 3.667 23.804 1.00 92.06 671 TRP A C 1
ATOM 5146 O O . TRP A 1 671 ? 27.996 2.669 24.393 1.00 92.06 671 TRP A O 1
ATOM 5156 N N . ASP A 1 672 ? 26.961 3.622 22.631 1.00 83.62 672 ASP A N 1
ATOM 5157 C CA . ASP A 1 672 ? 26.587 2.399 21.925 1.00 83.62 672 ASP A CA 1
ATOM 5158 C C . ASP A 1 672 ? 27.367 2.276 20.612 1.00 83.62 672 ASP A C 1
ATOM 5160 O O . ASP A 1 672 ? 27.142 3.036 19.662 1.00 83.62 672 ASP A O 1
ATOM 5164 N N . PHE A 1 673 ? 28.308 1.329 20.572 1.00 82.25 673 PHE A N 1
ATOM 5165 C CA . PHE A 1 673 ? 29.112 0.986 19.394 1.00 82.25 673 PHE A CA 1
ATOM 5166 C C . PHE A 1 673 ? 28.623 -0.325 18.752 1.00 82.25 673 PHE A C 1
ATOM 5168 O O . PHE A 1 673 ? 29.267 -0.850 17.841 1.00 82.25 673 PHE A O 1
ATOM 5175 N N . SER A 1 674 ? 27.497 -0.889 19.197 1.00 66.06 674 SER A N 1
ATOM 5176 C CA . SER A 1 674 ? 27.039 -2.223 18.795 1.00 66.06 674 SER A CA 1
ATOM 5177 C C . SER A 1 674 ? 26.638 -2.320 17.325 1.00 66.06 674 SER A C 1
ATOM 5179 O O . SER A 1 674 ? 26.854 -3.355 16.692 1.00 66.06 674 SER A O 1
ATOM 5181 N N . VAL A 1 675 ? 26.110 -1.233 16.754 1.00 54.41 675 VAL A N 1
ATOM 5182 C CA . VAL A 1 675 ? 25.640 -1.202 15.363 1.00 54.41 675 VAL A CA 1
ATOM 5183 C C . VAL A 1 675 ? 26.806 -1.231 14.365 1.00 54.41 675 VAL A C 1
ATOM 5185 O O . VAL A 1 675 ? 26.784 -2.104 13.497 1.00 54.41 675 VAL A O 1
ATOM 5188 N N . PRO A 1 676 ? 27.842 -0.367 14.461 1.00 57.19 676 PRO A N 1
ATOM 5189 C CA . PRO A 1 676 ? 28.967 -0.421 13.523 1.00 57.19 676 PRO A CA 1
ATOM 5190 C C . PRO A 1 676 ? 29.916 -1.601 13.773 1.00 57.19 676 PRO A C 1
ATOM 5192 O O . PRO A 1 676 ? 30.545 -2.080 12.834 1.00 57.19 676 PRO A O 1
ATOM 5195 N N . SER A 1 677 ? 30.029 -2.077 15.021 1.00 48.81 677 SER A N 1
ATOM 5196 C CA . SER A 1 677 ? 30.939 -3.178 15.383 1.00 48.81 677 SER A CA 1
ATOM 5197 C C . SER A 1 677 ? 30.334 -4.578 15.235 1.00 48.81 677 SER A C 1
ATOM 5199 O O . SER A 1 677 ? 31.063 -5.561 15.361 1.00 48.81 677 SER A O 1
ATOM 5201 N N . HIS A 1 678 ? 29.020 -4.686 15.001 1.00 55.03 678 HIS A N 1
ATOM 5202 C CA . HIS A 1 678 ? 28.261 -5.943 15.060 1.00 55.03 678 HIS A CA 1
ATOM 5203 C C . HIS A 1 678 ? 28.437 -6.719 16.383 1.00 55.03 678 HIS A C 1
ATOM 5205 O O . HIS A 1 678 ? 28.240 -7.933 16.427 1.00 55.03 678 HIS A O 1
ATOM 5211 N N . ASN A 1 679 ? 28.798 -6.028 17.470 1.00 64.88 679 ASN A N 1
ATOM 5212 C CA . ASN A 1 679 ? 28.992 -6.610 18.793 1.00 64.88 679 ASN A CA 1
ATOM 5213 C C . ASN A 1 679 ? 28.002 -5.990 19.786 1.00 64.88 679 ASN A C 1
ATOM 5215 O O . ASN A 1 679 ? 28.189 -4.869 20.251 1.00 64.88 679 ASN A O 1
ATOM 5219 N N . THR A 1 680 ? 26.965 -6.740 20.159 1.00 62.69 680 THR A N 1
ATOM 5220 C CA . THR A 1 680 ? 25.914 -6.295 21.092 1.00 62.69 680 THR A CA 1
ATOM 5221 C C . THR A 1 680 ? 26.428 -5.964 22.495 1.00 62.69 680 THR A C 1
ATOM 5223 O O . THR A 1 680 ? 25.728 -5.309 23.259 1.00 62.69 680 THR A O 1
ATOM 5226 N N . SER A 1 681 ? 27.640 -6.396 22.848 1.00 68.44 681 SER A N 1
ATOM 5227 C CA . SER A 1 681 ? 28.281 -6.080 24.129 1.00 68.44 681 SER A CA 1
ATOM 5228 C C . SER A 1 681 ? 29.105 -4.786 24.089 1.00 68.44 681 SER A C 1
ATOM 5230 O O . SER A 1 681 ? 29.508 -4.291 25.141 1.00 68.44 681 SER A O 1
ATOM 5232 N N . ALA A 1 682 ? 29.332 -4.197 22.909 1.00 78.50 682 ALA A N 1
ATOM 5233 C CA . ALA A 1 682 ? 30.084 -2.954 22.723 1.00 78.50 682 ALA A CA 1
ATOM 5234 C C . ALA A 1 682 ? 29.261 -1.708 23.108 1.00 78.50 682 ALA A C 1
ATOM 5236 O O . ALA A 1 682 ? 29.124 -0.767 22.330 1.00 78.50 682 ALA A O 1
ATOM 5237 N N . ILE A 1 683 ? 28.724 -1.705 24.326 1.00 84.38 683 ILE A N 1
ATOM 5238 C CA . ILE A 1 683 ? 28.030 -0.574 24.942 1.00 84.38 683 ILE A CA 1
ATOM 5239 C C . ILE A 1 683 ? 28.681 -0.221 26.281 1.00 84.38 683 ILE A C 1
ATOM 5241 O O . ILE A 1 683 ? 29.285 -1.080 26.929 1.00 84.38 683 ILE A O 1
ATOM 5245 N N . VAL A 1 684 ? 28.548 1.026 26.720 1.00 89.75 684 VAL A N 1
ATOM 5246 C CA . VAL A 1 684 ? 28.768 1.419 28.117 1.00 89.75 684 VAL A CA 1
ATOM 5247 C C . VAL A 1 684 ? 27.676 2.388 28.540 1.00 89.75 684 VAL A C 1
ATOM 5249 O O . VAL A 1 684 ? 27.509 3.448 27.943 1.00 89.75 684 VAL A O 1
ATOM 5252 N N . ILE A 1 685 ? 26.943 2.028 29.588 1.00 88.44 685 ILE A N 1
ATOM 5253 C CA . ILE A 1 685 ? 26.062 2.930 30.327 1.00 88.44 685 ILE A CA 1
ATOM 5254 C C . ILE A 1 685 ? 26.832 3.366 31.557 1.00 88.44 685 ILE A C 1
ATOM 5256 O O . ILE A 1 685 ? 27.405 2.528 32.259 1.00 88.44 685 ILE A O 1
ATOM 5260 N N . GLY A 1 686 ? 26.853 4.665 31.826 1.00 88.56 686 GLY A N 1
ATOM 5261 C CA . GLY A 1 686 ? 27.671 5.193 32.899 1.00 88.56 686 GLY A CA 1
ATOM 5262 C C . GLY A 1 686 ? 26.964 6.167 33.828 1.00 88.56 686 GLY A C 1
ATOM 5263 O O . GLY A 1 686 ? 25.904 6.708 33.523 1.00 88.56 686 GLY A O 1
ATOM 5264 N N . THR A 1 687 ? 27.591 6.405 34.976 1.00 88.19 687 THR A N 1
ATOM 5265 C CA . THR A 1 687 ? 27.154 7.375 35.984 1.00 88.19 687 THR A CA 1
ATOM 5266 C C . THR A 1 687 ? 28.221 8.452 36.149 1.00 88.19 687 THR A C 1
ATOM 5268 O O . THR A 1 687 ? 29.413 8.152 36.250 1.00 88.19 687 THR A O 1
ATOM 5271 N N . LYS A 1 688 ? 27.803 9.724 36.139 1.00 88.81 688 LYS A N 1
ATOM 5272 C CA . LYS A 1 688 ? 28.703 10.878 36.283 1.00 88.81 688 LYS A CA 1
ATOM 5273 C C . LYS A 1 688 ? 29.425 10.818 37.632 1.00 88.81 688 LYS A C 1
ATOM 5275 O O . LYS A 1 688 ? 28.769 10.714 38.664 1.00 88.81 688 LYS A O 1
ATOM 5280 N N . VAL A 1 689 ? 30.751 10.948 37.614 1.00 87.69 689 VAL A N 1
ATOM 5281 C CA . VAL A 1 689 ? 31.594 10.936 38.827 1.00 87.69 689 VAL A CA 1
ATOM 5282 C C . VAL A 1 689 ? 32.295 12.262 39.104 1.00 87.69 689 VAL A C 1
ATOM 5284 O O . VAL A 1 689 ? 32.625 12.546 40.249 1.00 87.69 689 VAL A O 1
ATOM 5287 N N . GLY A 1 690 ? 32.466 13.108 38.089 1.00 89.00 690 GLY A N 1
ATOM 5288 C CA . GLY A 1 690 ? 33.059 14.432 38.251 1.00 89.00 690 GLY A CA 1
ATOM 5289 C C . GLY A 1 690 ? 32.837 15.310 37.026 1.00 89.00 690 GLY A C 1
ATOM 5290 O O . GLY A 1 690 ? 32.572 14.813 35.929 1.00 89.00 690 GLY A O 1
ATOM 5291 N N . ASN A 1 691 ? 32.915 16.624 37.214 1.00 93.44 691 ASN A N 1
ATOM 5292 C CA . ASN A 1 691 ? 32.980 17.602 36.134 1.00 93.44 691 ASN A CA 1
ATOM 5293 C C . ASN A 1 691 ? 33.798 18.822 36.543 1.00 93.44 691 ASN A C 1
ATOM 5295 O O . ASN A 1 691 ? 33.883 19.154 37.722 1.00 93.44 691 ASN A O 1
ATOM 5299 N N . ILE A 1 692 ? 34.326 19.512 35.540 1.00 92.94 692 ILE A N 1
ATOM 5300 C CA . ILE A 1 692 ? 34.865 20.864 35.662 1.00 92.94 692 ILE A CA 1
ATOM 5301 C C . ILE A 1 692 ? 34.235 21.747 34.577 1.00 92.94 692 ILE A C 1
ATOM 5303 O O . ILE A 1 692 ? 33.918 21.239 33.494 1.00 92.94 692 ILE A O 1
ATOM 5307 N N . PRO A 1 693 ? 34.064 23.056 34.824 1.00 92.25 693 PRO A N 1
ATOM 5308 C CA . PRO A 1 693 ? 33.678 23.994 33.777 1.00 92.25 693 PRO A CA 1
ATOM 5309 C C . PRO A 1 693 ? 34.645 23.921 32.591 1.00 92.25 693 PRO A C 1
ATOM 5311 O O . PRO A 1 693 ? 35.846 23.723 32.787 1.00 92.25 693 PRO A O 1
ATOM 5314 N N . ALA A 1 694 ? 34.137 24.087 31.367 1.00 90.38 694 ALA A N 1
ATOM 5315 C CA . ALA A 1 694 ? 34.974 24.057 30.168 1.00 90.38 694 ALA A CA 1
ATOM 5316 C C . ALA A 1 694 ? 36.100 25.119 30.268 1.00 90.38 694 ALA A C 1
ATOM 5318 O O . ALA A 1 694 ? 35.786 26.309 30.363 1.00 90.38 694 ALA A O 1
ATOM 5319 N N . PRO A 1 695 ? 37.394 24.735 30.237 1.00 86.06 695 PRO A N 1
ATOM 5320 C CA . PRO A 1 695 ? 38.504 25.653 30.529 1.00 86.06 695 PRO A CA 1
ATOM 5321 C C . PRO A 1 695 ? 38.674 26.798 29.524 1.00 86.06 695 PRO A C 1
ATOM 5323 O O . PRO A 1 695 ? 39.242 27.834 29.852 1.00 86.06 695 PRO A O 1
ATOM 5326 N N . ASN A 1 696 ? 38.203 26.609 28.291 1.00 80.44 696 ASN A N 1
ATOM 5327 C CA . ASN A 1 696 ? 38.323 27.575 27.200 1.00 80.44 696 ASN A CA 1
ATOM 5328 C C . ASN A 1 696 ? 37.218 28.647 27.222 1.00 80.44 696 ASN A C 1
ATOM 5330 O O . ASN A 1 696 ? 37.502 29.816 26.976 1.00 80.44 696 ASN A O 1
ATOM 5334 N N . ASN A 1 697 ? 35.966 28.258 27.483 1.00 87.44 697 ASN A N 1
ATOM 5335 C CA . ASN A 1 697 ? 34.814 29.154 27.565 1.00 87.44 697 ASN A CA 1
ATOM 5336 C C . ASN A 1 697 ? 33.613 28.449 28.227 1.00 87.44 697 ASN A C 1
ATOM 5338 O O . ASN A 1 697 ? 32.787 27.836 27.548 1.00 87.44 697 ASN A O 1
ATOM 5342 N N . SER A 1 698 ? 33.489 28.558 29.548 1.00 87.50 698 SER A N 1
ATOM 5343 C CA . SER A 1 698 ? 32.434 27.888 30.323 1.00 87.50 698 SER A CA 1
ATOM 5344 C C . SER A 1 698 ? 31.018 28.424 30.084 1.00 87.50 698 SER A C 1
ATOM 5346 O O . SER A 1 698 ? 30.054 27.738 30.416 1.00 87.50 698 SER A O 1
ATOM 5348 N N . THR A 1 699 ? 30.861 29.615 29.492 1.00 85.62 699 THR A N 1
ATOM 5349 C CA . THR A 1 699 ? 29.536 30.186 29.192 1.00 85.62 699 THR A CA 1
ATOM 5350 C C . THR A 1 699 ? 28.978 29.715 27.851 1.00 85.62 699 THR A C 1
ATOM 5352 O O . THR A 1 699 ? 27.765 29.723 27.667 1.00 85.62 699 THR A O 1
ATOM 5355 N N . ALA A 1 700 ? 29.836 29.266 26.929 1.00 87.38 700 ALA A N 1
ATOM 5356 C CA . ALA A 1 700 ? 29.430 28.735 25.625 1.00 87.38 700 ALA A CA 1
ATOM 5357 C C . ALA A 1 700 ? 29.540 27.204 25.533 1.00 87.38 700 ALA A C 1
ATOM 5359 O O . ALA A 1 700 ? 28.743 26.563 24.843 1.00 87.38 700 ALA A O 1
ATOM 5360 N N . ASN A 1 701 ? 30.513 26.613 26.231 1.00 93.56 701 ASN A N 1
ATOM 5361 C CA . ASN A 1 701 ? 30.862 25.204 26.103 1.00 93.56 701 ASN A CA 1
ATOM 5362 C C . ASN A 1 701 ? 30.391 24.408 27.318 1.00 93.56 701 ASN A C 1
ATOM 5364 O O . ASN A 1 701 ? 30.552 24.835 28.463 1.00 93.56 701 ASN A O 1
ATOM 5368 N N . VAL A 1 702 ? 29.805 23.236 27.072 1.00 93.56 702 VAL A N 1
ATOM 5369 C CA . VAL A 1 702 ? 29.394 22.341 28.161 1.00 93.56 702 VAL A CA 1
ATOM 5370 C C . VAL A 1 702 ? 30.585 21.812 28.942 1.00 93.56 702 VAL A C 1
ATOM 5372 O O . VAL A 1 702 ? 31.649 21.569 2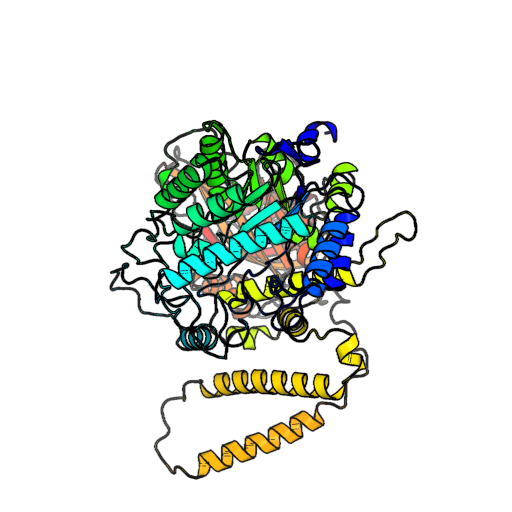8.381 1.00 93.56 702 VAL A O 1
ATOM 5375 N N . ASP A 1 703 ? 30.381 21.575 30.231 1.00 93.75 703 ASP A N 1
ATOM 5376 C CA . ASP A 1 703 ? 31.409 21.084 31.144 1.00 93.75 703 ASP A CA 1
ATOM 5377 C C . ASP A 1 703 ? 32.127 19.831 30.644 1.00 93.75 703 ASP A C 1
ATOM 5379 O O . ASP A 1 703 ? 31.535 18.930 30.027 1.00 93.75 703 ASP A O 1
ATOM 5383 N N . TRP A 1 704 ? 33.402 19.746 31.000 1.00 93.69 704 TRP A N 1
ATOM 5384 C CA . TRP A 1 704 ? 34.158 18.512 30.879 1.00 93.69 704 TRP A CA 1
ATOM 5385 C C . TRP A 1 704 ? 33.740 17.582 32.003 1.00 93.69 704 TRP A C 1
ATOM 5387 O O . TRP A 1 704 ? 33.550 18.027 33.134 1.00 93.69 704 TRP A O 1
ATOM 5397 N N . LEU A 1 705 ? 33.561 16.298 31.707 1.00 94.00 705 LEU A N 1
ATOM 5398 C CA . LEU A 1 705 ? 33.047 15.349 32.689 1.00 94.00 705 LEU A CA 1
ATOM 5399 C C . LEU A 1 705 ? 33.705 13.979 32.583 1.00 94.00 705 LEU A C 1
ATOM 5401 O O . LEU A 1 705 ? 34.181 13.584 31.519 1.00 94.00 705 LEU A O 1
ATOM 5405 N N . ALA A 1 706 ? 33.683 13.266 33.703 1.00 92.56 706 ALA A N 1
ATOM 5406 C CA . ALA A 1 706 ? 34.076 11.873 33.823 1.00 92.56 706 ALA A CA 1
ATOM 5407 C C . ALA A 1 706 ? 32.862 11.029 34.210 1.00 92.56 706 ALA A C 1
ATOM 5409 O O . ALA A 1 706 ? 32.042 11.427 35.050 1.00 92.56 706 ALA A O 1
ATOM 5410 N N . VAL A 1 707 ? 32.764 9.854 33.601 1.00 93.00 707 VAL A N 1
ATOM 5411 C CA . VAL A 1 707 ? 31.690 8.890 33.815 1.00 93.00 707 VAL A CA 1
ATOM 5412 C C . VAL A 1 707 ? 32.298 7.515 34.046 1.00 93.00 707 VAL A C 1
ATOM 5414 O O . VAL A 1 707 ? 33.114 7.061 33.249 1.00 93.00 707 VAL A O 1
ATOM 5417 N N . ASN A 1 708 ? 31.869 6.839 35.111 1.00 92.06 708 ASN A N 1
ATOM 5418 C CA . ASN A 1 708 ? 32.209 5.436 35.332 1.00 92.06 708 ASN A CA 1
ATOM 5419 C C . ASN A 1 708 ? 31.157 4.547 34.673 1.00 92.06 708 ASN A C 1
ATOM 5421 O O . ASN A 1 708 ? 29.961 4.770 34.866 1.00 92.06 708 ASN A O 1
ATOM 5425 N N . GLY A 1 709 ? 31.604 3.534 33.934 1.00 88.62 709 GLY A N 1
ATOM 5426 C CA . GLY A 1 709 ? 30.745 2.490 33.394 1.00 88.62 709 GLY A CA 1
ATOM 5427 C C . GLY A 1 709 ? 30.131 1.665 34.522 1.00 88.62 709 GLY A C 1
ATOM 5428 O O . GLY A 1 709 ? 30.835 1.188 35.410 1.00 88.62 709 GLY A O 1
ATOM 5429 N N . VAL A 1 710 ? 28.811 1.516 34.492 1.00 86.69 710 VAL A N 1
ATOM 5430 C CA . VAL A 1 710 ? 28.048 0.679 35.432 1.00 86.69 710 VAL A CA 1
ATOM 5431 C C . VAL A 1 710 ? 27.469 -0.559 34.751 1.00 86.69 710 VAL A C 1
ATOM 5433 O O . VAL A 1 710 ? 27.174 -1.544 35.422 1.00 86.69 710 VAL A O 1
ATOM 5436 N N . GLN A 1 711 ? 27.326 -0.531 33.423 1.00 82.00 711 GLN A N 1
ATOM 5437 C CA . GLN A 1 711 ? 26.822 -1.644 32.625 1.00 82.00 711 GLN A CA 1
ATOM 5438 C C . GLN A 1 711 ? 27.412 -1.600 31.212 1.00 82.00 711 GLN A C 1
ATOM 5440 O O . GLN A 1 711 ? 27.597 -0.522 30.651 1.00 82.00 711 GLN A O 1
ATOM 5445 N N . GLY A 1 712 ? 27.662 -2.775 30.628 1.00 81.44 712 GLY A N 1
ATOM 5446 C CA . GLY A 1 712 ? 28.280 -2.919 29.308 1.00 81.44 712 GLY A CA 1
ATOM 5447 C C . GLY A 1 712 ? 29.786 -3.187 29.375 1.00 81.44 712 GLY A C 1
ATOM 5448 O O . GLY A 1 712 ? 30.390 -3.091 30.442 1.00 81.44 712 GLY A O 1
ATOM 5449 N N . SER A 1 713 ? 30.384 -3.585 28.250 1.00 81.62 713 SER A N 1
ATOM 5450 C CA . SER A 1 713 ? 31.803 -3.965 28.178 1.00 81.62 713 SER A CA 1
ATOM 5451 C C . SER A 1 713 ? 32.642 -3.071 27.263 1.00 81.62 713 SER A C 1
ATOM 5453 O O . SER A 1 713 ? 33.776 -3.429 26.959 1.00 81.62 713 SER A O 1
ATOM 5455 N N . LEU A 1 714 ? 32.102 -1.943 26.787 1.00 82.81 714 LEU A N 1
ATOM 5456 C CA . LEU A 1 714 ? 32.824 -1.048 25.877 1.00 82.81 714 LEU A CA 1
ATOM 5457 C C . LEU A 1 714 ? 33.959 -0.289 26.572 1.00 82.81 714 LEU A C 1
ATOM 5459 O O . LEU A 1 714 ? 35.040 -0.159 26.006 1.00 82.81 714 LEU A O 1
ATOM 5463 N N . ALA A 1 715 ? 33.698 0.233 27.770 1.00 86.31 715 ALA A N 1
ATOM 5464 C CA . ALA A 1 715 ? 34.663 0.984 28.562 1.00 86.31 715 ALA A CA 1
ATOM 5465 C C . ALA A 1 715 ? 34.298 0.928 30.048 1.00 86.31 715 ALA A C 1
ATOM 5467 O O . ALA A 1 715 ? 33.126 0.901 30.423 1.00 86.31 715 ALA A O 1
ATOM 5468 N N . SER A 1 716 ? 35.316 0.950 30.895 1.00 88.25 716 SER A N 1
ATOM 5469 C CA . SER A 1 716 ? 35.195 1.113 32.341 1.00 88.25 716 SER A CA 1
ATOM 5470 C C . SER A 1 716 ? 35.042 2.582 32.742 1.00 88.25 716 SER A C 1
ATOM 5472 O O . SER A 1 716 ? 34.357 2.884 33.721 1.00 88.25 716 SER A O 1
ATOM 5474 N N . GLN A 1 717 ? 35.632 3.503 31.972 1.00 91.19 717 GLN A N 1
ATOM 5475 C CA . GLN A 1 717 ? 35.495 4.945 32.168 1.00 91.19 717 GLN A CA 1
ATOM 5476 C C . GLN A 1 717 ? 35.402 5.687 30.839 1.00 91.19 717 GLN A C 1
ATOM 5478 O O . GLN A 1 717 ? 36.092 5.357 29.876 1.00 91.19 717 GLN A O 1
ATOM 5483 N N . VAL A 1 718 ? 34.573 6.729 30.805 1.00 93.50 718 VAL A N 1
ATOM 5484 C CA . VAL A 1 718 ? 34.449 7.624 29.655 1.00 93.50 718 VAL A CA 1
ATOM 5485 C C . VAL A 1 718 ? 34.620 9.068 30.103 1.00 93.50 718 VAL A C 1
ATOM 5487 O O . VAL A 1 718 ? 33.926 9.543 31.005 1.00 93.50 718 VAL A O 1
ATOM 5490 N N . PHE A 1 719 ? 35.520 9.787 29.440 1.00 93.56 719 PHE A N 1
ATOM 5491 C CA . PHE A 1 719 ? 35.725 11.218 29.638 1.00 93.56 719 PHE A CA 1
ATOM 5492 C C . PHE A 1 719 ? 35.197 11.986 28.443 1.00 93.56 719 PHE A C 1
ATOM 5494 O O . PHE A 1 719 ? 35.463 11.611 27.306 1.00 93.56 719 PHE A O 1
ATOM 5501 N N . ARG A 1 720 ? 34.486 13.084 28.698 1.00 93.88 720 ARG A N 1
ATOM 5502 C CA . ARG A 1 720 ? 34.126 14.080 27.688 1.00 93.88 720 ARG A CA 1
ATOM 5503 C C . ARG A 1 720 ? 34.934 15.341 27.955 1.00 93.88 720 ARG A C 1
ATOM 5505 O O . ARG A 1 720 ? 34.687 16.003 28.963 1.00 93.88 720 ARG A O 1
ATOM 5512 N N . ILE A 1 721 ? 35.849 15.674 27.055 1.00 91.25 721 ILE A N 1
ATOM 5513 C CA . ILE A 1 721 ? 36.714 16.858 27.138 1.00 91.25 721 ILE A CA 1
ATOM 5514 C C . ILE A 1 721 ? 36.738 17.600 25.797 1.00 91.25 721 ILE A C 1
ATOM 5516 O O . ILE A 1 721 ? 36.079 17.175 24.846 1.00 91.25 721 ILE A O 1
ATOM 5520 N N . ASP A 1 722 ? 37.454 18.723 25.722 1.00 90.38 722 ASP A N 1
ATOM 5521 C CA . ASP A 1 722 ? 37.548 19.561 24.521 1.00 90.38 722 ASP A CA 1
ATOM 5522 C C . ASP A 1 722 ? 36.171 19.858 23.904 1.00 90.38 722 ASP A C 1
ATOM 5524 O O . ASP A 1 722 ? 35.887 19.593 22.737 1.00 90.38 722 ASP A O 1
ATOM 5528 N N . THR A 1 723 ? 35.259 20.354 24.734 1.00 93.25 723 THR A N 1
ATOM 5529 C CA . THR A 1 723 ? 33.892 20.691 24.336 1.00 93.25 723 THR A CA 1
ATOM 5530 C C . THR A 1 723 ? 33.833 22.040 23.613 1.00 93.25 723 THR A C 1
ATOM 5532 O O . THR A 1 723 ? 34.507 23.002 23.991 1.00 93.25 723 THR A O 1
ATOM 5535 N N . VAL A 1 724 ? 32.990 22.117 22.579 1.00 94.06 724 VAL A N 1
ATOM 5536 C CA . VAL A 1 724 ? 32.634 23.357 21.873 1.00 94.06 724 VAL A CA 1
ATOM 5537 C C . VAL A 1 724 ? 31.114 23.412 21.716 1.00 94.06 724 VAL A C 1
ATOM 5539 O O . VAL A 1 724 ? 30.502 22.480 21.189 1.00 94.06 724 VAL A O 1
ATOM 5542 N N . GLY A 1 725 ? 30.502 24.492 22.196 1.00 92.94 725 GLY A N 1
ATOM 5543 C CA . GLY A 1 725 ? 29.060 24.697 22.222 1.00 92.94 725 GLY A CA 1
ATOM 5544 C C . GLY A 1 725 ? 28.315 23.863 23.268 1.00 92.94 725 GLY A C 1
ATOM 5545 O O . GLY A 1 725 ? 28.885 23.239 24.168 1.00 92.94 725 GLY A O 1
ATOM 5546 N N . GLY A 1 726 ? 26.994 23.841 23.117 1.00 91.12 726 GLY A N 1
ATOM 5547 C CA . GLY A 1 726 ? 26.080 23.053 23.934 1.00 91.12 726 GLY A CA 1
ATOM 5548 C C . GLY A 1 726 ? 25.511 23.760 25.163 1.00 91.12 726 GLY A C 1
ATOM 5549 O O . GLY A 1 726 ? 24.558 23.225 25.709 1.00 91.12 726 GLY A O 1
ATOM 5550 N N . GLN A 1 727 ? 26.010 24.928 25.591 1.00 92.62 727 GLN A N 1
ATOM 5551 C CA . GLN A 1 727 ? 25.372 25.676 26.688 1.00 92.62 727 GLN A CA 1
ATOM 5552 C C . GLN A 1 727 ? 24.059 26.337 26.229 1.00 92.62 727 GLN A C 1
ATOM 5554 O O . GLN A 1 727 ? 24.011 26.908 25.134 1.00 92.62 727 GLN A O 1
ATOM 5559 N N . PRO A 1 728 ? 22.985 26.287 27.035 1.00 91.06 728 PRO A N 1
ATOM 5560 C CA . PRO A 1 728 ? 21.737 26.966 26.721 1.00 91.06 728 PRO A CA 1
ATOM 5561 C C . PRO A 1 728 ? 21.856 28.481 26.971 1.00 91.06 728 PRO A C 1
ATOM 5563 O O . PRO A 1 728 ? 22.779 28.931 27.654 1.00 91.06 728 PRO A O 1
ATOM 5566 N N . PRO A 1 729 ? 20.905 29.295 26.477 1.00 87.75 729 PRO A N 1
ATOM 5567 C CA . PRO A 1 729 ? 20.767 30.681 26.914 1.00 87.75 729 PRO A CA 1
ATOM 5568 C C . PRO A 1 729 ? 20.632 30.779 28.442 1.00 87.75 729 PRO A C 1
ATOM 5570 O O . PRO A 1 729 ? 20.131 29.865 29.093 1.00 87.75 729 PRO A O 1
ATOM 5573 N N . THR A 1 730 ? 21.030 31.911 29.023 1.00 83.62 730 THR A N 1
ATOM 5574 C CA . THR A 1 730 ? 21.083 32.096 30.487 1.00 83.62 730 THR A CA 1
ATOM 5575 C C . THR A 1 730 ? 19.718 32.068 31.179 1.00 83.62 730 THR A C 1
ATOM 5577 O O . THR A 1 730 ? 19.653 31.815 32.379 1.00 83.62 730 THR A O 1
ATOM 5580 N N . SER A 1 731 ? 18.629 32.318 30.449 1.00 86.69 731 SER A N 1
ATOM 5581 C CA . SER A 1 731 ? 17.266 32.319 30.990 1.00 86.69 731 SER A CA 1
ATOM 5582 C C . SER A 1 731 ? 16.238 31.848 29.962 1.00 86.69 731 SER A C 1
ATOM 5584 O O . SER A 1 731 ? 16.491 31.841 28.753 1.00 86.69 731 SER A O 1
ATOM 5586 N N . CYS A 1 732 ? 15.068 31.447 30.455 1.00 87.12 732 CYS A N 1
ATOM 5587 C CA . CYS A 1 732 ? 13.916 31.051 29.656 1.00 87.12 732 CYS A CA 1
ATOM 5588 C C . CYS A 1 732 ? 12.620 31.605 30.257 1.00 87.12 732 CYS A C 1
ATOM 5590 O O . CYS A 1 732 ? 12.521 31.802 31.467 1.00 87.12 732 CYS A O 1
ATOM 5592 N N . ALA A 1 733 ? 11.615 31.853 29.416 1.00 83.50 733 ALA A N 1
ATOM 5593 C CA . ALA A 1 733 ? 10.286 32.243 29.881 1.00 83.50 733 ALA A CA 1
ATOM 5594 C C . ALA A 1 733 ? 9.472 31.001 30.277 1.00 83.50 733 ALA A C 1
ATOM 5596 O O . ALA A 1 733 ? 9.583 29.958 29.625 1.00 83.50 733 ALA A O 1
ATOM 5597 N N . ALA A 1 734 ? 8.622 31.102 31.300 1.00 72.25 734 ALA A N 1
ATOM 5598 C CA . ALA A 1 734 ? 7.724 30.013 31.681 1.00 72.25 734 ALA A CA 1
ATOM 5599 C C . ALA A 1 734 ? 6.873 29.559 30.477 1.00 72.25 734 ALA A C 1
ATOM 5601 O O . ALA A 1 734 ? 6.251 30.378 29.802 1.00 72.25 734 ALA A O 1
ATOM 5602 N N . GLY A 1 735 ? 6.884 28.255 30.185 1.00 69.12 735 GLY A N 1
ATOM 5603 C CA . GLY A 1 735 ? 6.223 27.682 29.005 1.00 69.12 735 GLY A CA 1
ATOM 5604 C C . GLY A 1 735 ? 7.049 27.713 27.711 1.00 69.12 735 GLY A C 1
ATOM 5605 O O . GLY A 1 735 ? 6.530 27.341 26.660 1.00 69.12 735 GLY A O 1
ATOM 5606 N N . SER A 1 736 ? 8.324 28.124 27.760 1.00 76.62 736 SER A N 1
ATOM 5607 C CA . SER A 1 736 ? 9.236 27.999 26.613 1.00 76.62 736 SER A CA 1
ATOM 5608 C C . SER A 1 736 ? 9.382 26.537 26.194 1.00 76.62 736 SER A C 1
ATOM 5610 O O . SER A 1 736 ? 9.526 25.652 27.039 1.00 76.62 736 SER A O 1
ATOM 5612 N N . ALA A 1 737 ? 9.372 26.292 24.883 1.00 75.88 737 ALA A N 1
ATOM 5613 C CA . ALA A 1 737 ? 9.598 24.963 24.327 1.00 75.88 737 ALA A CA 1
ATOM 5614 C C . ALA A 1 737 ? 11.000 24.435 24.678 1.00 75.88 737 ALA A C 1
ATOM 5616 O O . ALA A 1 737 ? 11.935 25.210 24.893 1.00 75.88 737 ALA A O 1
ATOM 5617 N N . ASN A 1 738 ? 11.152 23.108 24.688 1.00 83.50 738 ASN A N 1
ATOM 5618 C CA . ASN A 1 738 ? 12.460 22.470 24.822 1.00 83.50 738 ASN A CA 1
ATOM 5619 C C . ASN A 1 738 ? 13.391 22.932 23.699 1.00 83.50 738 ASN A C 1
ATOM 5621 O O . ASN A 1 738 ? 12.970 23.070 22.548 1.00 83.50 738 ASN A O 1
ATOM 5625 N N . ILE A 1 739 ? 14.664 23.126 24.034 1.00 82.06 739 ILE A N 1
ATOM 5626 C CA . ILE A 1 739 ? 15.678 23.571 23.079 1.00 82.06 739 ILE A CA 1
ATOM 5627 C C . ILE A 1 739 ? 16.761 22.512 22.906 1.00 82.06 739 ILE A C 1
ATOM 5629 O O . ILE A 1 739 ? 17.099 21.782 23.839 1.00 82.06 739 ILE A O 1
ATOM 5633 N N . SER A 1 740 ? 17.333 22.475 21.707 1.00 87.19 740 SER A N 1
ATOM 5634 C CA . SER A 1 740 ? 18.478 21.637 21.360 1.00 87.19 740 SER A CA 1
ATOM 5635 C C . SER A 1 740 ? 19.630 22.532 20.928 1.00 87.19 740 SER A C 1
ATOM 5637 O O . SER A 1 740 ? 19.525 23.258 19.939 1.00 87.19 740 SER A O 1
ATOM 5639 N N . VAL A 1 741 ? 20.740 22.479 21.657 1.00 89.94 741 VAL A N 1
ATOM 5640 C CA . VAL A 1 741 ? 21.933 23.283 21.387 1.00 89.94 741 VAL A CA 1
ATOM 5641 C C . VAL A 1 741 ? 22.994 22.396 20.756 1.00 89.94 741 VAL A C 1
ATOM 5643 O O . VAL A 1 741 ? 23.369 21.368 21.320 1.00 89.94 741 VAL A O 1
ATOM 5646 N N . LYS A 1 742 ? 23.478 22.779 19.572 1.00 91.31 742 LYS A N 1
ATOM 5647 C CA . LYS A 1 742 ? 24.558 22.066 18.879 1.00 91.31 742 LYS A CA 1
ATOM 5648 C C . LYS A 1 742 ? 25.811 22.027 19.759 1.00 91.31 742 LYS A C 1
ATOM 5650 O O . LYS A 1 742 ? 26.147 23.033 20.381 1.00 91.31 742 LYS A O 1
ATOM 5655 N N . TYR A 1 743 ? 26.508 20.895 19.781 1.00 93.19 743 TYR A N 1
ATOM 5656 C CA . TYR A 1 743 ? 27.805 20.771 20.443 1.00 93.19 743 TYR A CA 1
ATOM 5657 C C . TYR A 1 743 ? 28.706 19.757 19.741 1.00 93.19 743 TYR A C 1
ATOM 5659 O O . TYR A 1 743 ? 28.239 18.864 19.024 1.00 93.19 743 TYR A O 1
ATOM 5667 N N . THR A 1 744 ? 30.001 19.880 20.006 1.00 93.19 744 THR A N 1
ATOM 5668 C CA . THR A 1 744 ? 31.014 18.876 19.684 1.00 93.19 744 THR A CA 1
ATOM 5669 C C . THR A 1 744 ? 31.899 18.620 20.893 1.00 93.19 744 THR A C 1
ATOM 5671 O O . THR A 1 744 ? 32.108 19.529 21.696 1.00 93.19 744 THR A O 1
ATOM 5674 N N . ALA A 1 745 ? 32.438 17.412 21.035 1.00 93.44 745 ALA A N 1
ATOM 5675 C CA . ALA A 1 745 ? 33.359 17.081 22.123 1.00 93.44 745 ALA A CA 1
ATOM 5676 C C . ALA A 1 745 ? 34.271 15.912 21.754 1.00 93.44 745 ALA A C 1
ATOM 5678 O O . ALA A 1 745 ? 33.887 15.077 20.935 1.00 93.44 745 ALA A O 1
ATOM 5679 N N . LYS A 1 746 ? 35.431 15.801 22.403 1.00 92.00 746 LYS A N 1
ATOM 5680 C CA . LYS A 1 746 ? 36.229 14.573 22.376 1.00 92.00 746 LYS A CA 1
ATOM 5681 C C . LYS A 1 746 ? 35.795 13.635 23.498 1.00 92.00 746 LYS A C 1
ATOM 5683 O O . LYS A 1 746 ? 35.514 14.071 24.615 1.00 92.00 746 LYS A O 1
ATOM 5688 N N . TYR A 1 747 ? 35.760 12.347 23.192 1.00 92.75 747 TYR A N 1
ATOM 5689 C CA . TYR A 1 747 ? 35.453 11.272 24.120 1.00 92.75 747 TYR A CA 1
ATOM 5690 C C . TYR A 1 747 ? 36.646 10.328 24.230 1.00 92.75 747 TYR A C 1
ATOM 5692 O O . TYR A 1 747 ? 37.073 9.770 23.224 1.00 92.75 747 TYR A O 1
ATOM 5700 N N . PHE A 1 748 ? 37.158 10.136 25.443 1.00 91.19 748 PHE A N 1
ATOM 5701 C CA . PHE A 1 748 ? 38.226 9.181 25.739 1.00 91.19 748 PHE A CA 1
ATOM 5702 C C . PHE A 1 748 ? 37.618 7.999 26.487 1.00 91.19 748 PHE A C 1
ATOM 5704 O O . PHE A 1 748 ? 37.004 8.194 27.538 1.00 91.19 748 PHE A O 1
ATOM 5711 N N . LEU A 1 749 ? 37.751 6.796 25.928 1.00 90.44 749 LEU A N 1
ATOM 5712 C CA . LEU A 1 749 ? 37.159 5.567 26.456 1.00 90.44 749 LEU A CA 1
ATOM 5713 C C . LEU A 1 749 ? 38.272 4.642 26.973 1.00 90.44 749 LEU A C 1
ATOM 5715 O O . LEU A 1 749 ? 39.153 4.280 26.192 1.00 90.44 749 LEU A O 1
ATOM 5719 N N . TYR A 1 750 ? 38.227 4.272 28.259 1.00 86.69 750 TYR A N 1
ATOM 5720 C CA . TYR A 1 750 ? 39.250 3.491 28.981 1.00 86.69 750 TYR A CA 1
ATOM 5721 C C . TYR A 1 750 ? 38.757 2.158 29.529 1.00 86.69 750 TYR A C 1
ATOM 5723 O O . TYR A 1 750 ? 37.583 2.067 29.962 1.00 86.69 750 TYR A O 1
#

Organism: NCBI:txid2018698